Protein AF-0000000084526708 (afdb_homodimer)

Sequence (562 aa):
MDKRDRATIFRDRVRQAMQTAGLTRSALARAGGVNRSTISQLLDEGAARLPNANLAAECATALGVSADWLLGLTDRPERPGDIVAASMEMARAARAVSDDQLLAWHREASGYKIRHVPATLPDMLKTREVLRWEYAPFLGKTPDQAIGAMEDRIAWMRSGGSDYEIALPLHELEALARGEGYYAGLDADVRRRQLDWLARQADELYPSLRLFLFDAHRIFSAPVTVFGPLIGVIYIGSFYLAFRESSRIRALSEHFDLLIRSAAIDARDIAAHVKELAERVMDKRDRATIFRDRVRQAMQTAGLTRSALARAGGVNRSTISQLLDEGAARLPNANLAAECATALGVSADWLLGLTDRPERPGDIVAASMEMARAARAVSDDQLLAWHREASGYKIRHVPATLPDMLKTREVLRWEYAPFLGKTPDQAIGAMEDRIAWMRSGGSDYEIALPLHELEALARGEGYYAGLDADVRRRQLDWLARQADELYPSLRLFLFDAHRIFSAPVTVFGPLIGVIYIGSFYLAFRESSRIRALSEHFDLLIRSAAIDARDIAAHVKELAERV

Secondary structure (DSSP, 8-state):
--HHHHHHHHHHHHHHHHHHHT--HHHHHHHHTS-HHHHHHHHSTT---PPBHHHHHHHHHHHTS-HHHHTTS-S--S-HHHHHHHH-EEEESSSHHHHHHHHHHHHHTTTS-EEEE-SSS-GGGS-HHHHHHHHSS-SS--HHHHHHHHHHHHHHHHTTS--EEEEEEHHHHHHHHHT-GGGTT--HHHHHHHHHHHHHHHHHTTTTEEEEEE-TTT-----EEEETTTEEEEE-SSEEEEE--HHHHHHHHHHHHHHHHTEEE-GGGHHHHHHHHHHT-/--HHHHHHHHHHHHHHHHHHHT--HHHHHHHHTS-HHHHHHHHSTT---PPBHHHHHHHHHHHTS-HHHHTTS-S--S-HHHHHHHH-EEEESSSHHHHHHHHHHHHHTTTSPEEEE-SSS-GGGS-HHHHHHHHSS-SS--HHHHHHHHHHHHHHHHTTS--EEEEEEHHHHHHHHHT-GGGTT--HHHHHHHHHHHHHHHHHTTTTEEEEEE-TTT-----EEEETTTEEEEE-SSEEEEE--HHHHHHHHHHHHHHHHTEEE-GGGHHHHHHHHHHT-

InterPro domains:
  IPR001387 Cro/C1-type, helix-turn-helix domain [PF01381] (14-70)
  IPR001387 Cro/C1-type, helix-turn-helix domain [PS50943] (14-70)
  IPR001387 Cro/C1-type, helix-turn-helix domain [SM00530] (13-70)
  IPR001387 Cro/C1-type, helix-turn-helix domain [cd00093] (12-70)
  IPR010982 Lambda repressor-like, DNA-binding domain superfamily [G3DSA:1.10.260.40] (10-77)
  IPR010982 Lambda repressor-like, DNA-binding domain superfamily [SSF47413] (8-76)

Foldseek 3Di:
DDLQVLLVLLLVVLVVLCVVQVHDLCRLCVQLVHDSVVSCLSNDPPNRDDDDPSSLCSSLVSSQFDSCNSRVVDVGRHDPVVCVCQFKPKFFQLELVVLVVVVVLLQVLFPEAKEWEDPAPDLLLFDLVVLQVLCVPPRRDHSVSSVVSSVSVVVCLVVVRHAYEYEYAPVRLLCLLVCHDPSPPPDNVSSLVSLLSNLVCLVVSPPSYFYFHAHVVVPNDATWMQSHQAKIWGDDRRIIIIGGDRVVSVVVVVSSVVRQVRTPDTSVCSSVVSNVSSVSD/DDLQVLLVLLLVVLVVLCVVQVHDLCRLCVQLVHDSVVSCLSNDPPNRDDDPPSSLCSSLVVSQFDSCNSRVVDVGRHDPVVCVCQFKPKFFQLELVVLVVVVVLLQVLFPEAKEWEDPAPDLLLFDLLVLQVLCVPPRRDHSVSSVVSSVSVVVCLVVVRHAYEYEYAPVRLLCLLVCHDPSPPPDNVSSLVSLLSNLVCLVVSPPSYFYFHAHVVVPNDATWMQSHQAKIWGDDRRIIIIGGDRVVSVVVVVSSVVRQVRTPDTSVCSSVVSNVSSVSD

Solvent-accessible surface area (backbone atoms only — not comparable to full-atom values): 27711 Å² total; per-residue (Å²): 132,55,61,53,57,36,18,46,46,27,32,53,43,49,52,52,36,25,62,73,62,66,52,50,59,60,56,48,11,61,62,42,73,48,54,45,66,57,45,50,52,49,60,34,88,82,41,57,57,61,54,45,33,58,44,46,46,30,46,16,60,72,47,66,31,21,38,30,27,35,57,61,75,41,91,51,48,54,30,62,72,47,39,49,46,57,43,44,37,76,41,55,40,51,33,78,60,29,56,50,50,52,50,49,50,51,60,72,24,52,76,28,50,34,39,37,26,52,86,63,80,50,61,61,59,51,44,70,69,55,41,40,63,52,22,62,65,24,73,41,45,50,31,66,55,52,49,52,50,20,52,53,48,43,51,43,44,73,70,64,38,37,38,36,40,36,47,41,47,48,44,57,58,51,16,42,36,68,32,36,51,91,32,50,85,54,53,63,68,60,39,29,51,37,31,46,49,39,19,50,49,46,55,71,39,49,78,46,38,32,45,30,26,21,45,54,56,40,51,54,70,36,24,34,37,34,32,42,85,57,35,26,34,36,50,41,43,56,29,30,44,29,29,47,49,59,71,60,36,49,51,53,50,52,46,50,49,51,46,61,73,54,31,79,38,48,49,88,49,39,30,63,53,34,44,53,41,30,72,68,72,131,56,62,53,57,37,18,47,44,26,33,53,42,47,51,52,36,26,62,74,64,67,51,50,59,59,55,49,11,59,62,41,72,49,54,47,65,57,44,51,52,49,59,36,87,83,38,56,57,59,54,44,33,58,44,46,46,29,46,16,61,72,46,65,31,22,37,30,26,36,58,61,75,41,92,51,48,54,30,62,70,48,39,48,47,57,43,46,36,76,41,58,40,48,36,78,59,31,56,50,50,51,49,50,50,51,60,72,24,52,76,29,50,33,40,36,27,52,88,62,79,49,61,60,60,50,42,68,69,56,41,40,63,51,22,62,65,22,72,38,44,50,30,66,56,50,48,52,50,22,52,52,50,41,51,42,45,73,70,65,40,38,38,36,40,36,48,40,48,47,42,56,58,52,18,42,37,67,32,35,52,90,34,48,86,53,53,62,69,59,39,29,52,37,32,47,48,40,18,50,49,46,56,71,39,48,79,45,39,32,47,31,25,21,45,56,55,41,51,53,70,37,26,34,39,34,33,42,85,56,35,27,34,36,49,40,43,58,30,31,44,30,29,46,48,57,72,60,36,48,51,52,49,52,46,51,49,50,46,61,73,55,31,78,37,48,50,88,48,38,30,62,52,34,45,54,41,34,72,68,74

Organism: NCBI:txid1123501

Nearest PDB structures (foldseek):
  3zkc-assembly1_B  TM=8.925E-01  e=4.111E-02  Bacillus subtilis subsp. subtilis str. 168
  2b5a-assembly1_A  TM=8.325E-01  e=3.326E-02  [Bacillus] caldolyticus
  7vjn-assembly1_A  TM=8.258E-01  e=4.962E-01  Pseudomonas phage JBD30
  5jx5-assembly4_D  TM=4.897E-01  e=1.719E-01  Orpinomyces sp. Y102
  4lpc-assembly2_B  TM=4.585E-01  e=3.007E+00  Escherichia coli

pLDDT: mean 89.39, std 10.75, range [45.88, 98.62]

Radius of gyration: 27.85 Å; Cα contacts (8 Å, |Δi|>4): 1043; chains: 2; bounding box: 58×80×53 Å

Structure (mmCIF, N/CA/C/O backbone):
data_AF-0000000084526708-model_v1
#
loop_
_entity.id
_entity.type
_entity.pdbx_description
1 polymer 'Putative transcriptional regulator'
#
loop_
_atom_site.group_PDB
_atom_site.id
_atom_site.type_symbol
_atom_site.label_atom_id
_atom_site.label_alt_id
_atom_site.label_comp_id
_atom_site.label_asym_id
_atom_site.label_entity_id
_atom_site.label_seq_id
_atom_site.pdbx_PDB_ins_code
_atom_site.Cartn_x
_atom_site.Cartn_y
_atom_site.Cartn_z
_atom_site.occupancy
_atom_site.B_iso_or_equiv
_atom_site.auth_seq_id
_atom_site.auth_comp_id
_atom_site.auth_asym_id
_atom_site.auth_atom_id
_atom_site.pdbx_PDB_model_num
ATOM 1 N N . MET A 1 1 ? -0.032 24.703 27.375 1 76.25 1 MET A N 1
ATOM 2 C CA . MET A 1 1 ? 1.283 25.312 27.219 1 76.25 1 MET A CA 1
ATOM 3 C C . MET A 1 1 ? 1.252 26.781 27.641 1 76.25 1 MET A C 1
ATOM 5 O O . MET A 1 1 ? 0.292 27.5 27.344 1 76.25 1 MET A O 1
ATOM 9 N N . ASP A 1 2 ? 2.211 27.156 28.391 1 85.12 2 ASP A N 1
ATOM 10 C CA . ASP A 1 2 ? 2.332 28.547 28.828 1 85.12 2 ASP A CA 1
ATOM 11 C C . ASP A 1 2 ? 2.629 29.453 27.641 1 85.12 2 ASP A C 1
ATOM 13 O O . ASP A 1 2 ? 3.391 29.094 26.734 1 85.12 2 ASP A O 1
ATOM 17 N N . LYS A 1 3 ? 1.928 30.578 27.672 1 87.62 3 LYS A N 1
ATOM 18 C CA . LYS A 1 3 ? 2.053 31.547 26.562 1 87.62 3 LYS A CA 1
ATOM 19 C C . LYS A 1 3 ? 3.512 31.938 26.344 1 87.62 3 LYS A C 1
ATOM 21 O O . LYS A 1 3 ? 3.939 32.125 25.219 1 87.62 3 LYS A O 1
ATOM 26 N N . ARG A 1 4 ? 4.297 32.031 27.453 1 89.94 4 ARG A N 1
ATOM 27 C CA . ARG A 1 4 ? 5.703 32.406 27.344 1 89.94 4 ARG A CA 1
ATOM 28 C C . ARG A 1 4 ? 6.512 31.328 26.656 1 89.94 4 ARG A C 1
ATOM 30 O O . ARG A 1 4 ? 7.43 31.609 25.891 1 89.94 4 ARG A O 1
ATOM 37 N N . ASP A 1 5 ? 6.152 30.156 27.016 1 92.38 5 ASP A N 1
ATOM 38 C CA . ASP A 1 5 ? 6.82 29.016 26.375 1 92.38 5 ASP A CA 1
ATOM 39 C C . ASP A 1 5 ? 6.508 28.969 24.891 1 92.38 5 ASP A C 1
ATOM 41 O O . ASP A 1 5 ? 7.395 28.719 24.078 1 92.38 5 ASP A O 1
ATOM 45 N N . ARG A 1 6 ? 5.309 29.203 24.547 1 94.06 6 ARG A N 1
ATOM 46 C CA . ARG A 1 6 ? 4.914 29.188 23.141 1 94.06 6 ARG A CA 1
ATOM 47 C C . ARG A 1 6 ? 5.602 30.312 22.359 1 94.06 6 ARG A C 1
ATOM 49 O O . ARG A 1 6 ? 5.98 30.125 21.203 1 94.06 6 ARG A O 1
ATOM 56 N N . ALA A 1 7 ? 5.723 31.469 23.016 1 94.31 7 ALA A N 1
ATOM 57 C CA . ALA A 1 7 ? 6.414 32.594 22.375 1 94.31 7 ALA A CA 1
ATOM 58 C C . ALA A 1 7 ? 7.859 32.219 22.047 1 94.31 7 ALA A C 1
ATOM 60 O O . ALA A 1 7 ? 8.367 32.562 20.969 1 94.31 7 ALA A O 1
ATOM 61 N N . THR A 1 8 ? 8.445 31.531 22.969 1 94.19 8 THR A N 1
ATOM 62 C CA . THR A 1 8 ? 9.812 31.078 22.75 1 94.19 8 THR A CA 1
ATOM 63 C C . THR A 1 8 ? 9.883 30.094 21.594 1 94.19 8 THR A C 1
ATOM 65 O O . THR A 1 8 ? 10.758 30.203 20.719 1 94.19 8 THR A O 1
ATOM 68 N N . ILE A 1 9 ? 8.977 29.125 21.594 1 94.81 9 ILE A N 1
ATOM 69 C CA . ILE A 1 9 ? 8.93 28.141 20.516 1 94.81 9 ILE A CA 1
ATOM 70 C C . ILE A 1 9 ? 8.711 28.844 19.172 1 94.81 9 ILE A C 1
ATOM 72 O O . ILE A 1 9 ? 9.406 28.547 18.203 1 94.81 9 ILE A O 1
ATOM 76 N N . PHE A 1 10 ? 7.801 29.75 19.094 1 96.25 10 PHE A N 1
ATOM 77 C CA . PHE A 1 10 ? 7.48 30.484 17.875 1 96.25 10 PHE A CA 1
ATOM 78 C C . PHE A 1 10 ? 8.711 31.203 17.344 1 96.25 10 PHE A C 1
ATOM 80 O O . PHE A 1 10 ? 9.055 31.078 16.172 1 96.25 10 PHE A O 1
ATOM 87 N N . ARG A 1 11 ? 9.375 31.875 18.219 1 95.31 11 ARG A N 1
ATOM 88 C CA . ARG A 1 11 ? 10.562 32.625 17.859 1 95.31 11 ARG A CA 1
ATOM 89 C C . ARG A 1 11 ? 11.633 31.719 17.266 1 95.31 11 ARG A C 1
ATOM 91 O O . ARG A 1 11 ? 12.18 32 16.203 1 95.31 11 ARG A O 1
ATOM 98 N N . ASP A 1 12 ? 11.906 30.703 18 1 95.44 12 ASP A N 1
ATOM 99 C CA . ASP A 1 12 ? 12.953 29.766 17.594 1 95.44 12 ASP A CA 1
ATOM 100 C C . ASP A 1 12 ? 12.609 29.109 16.266 1 95.44 12 ASP A C 1
ATOM 102 O O . ASP A 1 12 ? 13.469 28.969 15.383 1 95.44 12 ASP A O 1
ATOM 106 N N . ARG A 1 13 ? 11.391 28.75 16.094 1 95.62 13 ARG A N 1
ATOM 107 C CA . ARG A 1 13 ? 10.984 28.016 14.898 1 95.62 13 ARG A CA 1
ATOM 108 C C . ARG A 1 13 ? 10.867 28.953 13.695 1 95.62 13 ARG A C 1
ATOM 110 O O . ARG A 1 13 ? 11.148 28.547 12.562 1 95.62 13 ARG A O 1
ATOM 117 N N . VAL A 1 14 ? 10.484 30.203 13.945 1 96.5 14 VAL A N 1
ATOM 118 C CA . VAL A 1 14 ? 10.5 31.188 12.859 1 96.5 14 VAL A CA 1
ATOM 119 C C . VAL A 1 14 ? 11.93 31.406 12.383 1 96.5 14 VAL A C 1
ATOM 121 O O . VAL A 1 14 ? 12.203 31.406 11.18 1 96.5 14 VAL A O 1
ATOM 124 N N . ARG A 1 15 ? 12.797 31.531 13.328 1 95.12 15 ARG A N 1
ATOM 125 C CA . ARG A 1 15 ? 14.203 31.703 12.977 1 95.12 15 ARG A CA 1
ATOM 126 C C . ARG A 1 15 ? 14.711 30.516 12.164 1 95.12 15 ARG A C 1
ATOM 128 O O . ARG A 1 15 ? 15.367 30.688 11.141 1 95.12 15 ARG A O 1
ATOM 135 N N . GLN A 1 16 ? 14.469 29.344 12.688 1 94.88 16 GLN A N 1
ATOM 136 C CA . GLN A 1 16 ? 14.859 28.125 12.008 1 94.88 16 GLN A CA 1
ATOM 137 C C . GLN A 1 16 ? 14.297 28.062 10.586 1 94.88 16 GLN A C 1
ATOM 139 O O . GLN A 1 16 ? 15.008 27.734 9.641 1 94.88 16 GLN A O 1
ATOM 144 N N . ALA A 1 17 ? 13.016 28.344 10.43 1 93.88 17 ALA A N 1
ATOM 145 C CA . ALA A 1 17 ? 12.344 28.281 9.133 1 93.88 17 ALA A CA 1
ATOM 146 C C . ALA A 1 17 ? 12.898 29.344 8.188 1 93.88 17 ALA A C 1
ATOM 148 O O . ALA A 1 17 ? 12.992 29.125 6.977 1 93.88 17 ALA A O 1
ATOM 149 N N . MET A 1 18 ? 13.203 30.547 8.727 1 95.12 18 MET A N 1
ATOM 150 C CA . MET A 1 18 ? 13.797 31.594 7.918 1 95.12 18 MET A CA 1
ATOM 151 C C . MET A 1 18 ? 15.141 31.156 7.352 1 95.12 18 MET A C 1
ATOM 153 O O . MET A 1 18 ? 15.438 31.406 6.18 1 95.12 18 MET A O 1
ATOM 157 N N . GLN A 1 19 ? 15.883 30.5 8.172 1 93.62 19 GLN A N 1
ATOM 158 C CA . GLN A 1 19 ? 17.172 29.984 7.727 1 93.62 19 GLN A CA 1
ATOM 159 C C . GLN A 1 19 ? 16.984 28.938 6.621 1 93.62 19 GLN A C 1
ATOM 161 O O . GLN A 1 19 ? 17.688 28.969 5.613 1 93.62 19 GLN A O 1
ATOM 166 N N . THR A 1 20 ? 16.078 28.125 6.836 1 88.88 20 THR A N 1
ATOM 167 C CA . THR A 1 20 ? 15.812 27.062 5.875 1 88.88 20 THR A CA 1
ATOM 168 C C . THR A 1 20 ? 15.297 27.625 4.559 1 88.88 20 THR A C 1
ATOM 170 O O . THR A 1 20 ? 15.711 27.203 3.48 1 88.88 20 THR A O 1
ATOM 173 N N . ALA A 1 21 ? 14.383 28.609 4.609 1 87.12 21 ALA A N 1
ATOM 174 C CA . ALA A 1 21 ? 13.742 29.203 3.436 1 87.12 21 ALA A CA 1
ATOM 175 C C . ALA A 1 21 ? 14.617 30.281 2.812 1 87.12 21 ALA A C 1
ATOM 177 O O . ALA A 1 21 ? 14.352 30.734 1.698 1 87.12 21 ALA A O 1
ATOM 178 N N . GLY A 1 22 ? 15.648 30.703 3.57 1 92.31 22 GLY A N 1
ATOM 179 C CA . GLY A 1 22 ? 16.516 31.781 3.102 1 92.31 22 GLY A CA 1
ATOM 180 C C . GLY A 1 22 ? 15.844 33.125 3.094 1 92.31 22 GLY A C 1
ATOM 181 O O . GLY A 1 22 ? 16.078 33.938 2.199 1 92.31 22 GLY A O 1
ATOM 182 N N . LEU A 1 23 ? 14.961 33.375 3.936 1 94 23 LEU A N 1
ATOM 183 C CA . LEU A 1 23 ? 14.242 34.656 3.982 1 94 23 LEU A CA 1
ATOM 184 C C . LEU A 1 23 ? 14.852 35.594 5.023 1 94 23 LEU A C 1
ATOM 186 O O . LEU A 1 23 ? 15.227 35.125 6.109 1 94 23 LEU A O 1
ATOM 190 N N . THR A 1 24 ? 14.961 36.844 4.699 1 95.88 24 THR A N 1
ATOM 191 C CA . THR A 1 24 ? 15.414 37.875 5.625 1 95.88 24 THR A CA 1
ATOM 192 C C . THR A 1 24 ? 14.242 38.406 6.449 1 95.88 24 THR A C 1
ATOM 194 O O . THR A 1 24 ? 13.086 38.125 6.141 1 95.88 24 THR A O 1
ATOM 197 N N . ARG A 1 25 ? 14.562 39.188 7.484 1 95.94 25 ARG A N 1
ATOM 198 C CA . ARG A 1 25 ? 13.531 39.812 8.297 1 95.94 25 ARG A CA 1
ATOM 199 C C . ARG A 1 25 ? 12.688 40.75 7.457 1 95.94 25 ARG A C 1
ATOM 201 O O . ARG A 1 25 ? 11.469 40.844 7.633 1 95.94 25 ARG A O 1
ATOM 208 N N . SER A 1 26 ? 13.414 41.438 6.527 1 96.69 26 SER A N 1
ATOM 209 C CA . SER A 1 26 ? 12.711 42.375 5.648 1 96.69 26 SER A CA 1
ATOM 210 C C . SER A 1 26 ? 11.758 41.656 4.715 1 96.69 26 SER A C 1
ATOM 212 O O . SER A 1 26 ? 10.633 42.125 4.484 1 96.69 26 SER A O 1
ATOM 214 N N . ALA A 1 27 ? 12.203 40.562 4.199 1 96.38 27 ALA A N 1
ATOM 215 C CA . ALA A 1 27 ? 11.367 39.781 3.305 1 96.38 27 ALA A CA 1
ATOM 216 C C . ALA A 1 27 ? 10.148 39.219 4.043 1 96.38 27 ALA A C 1
ATOM 218 O O . ALA A 1 27 ? 9.039 39.219 3.51 1 96.38 27 ALA A O 1
ATOM 219 N N . LEU A 1 28 ? 10.336 38.719 5.215 1 96.25 28 LEU A N 1
ATOM 220 C CA . LEU A 1 28 ? 9.242 38.188 6.016 1 96.25 28 LEU A CA 1
ATOM 221 C C . LEU A 1 28 ? 8.25 39.281 6.383 1 96.25 28 LEU A C 1
ATOM 223 O O . LEU A 1 28 ? 7.039 39.031 6.383 1 96.25 28 LEU A O 1
ATOM 227 N N . ALA A 1 29 ? 8.773 40.438 6.715 1 96.56 29 ALA A N 1
ATOM 228 C CA . ALA A 1 29 ? 7.926 41.562 7.035 1 96.56 29 ALA A CA 1
ATOM 229 C C . ALA A 1 29 ? 7.02 41.938 5.863 1 96.56 29 ALA A C 1
ATOM 231 O O . ALA A 1 29 ? 5.828 42.188 6.047 1 96.56 29 ALA A O 1
ATOM 232 N N . ARG A 1 30 ? 7.586 41.969 4.699 1 95.69 30 ARG A N 1
ATOM 233 C CA . ARG A 1 30 ? 6.816 42.219 3.492 1 95.69 30 ARG A CA 1
ATOM 234 C C . ARG A 1 30 ? 5.727 41.188 3.281 1 95.69 30 ARG A C 1
ATOM 236 O O . ARG A 1 30 ? 4.586 41.531 2.963 1 95.69 30 ARG A O 1
ATOM 243 N N . ALA A 1 31 ? 6.082 39.969 3.521 1 93.06 31 ALA A N 1
ATOM 244 C CA . ALA A 1 31 ? 5.125 38.875 3.352 1 93.06 31 ALA A CA 1
ATOM 245 C C . ALA A 1 31 ? 3.998 38.969 4.375 1 93.06 31 ALA A C 1
ATOM 247 O O . ALA A 1 31 ? 2.852 38.625 4.078 1 93.06 31 ALA A O 1
ATOM 248 N N . GLY A 1 32 ? 4.328 39.344 5.551 1 93.88 32 GLY A N 1
ATOM 249 C CA . GLY A 1 32 ? 3.361 39.438 6.637 1 93.88 32 GLY A CA 1
ATOM 250 C C . GLY A 1 32 ? 2.564 40.719 6.613 1 93.88 32 GLY A C 1
ATOM 251 O O . GLY A 1 32 ? 1.591 40.875 7.355 1 93.88 32 GLY A O 1
ATOM 252 N N . GLY A 1 33 ? 2.998 41.688 5.77 1 93.75 33 GLY A N 1
ATOM 253 C CA . GLY A 1 33 ? 2.334 43 5.703 1 93.75 33 GLY A CA 1
ATOM 254 C C . GLY A 1 33 ? 2.6 43.844 6.918 1 93.75 33 GLY A C 1
ATOM 255 O O . GLY A 1 33 ? 1.7 44.562 7.398 1 93.75 33 GLY A O 1
ATOM 256 N N . VAL A 1 34 ? 3.73 43.75 7.512 1 95 34 VAL A N 1
ATOM 257 C CA . VAL A 1 34 ? 4.105 44.531 8.68 1 95 34 VAL A CA 1
ATOM 258 C C . VAL A 1 34 ? 5.457 45.219 8.445 1 95 34 VAL A C 1
ATOM 260 O O . VAL A 1 34 ? 6.113 44.938 7.43 1 95 34 VAL A O 1
ATOM 263 N N . ASN A 1 35 ? 5.797 46.031 9.383 1 95.44 35 ASN A N 1
ATOM 264 C CA . ASN A 1 35 ? 7.094 46.688 9.305 1 95.44 35 ASN A CA 1
ATOM 265 C C . ASN A 1 35 ? 8.219 45.781 9.789 1 95.44 35 ASN A C 1
ATOM 267 O O . ASN A 1 35 ? 7.992 44.906 10.633 1 95.44 35 ASN A O 1
ATOM 271 N N . ARG A 1 36 ? 9.375 46 9.227 1 94.88 36 ARG A N 1
ATOM 272 C CA . ARG A 1 36 ? 10.547 45.188 9.602 1 94.88 36 ARG A CA 1
ATOM 273 C C . ARG A 1 36 ? 10.781 45.25 11.109 1 94.88 36 ARG A C 1
ATOM 275 O O . ARG A 1 36 ? 11.211 44.25 11.711 1 94.88 36 ARG A O 1
ATOM 282 N N . SER A 1 37 ? 10.477 46.312 11.711 1 94.38 37 SER A N 1
ATOM 283 C CA . SER A 1 37 ? 10.672 46.469 13.148 1 94.38 37 SER A CA 1
ATOM 284 C C . SER A 1 37 ? 9.781 45.531 13.93 1 94.38 37 SER A C 1
ATOM 286 O O . SER A 1 37 ? 10.18 45.031 14.984 1 94.38 37 SER A O 1
ATOM 288 N N . THR A 1 38 ? 8.625 45.25 13.422 1 93.75 38 THR A N 1
ATOM 289 C CA . THR A 1 38 ? 7.699 44.312 14.055 1 93.75 38 THR A CA 1
ATOM 290 C C . THR A 1 38 ? 8.297 42.906 14.086 1 93.75 38 THR A C 1
ATOM 292 O O . THR A 1 38 ? 8.242 42.25 15.109 1 93.75 38 THR A O 1
ATOM 295 N N . ILE A 1 39 ? 8.875 42.5 12.953 1 95.12 39 ILE A N 1
ATOM 296 C CA . ILE A 1 39 ? 9.5 41.188 12.867 1 95.12 39 ILE A CA 1
ATOM 297 C C . ILE A 1 39 ? 10.719 41.156 13.789 1 95.12 39 ILE A C 1
ATOM 299 O O . ILE A 1 39 ? 10.945 40.156 14.484 1 95.12 39 ILE A O 1
ATOM 303 N N . SER A 1 40 ? 11.492 42.188 13.805 1 94.19 40 SER A N 1
ATOM 304 C CA . SER A 1 40 ? 12.672 42.25 14.672 1 94.19 40 SER A CA 1
ATOM 305 C C . SER A 1 40 ? 12.289 42.125 16.141 1 94.19 40 SER A C 1
ATOM 307 O O . SER A 1 40 ? 12.945 41.375 16.891 1 94.19 40 SER A O 1
ATOM 309 N N . GLN A 1 41 ? 11.219 42.812 16.578 1 93.19 41 GLN A N 1
ATOM 310 C CA . GLN A 1 41 ? 10.742 42.719 17.953 1 93.19 41 GLN A CA 1
ATOM 311 C C . GLN A 1 41 ? 10.25 41.312 18.266 1 93.19 41 GLN A C 1
ATOM 313 O O . GLN A 1 41 ? 10.508 40.812 19.359 1 93.19 41 GLN A O 1
ATOM 318 N N . LEU A 1 42 ? 9.578 40.75 17.359 1 92.25 42 LEU A N 1
ATOM 319 C CA . LEU A 1 42 ? 9.031 39.406 17.516 1 92.25 42 LEU A CA 1
ATOM 320 C C . LEU A 1 42 ? 10.148 38.406 17.719 1 92.25 42 LEU A C 1
ATOM 322 O O . LEU A 1 42 ? 9.977 37.438 18.453 1 92.25 42 LEU A O 1
ATOM 326 N N . LEU A 1 43 ? 11.25 38.625 17.016 1 93.31 43 LEU A N 1
ATOM 327 C CA . LEU A 1 43 ? 12.328 37.656 17 1 93.31 43 LEU A CA 1
ATOM 328 C C . LEU A 1 43 ? 13.391 38 18.047 1 93.31 43 LEU A C 1
ATOM 330 O O . LEU A 1 43 ? 14.391 37.281 18.188 1 93.31 43 LEU A O 1
ATOM 334 N N . ASP A 1 44 ? 13.148 39.125 18.703 1 89.69 44 ASP A N 1
ATOM 335 C CA . ASP A 1 44 ? 14.094 39.531 19.734 1 89.69 44 ASP A CA 1
ATOM 336 C C . ASP A 1 44 ? 14.125 38.531 20.891 1 89.69 44 ASP A C 1
ATOM 338 O O . ASP A 1 44 ? 13.094 37.969 21.25 1 89.69 44 ASP A O 1
ATOM 342 N N . GLU A 1 45 ? 15.328 38.406 21.438 1 79.25 45 GLU A N 1
ATOM 343 C CA . GLU A 1 45 ? 15.523 37.5 22.562 1 79.25 45 GLU A CA 1
ATOM 344 C C . GLU A 1 45 ? 14.75 37.969 23.781 1 79.25 45 GLU A C 1
ATOM 346 O O . GLU A 1 45 ? 14.75 39.125 24.125 1 79.25 45 GLU A O 1
ATOM 351 N N . GLY A 1 46 ? 13.938 37.25 24.359 1 77.56 46 GLY A N 1
ATOM 352 C CA . GLY A 1 46 ? 13.203 37.594 25.562 1 77.56 46 GLY A CA 1
ATOM 353 C C . GLY A 1 46 ? 11.781 38.031 25.297 1 77.56 46 GLY A C 1
ATOM 354 O O . GLY A 1 46 ? 11.031 38.344 26.234 1 77.56 46 GLY A O 1
ATOM 355 N N . ALA A 1 47 ? 11.562 38.281 23.984 1 73.12 47 ALA A N 1
ATOM 356 C CA . ALA A 1 47 ? 10.195 38.688 23.656 1 73.12 47 ALA A CA 1
ATOM 357 C C . ALA A 1 47 ? 9.188 37.656 24.172 1 73.12 47 ALA A C 1
ATOM 359 O O . ALA A 1 47 ? 9.336 36.469 23.938 1 73.12 47 ALA A O 1
ATOM 360 N N . ALA A 1 48 ? 8.305 38.156 24.938 1 76.56 48 ALA A N 1
ATOM 361 C CA . ALA A 1 48 ? 7.336 37.25 25.578 1 76.56 48 ALA A CA 1
ATOM 362 C C . ALA A 1 48 ? 5.992 37.312 24.859 1 76.56 48 ALA A C 1
ATOM 364 O O . ALA A 1 48 ? 5.047 36.625 25.234 1 76.56 48 ALA A O 1
ATOM 365 N N . ARG A 1 49 ? 5.984 38.031 23.75 1 86.56 49 ARG A N 1
ATOM 366 C CA . ARG A 1 49 ? 4.668 38.188 23.141 1 86.56 49 ARG A CA 1
ATOM 367 C C . ARG A 1 49 ? 4.59 37.438 21.812 1 86.56 49 ARG A C 1
ATOM 369 O O . ARG A 1 49 ? 5.555 37.438 21.047 1 86.56 49 ARG A O 1
ATOM 376 N N . LEU A 1 50 ? 3.555 36.812 21.609 1 93.25 50 LEU A N 1
ATOM 377 C CA . LEU A 1 50 ? 3.225 36.188 20.328 1 93.25 50 LEU A CA 1
ATOM 378 C C . LEU A 1 50 ? 2.568 37.219 19.406 1 93.25 50 LEU A C 1
ATOM 380 O O . LEU A 1 50 ? 1.918 38.156 19.859 1 93.25 50 LEU A O 1
ATOM 384 N N . PRO A 1 51 ? 2.854 37.094 18.125 1 94.69 51 PRO A N 1
ATOM 385 C CA . PRO A 1 51 ? 2.131 38 17.203 1 94.69 51 PRO A CA 1
ATOM 386 C C . PRO A 1 51 ? 0.633 37.688 17.156 1 94.69 51 PRO A C 1
ATOM 388 O O . PRO A 1 51 ? 0.164 36.75 17.812 1 94.69 51 PRO A O 1
ATOM 391 N N . ASN A 1 52 ? -0.085 38.594 16.453 1 94.69 52 ASN A N 1
ATOM 392 C CA . ASN A 1 52 ? -1.471 38.281 16.125 1 94.69 52 ASN A CA 1
ATOM 393 C C . ASN A 1 52 ? -1.567 37.062 15.219 1 94.69 52 ASN A C 1
ATOM 395 O O . ASN A 1 52 ? -0.62 36.719 14.5 1 94.69 52 ASN A O 1
ATOM 399 N N . ALA A 1 53 ? -2.711 36.406 15.25 1 96.56 53 ALA A N 1
ATOM 400 C CA . ALA A 1 53 ? -2.889 35.156 14.516 1 96.56 53 ALA A CA 1
ATOM 401 C C . ALA A 1 53 ? -2.715 35.375 13.016 1 96.56 53 ALA A C 1
ATOM 403 O O . ALA A 1 53 ? -2.252 34.469 12.312 1 96.56 53 ALA A O 1
ATOM 404 N N . ASN A 1 54 ? -3.037 36.5 12.547 1 96 54 ASN A N 1
ATOM 405 C CA . ASN A 1 54 ? -2.85 36.812 11.133 1 96 54 ASN A CA 1
ATOM 406 C C . ASN A 1 54 ? -1.373 36.781 10.742 1 96 54 ASN A C 1
ATOM 408 O O . ASN A 1 54 ? -1 36.125 9.75 1 96 54 ASN A O 1
ATOM 412 N N . LEU A 1 55 ? -0.607 37.469 11.5 1 95.81 55 LEU A N 1
ATOM 413 C CA . LEU A 1 55 ? 0.821 37.5 11.203 1 95.81 55 LEU A CA 1
ATOM 414 C C . LEU A 1 55 ? 1.43 36.094 11.32 1 95.81 55 LEU A C 1
ATOM 416 O O . LEU A 1 55 ? 2.287 35.719 10.523 1 95.81 55 LEU A O 1
ATOM 420 N N . ALA A 1 56 ? 1.021 35.344 12.32 1 97.06 56 ALA A N 1
ATOM 421 C CA . ALA A 1 56 ? 1.495 33.969 12.445 1 97.06 56 ALA A CA 1
ATOM 422 C C . ALA A 1 56 ? 1.174 33.156 11.188 1 97.06 56 ALA A C 1
ATOM 424 O O . ALA A 1 56 ? 2.016 32.406 10.695 1 97.06 56 ALA A O 1
ATOM 425 N N . ALA A 1 57 ? -0.017 33.312 10.711 1 96.81 57 ALA A N 1
ATOM 426 C CA . ALA A 1 57 ? -0.445 32.594 9.5 1 96.81 57 ALA A CA 1
ATOM 427 C C . ALA A 1 57 ? 0.379 33.031 8.289 1 96.81 57 ALA A C 1
ATOM 429 O O . ALA A 1 57 ? 0.795 32.219 7.48 1 96.81 57 ALA A O 1
ATOM 430 N N . GLU A 1 58 ? 0.602 34.281 8.18 1 96.56 58 GLU A N 1
ATOM 431 C CA . GLU A 1 58 ? 1.384 34.812 7.059 1 96.56 58 GLU A CA 1
ATOM 432 C C . GLU A 1 58 ? 2.828 34.344 7.121 1 96.56 58 GLU A C 1
ATOM 434 O O . GLU A 1 58 ? 3.436 34.031 6.09 1 96.56 58 GLU A O 1
ATOM 439 N N . CYS A 1 59 ? 3.352 34.281 8.312 1 96.5 59 CYS A N 1
ATOM 440 C CA . CYS A 1 59 ? 4.688 33.719 8.484 1 96.5 59 CYS A CA 1
ATOM 441 C C . CYS A 1 59 ? 4.73 32.281 8.023 1 96.5 59 CYS A C 1
ATOM 443 O O . CYS A 1 59 ? 5.637 31.875 7.289 1 96.5 59 CYS A O 1
ATOM 445 N N . ALA A 1 60 ? 3.766 31.516 8.5 1 96 60 ALA A N 1
ATOM 446 C CA . ALA A 1 60 ? 3.699 30.109 8.109 1 96 60 ALA A CA 1
ATOM 447 C C . ALA A 1 60 ? 3.666 29.953 6.594 1 96 60 ALA A C 1
ATOM 449 O O . ALA A 1 60 ? 4.395 29.141 6.027 1 96 60 ALA A O 1
ATOM 450 N N . THR A 1 61 ? 2.883 30.75 5.965 1 94.25 61 THR A N 1
ATOM 451 C CA . THR A 1 61 ? 2.73 30.719 4.516 1 94.25 61 THR A CA 1
ATOM 452 C C . THR A 1 61 ? 4.039 31.109 3.824 1 94.25 61 THR A C 1
ATOM 454 O O . THR A 1 61 ? 4.516 30.375 2.943 1 94.25 61 THR A O 1
ATOM 457 N N . ALA A 1 62 ? 4.59 32.156 4.27 1 93.94 62 ALA A N 1
ATOM 458 C CA . ALA A 1 62 ? 5.805 32.688 3.65 1 93.94 62 ALA A CA 1
ATOM 459 C C . ALA A 1 62 ? 6.969 31.719 3.828 1 93.94 62 ALA A C 1
ATOM 461 O O . ALA A 1 62 ? 7.824 31.594 2.947 1 93.94 62 ALA A O 1
ATOM 462 N N . LEU A 1 63 ? 6.992 31.031 4.938 1 94.38 63 LEU A N 1
ATOM 463 C CA . LEU A 1 63 ? 8.109 30.156 5.285 1 94.38 63 LEU A CA 1
ATOM 464 C C . LEU A 1 63 ? 7.867 28.734 4.801 1 94.38 63 LEU A C 1
ATOM 466 O O . LEU A 1 63 ? 8.758 27.891 4.895 1 94.38 63 LEU A O 1
ATOM 470 N N . GLY A 1 64 ? 6.637 28.422 4.371 1 90.94 64 GLY A N 1
ATOM 471 C CA . GLY A 1 64 ? 6.316 27.109 3.836 1 90.94 64 GLY A CA 1
ATOM 472 C C . GLY A 1 64 ? 6.176 26.047 4.91 1 90.94 64 GLY A C 1
ATOM 473 O O . GLY A 1 64 ? 6.535 24.891 4.691 1 90.94 64 GLY A O 1
ATOM 474 N N . VAL A 1 65 ? 5.824 26.438 6.062 1 91.56 65 VAL A N 1
ATOM 475 C CA . VAL A 1 65 ? 5.629 25.516 7.18 1 91.56 65 VAL A CA 1
ATOM 476 C C . VAL A 1 65 ? 4.207 25.656 7.723 1 91.56 65 VAL A C 1
ATOM 478 O O . VAL A 1 65 ? 3.457 26.531 7.285 1 91.56 65 VAL A O 1
ATOM 481 N N . SER A 1 66 ? 3.824 24.75 8.539 1 92.94 66 SER A N 1
ATOM 482 C CA . SER A 1 66 ? 2.48 24.828 9.102 1 92.94 66 SER A CA 1
ATOM 483 C C . SER A 1 66 ? 2.424 25.812 10.273 1 92.94 66 SER A C 1
ATOM 485 O O . SER A 1 66 ? 3.41 25.969 10.992 1 92.94 66 SER A O 1
ATOM 487 N N . ALA A 1 67 ? 1.334 26.516 10.453 1 96.19 67 ALA A N 1
ATOM 488 C CA . ALA A 1 67 ? 1.107 27.344 11.641 1 96.19 67 ALA A CA 1
ATOM 489 C C . ALA A 1 67 ? 1.139 26.5 12.914 1 96.19 67 ALA A C 1
ATOM 491 O O . ALA A 1 67 ? 1.588 26.969 13.961 1 96.19 67 ALA A O 1
ATOM 492 N N . ASP A 1 68 ? 0.692 25.219 12.789 1 94.69 68 ASP A N 1
ATOM 493 C CA . ASP A 1 68 ? 0.728 24.312 13.93 1 94.69 68 ASP A CA 1
ATOM 494 C C . ASP A 1 68 ? 2.156 24.125 14.438 1 94.69 68 ASP A C 1
ATOM 496 O O . ASP A 1 68 ? 2.395 24.141 15.648 1 94.69 68 ASP A O 1
ATOM 500 N N . TRP A 1 69 ? 3.1 23.969 13.516 1 94.44 69 TRP A N 1
ATOM 501 C CA . TRP A 1 69 ? 4.496 23.797 13.906 1 94.44 69 TRP A CA 1
ATOM 502 C C . TRP A 1 69 ? 5.051 25.078 14.539 1 94.44 69 TRP A C 1
ATOM 504 O O . TRP A 1 69 ? 5.676 25.016 15.602 1 94.44 69 TRP A O 1
ATOM 514 N N . LEU A 1 70 ? 4.73 26.219 13.953 1 96.81 70 LEU A N 1
ATOM 515 C CA . LEU A 1 70 ? 5.227 27.484 14.469 1 96.81 70 LEU A CA 1
ATOM 516 C C . LEU A 1 70 ? 4.719 27.734 15.891 1 96.81 70 LEU A C 1
ATOM 518 O O . LEU A 1 70 ? 5.43 28.312 16.719 1 96.81 70 LEU A O 1
ATOM 522 N N . LEU A 1 71 ? 3.516 27.234 16.125 1 96.44 71 LEU A N 1
ATOM 523 C CA . LEU A 1 71 ? 2.865 27.531 17.391 1 96.44 71 LEU A CA 1
ATOM 524 C C . LEU A 1 71 ? 3.082 26.391 18.391 1 96.44 71 LEU A C 1
ATOM 526 O O . LEU A 1 71 ? 2.482 26.391 19.469 1 96.44 71 LEU A O 1
ATOM 530 N N . GLY A 1 72 ? 3.83 25.406 17.984 1 93.25 72 GLY A N 1
ATOM 531 C CA . GLY A 1 72 ? 4.219 24.344 18.906 1 93.25 72 GLY A CA 1
ATOM 532 C C . GLY A 1 72 ? 3.141 23.297 19.109 1 93.25 72 GLY A C 1
ATOM 533 O O . GLY A 1 72 ? 3.117 22.609 20.125 1 93.25 72 GLY A O 1
ATOM 534 N N . LEU A 1 73 ? 2.242 23.172 18.203 1 92.31 73 LEU A N 1
ATOM 535 C CA . LEU A 1 73 ? 1.144 22.219 18.328 1 92.31 73 LEU A CA 1
ATOM 536 C C . LEU A 1 73 ? 1.523 20.875 17.734 1 92.31 73 LEU A C 1
ATOM 538 O O . LEU A 1 73 ? 0.833 19.875 17.953 1 92.31 73 LEU A O 1
ATOM 542 N N . THR A 1 74 ? 2.572 20.891 16.938 1 86.56 74 THR A N 1
ATOM 543 C CA . THR A 1 74 ? 3.111 19.672 16.328 1 86.56 74 THR A CA 1
ATOM 544 C C . THR A 1 74 ? 4.625 19.797 16.156 1 86.56 74 THR A C 1
ATOM 546 O O . THR A 1 74 ? 5.172 20.891 16.141 1 86.56 74 THR A O 1
ATOM 549 N N . ASP A 1 75 ? 5.219 18.719 16.031 1 82.12 75 ASP A N 1
ATOM 550 C CA . ASP A 1 75 ? 6.66 18.719 15.789 1 82.12 75 ASP A CA 1
ATOM 551 C C . ASP A 1 75 ? 6.969 18.578 14.305 1 82.12 75 ASP A C 1
ATOM 553 O O . ASP A 1 75 ? 8.133 18.547 13.906 1 82.12 75 ASP A O 1
ATOM 557 N N . ARG A 1 76 ? 5.98 18.562 13.477 1 75.94 76 ARG A N 1
ATOM 558 C CA . ARG A 1 76 ? 6.145 18.469 12.031 1 75.94 76 ARG A CA 1
ATOM 559 C C . ARG A 1 76 ? 6 19.844 11.375 1 75.94 76 ARG A C 1
ATOM 561 O O . ARG A 1 76 ? 4.938 20.469 11.469 1 75.94 76 ARG A O 1
ATOM 568 N N . PRO A 1 77 ? 7.023 20.281 10.711 1 86.19 77 PRO A N 1
ATOM 569 C CA . PRO A 1 77 ? 6.945 21.609 10.102 1 86.19 77 PRO A CA 1
ATOM 570 C C . PRO A 1 77 ? 6.102 21.625 8.828 1 86.19 77 PRO A C 1
ATOM 572 O O . PRO A 1 77 ? 5.68 22.688 8.383 1 86.19 77 PRO A O 1
ATOM 575 N N . GLU A 1 78 ? 5.875 20.328 8.273 1 80.56 78 GLU A N 1
ATOM 576 C CA . GLU A 1 78 ? 5.219 20.25 6.969 1 80.56 78 GLU A CA 1
ATOM 577 C C . GLU A 1 78 ? 3.773 20.734 7.047 1 80.56 78 GLU A C 1
ATOM 579 O O . GLU A 1 78 ? 3.1 20.531 8.062 1 80.56 78 GLU A O 1
ATOM 584 N N . ARG A 1 79 ? 3.244 21.328 6.086 1 82.12 79 ARG A N 1
ATOM 585 C CA . ARG A 1 79 ? 1.829 21.656 5.938 1 82.12 79 ARG A CA 1
ATOM 586 C C . ARG A 1 79 ? 0.996 20.406 5.738 1 82.12 79 ARG A C 1
ATOM 588 O O . ARG A 1 79 ? 1.512 19.375 5.297 1 82.12 79 ARG A O 1
ATOM 595 N N . PRO A 1 80 ? -0.207 20.453 6.184 1 67.56 80 PRO A N 1
ATOM 596 C CA . PRO A 1 80 ? -1.042 19.25 6.102 1 67.56 80 PRO A CA 1
ATOM 597 C C . PRO A 1 80 ? -0.97 18.578 4.734 1 67.56 80 PRO A C 1
ATOM 599 O O . PRO A 1 80 ? -0.857 17.359 4.652 1 67.56 80 PRO A O 1
ATOM 602 N N . GLY A 1 81 ? -1.104 19.391 3.676 1 62.91 81 GLY A N 1
ATOM 603 C CA . GLY A 1 81 ? -0.998 18.828 2.336 1 62.91 81 GLY A CA 1
ATOM 604 C C . GLY A 1 81 ? 0.328 18.141 2.08 1 62.91 81 GLY A C 1
ATOM 605 O O . GLY A 1 81 ? 0.374 17.094 1.429 1 62.91 81 GLY A O 1
ATOM 606 N N . ASP A 1 82 ? 1.363 18.734 2.621 1 64.44 82 ASP A N 1
ATOM 607 C CA . ASP A 1 82 ? 2.705 18.203 2.447 1 64.44 82 ASP A CA 1
ATOM 608 C C . ASP A 1 82 ? 2.889 16.922 3.256 1 64.44 82 ASP A C 1
ATOM 610 O O . ASP A 1 82 ? 3.633 16.016 2.852 1 64.44 82 ASP A O 1
ATOM 614 N N . ILE A 1 83 ? 2.176 16.953 4.387 1 61.62 83 ILE A N 1
ATOM 615 C CA . ILE A 1 83 ? 2.242 15.773 5.234 1 61.62 83 ILE A CA 1
ATOM 616 C C . ILE A 1 83 ? 1.669 14.57 4.488 1 61.62 83 ILE A C 1
ATOM 618 O O . ILE A 1 83 ? 2.252 13.484 4.508 1 61.62 83 ILE A O 1
ATOM 622 N N . VAL A 1 84 ? 0.612 14.875 3.975 1 57.88 84 VAL A N 1
ATOM 623 C CA . VAL A 1 84 ? -0.049 13.805 3.229 1 57.88 84 VAL A CA 1
ATOM 624 C C . VAL A 1 84 ? 0.86 13.328 2.1 1 57.88 84 VAL A C 1
ATOM 626 O O . VAL A 1 84 ? 1.039 12.117 1.909 1 57.88 84 VAL A O 1
ATOM 629 N N . ALA A 1 85 ? 1.385 14.32 1.356 1 55.25 85 ALA A N 1
ATOM 630 C CA . ALA A 1 85 ? 2.277 14.008 0.245 1 55.25 85 ALA A CA 1
ATOM 631 C C . ALA A 1 85 ? 3.521 13.266 0.733 1 55.25 85 ALA A C 1
ATOM 633 O O . ALA A 1 85 ? 3.998 12.336 0.077 1 55.25 85 ALA A O 1
ATOM 634 N N . ALA A 1 86 ? 3.988 13.875 1.833 1 52.38 86 ALA A N 1
ATOM 635 C CA . ALA A 1 86 ? 5.219 13.312 2.377 1 52.38 86 ALA A CA 1
ATOM 636 C C . ALA A 1 86 ? 4.98 11.914 2.941 1 52.38 86 ALA A C 1
ATOM 638 O O . ALA A 1 86 ? 5.895 11.086 2.98 1 52.38 86 ALA A O 1
ATOM 639 N N . SER A 1 87 ? 3.746 11.805 3.469 1 56.19 87 SER A N 1
ATOM 640 C CA . SER A 1 87 ? 3.482 10.547 4.152 1 56.19 87 SER A CA 1
ATOM 641 C C . SER A 1 87 ? 3.346 9.398 3.156 1 56.19 87 SER A C 1
ATOM 643 O O . SER A 1 87 ? 3.617 8.242 3.492 1 56.19 87 SER A O 1
ATOM 645 N N . MET A 1 88 ? 2.865 9.758 1.926 1 59 88 MET A N 1
ATOM 646 C CA . MET A 1 88 ? 2.719 8.688 0.948 1 59 88 MET A CA 1
ATOM 647 C C . MET A 1 88 ? 3.021 9.188 -0.46 1 59 88 MET A C 1
ATOM 649 O O . MET A 1 88 ? 2.307 10.039 -0.987 1 59 88 MET A O 1
ATOM 653 N N . GLU A 1 89 ? 4.266 8.906 -0.898 1 58.66 89 GLU A N 1
ATOM 654 C CA . GLU A 1 89 ? 4.625 9.266 -2.266 1 58.66 89 GLU A CA 1
ATOM 655 C C . GLU A 1 89 ? 4.254 8.156 -3.246 1 58.66 89 GLU A C 1
ATOM 657 O O . GLU A 1 89 ? 4.41 6.973 -2.943 1 58.66 89 GLU A O 1
ATOM 662 N N . MET A 1 90 ? 3.445 8.539 -4.215 1 56.66 90 MET A N 1
ATOM 663 C CA . MET A 1 90 ? 3.186 7.621 -5.32 1 56.66 90 MET A CA 1
ATOM 664 C C . MET A 1 90 ? 4.188 7.836 -6.449 1 56.66 90 MET A C 1
ATOM 666 O O . MET A 1 90 ? 4.457 8.969 -6.836 1 56.66 90 MET A O 1
ATOM 670 N N . ALA A 1 91 ? 5.07 6.844 -6.754 1 51.62 91 ALA A N 1
ATOM 671 C CA . ALA A 1 91 ? 5.969 6.891 -7.906 1 51.62 91 ALA A CA 1
ATOM 672 C C . ALA A 1 91 ? 5.504 5.934 -9 1 51.62 91 ALA A C 1
ATOM 674 O O . ALA A 1 91 ? 5.215 4.766 -8.734 1 51.62 91 ALA A O 1
ATOM 675 N N . ARG A 1 92 ? 5.27 6.527 -10.18 1 56.38 92 ARG A N 1
ATOM 676 C CA . ARG A 1 92 ? 4.875 5.676 -11.297 1 56.38 92 ARG A CA 1
ATOM 677 C C . ARG A 1 92 ? 5.891 4.562 -11.523 1 56.38 92 ARG A C 1
ATOM 679 O O . ARG A 1 92 ? 7.098 4.801 -11.5 1 56.38 92 ARG A O 1
ATOM 686 N N . ALA A 1 93 ? 5.461 3.363 -11.594 1 52.09 93 ALA A N 1
ATOM 687 C CA . ALA A 1 93 ? 6.352 2.219 -11.781 1 52.09 93 ALA A CA 1
ATOM 688 C C . ALA A 1 93 ? 6.805 2.105 -13.234 1 52.09 93 ALA A C 1
ATOM 690 O O . ALA A 1 93 ? 7.906 1.626 -13.508 1 52.09 93 ALA A O 1
ATOM 691 N N . ALA A 1 94 ? 5.812 2.398 -14.227 1 51.06 94 ALA A N 1
ATOM 692 C CA . ALA A 1 94 ? 5.992 2.234 -15.664 1 51.06 94 ALA A CA 1
ATOM 693 C C . ALA A 1 94 ? 7.074 3.172 -16.188 1 51.06 94 ALA A C 1
ATOM 695 O O . ALA A 1 94 ? 6.879 4.387 -16.25 1 51.06 94 ALA A O 1
ATOM 696 N N . ARG A 1 95 ? 8.336 3.473 -15.562 1 52.72 95 ARG A N 1
ATOM 697 C CA . ARG A 1 95 ? 9.266 4.301 -16.312 1 52.72 95 ARG A CA 1
ATOM 698 C C . ARG A 1 95 ? 10.633 4.344 -15.641 1 52.72 95 ARG A C 1
ATOM 700 O O . ARG A 1 95 ? 10.758 4.008 -14.461 1 52.72 95 ARG A O 1
ATOM 707 N N . ALA A 1 96 ? 11.688 4.551 -16.453 1 50.12 96 ALA A N 1
ATOM 708 C CA . ALA A 1 96 ? 13.055 4.871 -16.047 1 50.12 96 ALA A CA 1
ATOM 709 C C . ALA A 1 96 ? 13.078 5.578 -14.695 1 50.12 96 ALA A C 1
ATOM 711 O O . ALA A 1 96 ? 13.984 5.359 -13.883 1 50.12 96 ALA A O 1
ATOM 712 N N . VAL A 1 97 ? 11.969 6.172 -14.531 1 45.88 97 VAL A N 1
ATOM 713 C CA . VAL A 1 97 ? 11.906 7.059 -13.375 1 45.88 97 VAL A CA 1
ATOM 714 C C . VAL A 1 97 ? 11.773 6.23 -12.102 1 45.88 97 VAL A C 1
ATOM 716 O O . VAL A 1 97 ? 12.406 6.539 -11.086 1 45.88 97 VAL A O 1
ATOM 719 N N . SER A 1 98 ? 11.133 5.086 -12.164 1 60.84 98 SER A N 1
ATOM 720 C CA . SER A 1 98 ? 10.914 4.289 -10.961 1 60.84 98 SER A CA 1
ATOM 721 C C . SER A 1 98 ? 12.195 3.586 -10.531 1 60.84 98 SER A C 1
ATOM 723 O O . SER A 1 98 ? 12.5 3.52 -9.336 1 60.84 98 SER A O 1
ATOM 725 N N . ASP A 1 99 ? 12.992 3.367 -11.594 1 73.12 99 ASP A N 1
ATOM 726 C CA . ASP A 1 99 ? 14.258 2.723 -11.242 1 73.12 99 ASP A CA 1
ATOM 727 C C . ASP A 1 99 ? 15.219 3.715 -10.594 1 73.12 99 ASP A C 1
ATOM 729 O O . ASP A 1 99 ? 15.93 3.369 -9.648 1 73.12 99 ASP A O 1
ATOM 733 N N . ASP A 1 100 ? 15.047 4.906 -11.055 1 75.38 100 ASP A N 1
ATOM 734 C CA . ASP A 1 100 ? 15.883 5.949 -10.461 1 75.38 100 ASP A CA 1
ATOM 735 C C . ASP A 1 100 ? 15.469 6.23 -9.016 1 75.38 100 ASP A C 1
ATOM 737 O O . ASP A 1 100 ? 16.328 6.418 -8.148 1 75.38 100 ASP A O 1
ATOM 741 N N . GLN A 1 101 ? 14.188 6.254 -8.844 1 79.5 101 GLN A N 1
ATOM 742 C CA . GLN A 1 101 ? 13.695 6.504 -7.496 1 79.5 101 GLN A CA 1
ATOM 743 C C . GLN A 1 101 ? 14.07 5.363 -6.551 1 79.5 101 GLN A C 1
ATOM 745 O O . GLN A 1 101 ? 14.453 5.602 -5.402 1 79.5 101 GLN A O 1
ATOM 750 N N . LEU A 1 102 ? 13.945 4.195 -7.055 1 82.81 102 LEU A N 1
ATOM 751 C CA . LEU A 1 102 ? 14.328 3.041 -6.246 1 82.81 102 LEU A CA 1
ATOM 752 C C . LEU A 1 102 ? 15.812 3.094 -5.887 1 82.81 102 LEU A C 1
ATOM 754 O O . LEU A 1 102 ? 16.188 2.807 -4.75 1 82.81 102 LEU A O 1
ATOM 758 N N . LEU A 1 103 ? 16.609 3.455 -6.82 1 82.75 103 LEU A N 1
ATOM 759 C CA . LEU A 1 103 ? 18.047 3.588 -6.574 1 82.75 103 LEU A CA 1
ATOM 760 C C . LEU A 1 103 ? 18.312 4.695 -5.562 1 82.75 103 LEU A C 1
ATOM 762 O O . LEU A 1 103 ? 19.188 4.547 -4.699 1 82.75 103 LEU A O 1
ATOM 766 N N . ALA A 1 104 ? 17.625 5.762 -5.691 1 82.56 104 ALA A N 1
ATOM 767 C CA . ALA A 1 104 ? 17.781 6.867 -4.75 1 82.56 104 ALA A CA 1
ATOM 768 C C . ALA A 1 104 ? 17.438 6.43 -3.33 1 82.56 104 ALA A C 1
ATOM 770 O O . ALA A 1 104 ? 18.109 6.809 -2.377 1 82.56 104 ALA A O 1
ATOM 771 N N . TRP A 1 105 ? 16.359 5.664 -3.199 1 84.62 105 TRP A N 1
ATOM 772 C CA . TRP A 1 105 ? 15.969 5.152 -1.886 1 84.62 105 TRP A CA 1
ATOM 773 C C . TRP A 1 105 ? 17.047 4.23 -1.327 1 84.62 105 TRP A C 1
ATOM 775 O O . TRP A 1 105 ? 17.312 4.238 -0.124 1 84.62 105 TRP A O 1
ATOM 785 N N . HIS A 1 106 ? 17.703 3.41 -2.162 1 87.19 106 HIS A N 1
ATOM 786 C CA . HIS A 1 106 ? 18.812 2.557 -1.74 1 87.19 106 HIS A CA 1
ATOM 787 C C . HIS A 1 106 ? 19.969 3.385 -1.203 1 87.19 106 HIS A C 1
ATOM 789 O O . HIS A 1 106 ? 20.547 3.061 -0.155 1 87.19 106 HIS A O 1
ATOM 795 N N . ARG A 1 107 ? 20.25 4.43 -1.907 1 85.12 107 ARG A N 1
ATOM 796 C CA . ARG A 1 107 ? 21.359 5.293 -1.489 1 85.12 107 ARG A CA 1
ATOM 797 C C . ARG A 1 107 ? 21.047 5.961 -0.151 1 85.12 107 ARG A C 1
ATOM 799 O O . ARG A 1 107 ? 21.922 6.047 0.718 1 85.12 107 ARG A O 1
ATOM 806 N N . GLU A 1 108 ? 19.844 6.367 -0.056 1 81.5 108 GLU A N 1
ATOM 807 C CA . GLU A 1 108 ? 19.422 7 1.188 1 81.5 108 GLU A CA 1
ATOM 808 C C . GLU A 1 108 ? 19.547 6.035 2.365 1 81.5 108 GLU A C 1
ATOM 810 O O . GLU A 1 108 ? 19.844 6.453 3.488 1 81.5 108 GLU A O 1
ATOM 815 N N . ALA A 1 109 ? 19.344 4.805 2.049 1 86 109 ALA A N 1
ATOM 816 C CA . ALA A 1 109 ? 19.312 3.809 3.115 1 86 109 ALA A CA 1
ATOM 817 C C . ALA A 1 109 ? 20.656 3.098 3.25 1 86 109 ALA A C 1
ATOM 819 O O . ALA A 1 109 ? 20.734 2.01 3.824 1 86 109 ALA A O 1
ATOM 820 N N . SER A 1 110 ? 21.688 3.699 2.666 1 88.38 110 SER A N 1
ATOM 821 C CA . SER A 1 110 ? 23.016 3.104 2.77 1 88.38 110 SER A CA 1
ATOM 822 C C . SER A 1 110 ? 23.391 2.824 4.223 1 88.38 110 SER A C 1
ATOM 824 O O . SER A 1 110 ? 23.172 3.668 5.094 1 88.38 110 SER A O 1
ATOM 826 N N . GLY A 1 111 ? 23.875 1.629 4.473 1 88.62 111 GLY A N 1
ATOM 827 C CA . GLY A 1 111 ? 24.281 1.24 5.816 1 88.62 111 GLY A CA 1
ATOM 828 C C . GLY A 1 111 ? 23.188 0.529 6.582 1 88.62 111 GLY A C 1
ATOM 829 O O . GLY A 1 111 ? 23.438 -0.107 7.605 1 88.62 111 GLY A O 1
ATOM 830 N N . TYR A 1 112 ? 21.953 0.641 6.105 1 91 112 TYR A N 1
ATOM 831 C CA . TYR A 1 112 ? 20.828 -0.056 6.734 1 91 112 TYR A CA 1
ATOM 832 C C . TYR A 1 112 ? 20.516 -1.347 5.988 1 91 112 TYR A C 1
ATOM 834 O O . TYR A 1 112 ? 20.875 -1.504 4.82 1 91 112 TYR A O 1
ATOM 842 N N . LYS A 1 113 ? 19.922 -2.229 6.648 1 94.12 113 LYS A N 1
ATOM 843 C CA . LYS A 1 113 ? 19.422 -3.453 6.031 1 94.12 113 LYS A CA 1
ATOM 844 C C . LYS A 1 113 ? 18.188 -3.172 5.168 1 94.12 113 LYS A C 1
ATOM 846 O O . LYS A 1 113 ? 17.312 -2.398 5.559 1 94.12 113 LYS A O 1
ATOM 851 N N . ILE A 1 114 ? 18.188 -3.74 4.055 1 95.06 114 ILE A N 1
ATOM 852 C CA . ILE A 1 114 ? 17.031 -3.643 3.178 1 95.06 114 ILE A CA 1
ATOM 853 C C . ILE A 1 114 ? 16.25 -4.953 3.209 1 95.06 114 ILE A C 1
ATOM 855 O O . ILE A 1 114 ? 16.812 -6.027 3.016 1 95.06 114 ILE A O 1
ATOM 859 N N . ARG A 1 115 ? 14.992 -4.922 3.541 1 97.5 115 ARG A N 1
ATOM 860 C CA . ARG A 1 115 ? 14.094 -6.07 3.572 1 97.5 115 ARG A CA 1
ATOM 861 C C . ARG A 1 115 ? 13.117 -6.031 2.404 1 97.5 115 ARG A C 1
ATOM 863 O O . ARG A 1 115 ? 12.461 -5.012 2.166 1 9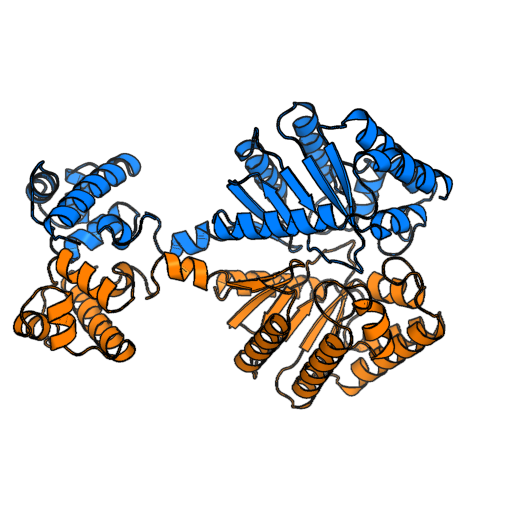7.5 115 ARG A O 1
ATOM 870 N N . HIS A 1 116 ? 13.008 -7.125 1.662 1 96.75 116 HIS A N 1
ATOM 871 C CA . HIS A 1 116 ? 12.32 -7.062 0.379 1 96.75 116 HIS A CA 1
ATOM 872 C C . HIS A 1 116 ? 11.484 -8.312 0.14 1 96.75 116 HIS A C 1
ATOM 874 O O . HIS A 1 116 ? 11.961 -9.43 0.329 1 96.75 116 HIS A O 1
ATOM 880 N N . VAL A 1 117 ? 10.219 -8.148 -0.141 1 97.88 117 VAL A N 1
ATOM 881 C CA . VAL A 1 117 ? 9.352 -9.18 -0.698 1 97.88 117 VAL A CA 1
ATOM 882 C C . VAL A 1 117 ? 9.023 -8.852 -2.15 1 97.88 117 VAL A C 1
ATOM 884 O O . VAL A 1 117 ? 8.289 -7.898 -2.424 1 97.88 117 VAL A O 1
ATOM 887 N N . PRO A 1 118 ? 9.547 -9.562 -3.102 1 96.12 118 PRO A N 1
ATOM 888 C CA . PRO A 1 118 ? 9.305 -9.258 -4.516 1 96.12 118 PRO A CA 1
ATOM 889 C C . PRO A 1 118 ? 7.953 -9.766 -5.004 1 96.12 118 PRO A C 1
ATOM 891 O O . PRO A 1 118 ? 7.312 -10.578 -4.328 1 96.12 118 PRO A O 1
ATOM 894 N N . ALA A 1 119 ? 7.449 -9.273 -6.133 1 93.88 119 ALA A N 1
ATOM 895 C CA . ALA A 1 119 ? 6.211 -9.734 -6.762 1 93.88 119 ALA A CA 1
ATOM 896 C C . ALA A 1 119 ? 6.383 -11.125 -7.363 1 93.88 119 ALA A C 1
ATOM 898 O O . ALA A 1 119 ? 5.422 -11.891 -7.449 1 93.88 119 ALA A O 1
ATOM 899 N N . THR A 1 120 ? 7.496 -11.422 -7.906 1 94.56 120 THR A N 1
ATOM 900 C CA . THR A 1 120 ? 7.93 -12.711 -8.438 1 94.56 120 THR A CA 1
ATOM 901 C C . THR A 1 120 ? 9.344 -13.047 -7.953 1 94.56 120 THR A C 1
ATOM 903 O O . THR A 1 120 ? 9.664 -12.844 -6.781 1 94.56 120 THR A O 1
ATOM 906 N N . LEU A 1 121 ? 10.172 -13.578 -8.758 1 95.75 121 LEU A N 1
ATOM 907 C CA . LEU A 1 121 ? 11.586 -13.672 -8.422 1 95.75 121 LEU A CA 1
ATOM 908 C C . LEU A 1 121 ? 12.234 -12.289 -8.398 1 95.75 121 LEU A C 1
ATOM 910 O O . LEU A 1 121 ? 11.953 -11.461 -9.266 1 95.75 121 LEU A O 1
ATOM 914 N N . PRO A 1 122 ? 13.016 -12 -7.34 1 94.94 122 PRO A N 1
ATOM 915 C CA . PRO A 1 122 ? 13.633 -10.68 -7.297 1 94.94 122 PRO A CA 1
ATOM 916 C C . PRO A 1 122 ? 14.477 -10.375 -8.531 1 94.94 122 PRO A C 1
ATOM 918 O O . PRO A 1 122 ? 15.359 -11.164 -8.883 1 94.94 122 PRO A O 1
ATOM 921 N N . ASP A 1 123 ? 14.281 -9.234 -9.047 1 91.88 123 ASP A N 1
ATOM 922 C CA . ASP A 1 123 ? 14.922 -8.859 -10.305 1 91.88 123 ASP A CA 1
ATOM 923 C C . ASP A 1 123 ? 16.438 -8.914 -10.172 1 91.88 123 ASP A C 1
ATOM 925 O O . ASP A 1 123 ? 17.141 -9.328 -11.109 1 91.88 123 ASP A O 1
ATOM 929 N N . MET A 1 124 ? 16.969 -8.5 -9.086 1 90.94 124 MET A N 1
ATOM 930 C CA . MET A 1 124 ? 18.422 -8.414 -8.898 1 90.94 124 MET A CA 1
ATOM 931 C C . MET A 1 124 ? 19.047 -9.797 -8.953 1 90.94 124 MET A C 1
ATOM 933 O O . MET A 1 124 ? 20.266 -9.922 -9.086 1 90.94 124 MET A O 1
ATOM 937 N N . LEU A 1 125 ? 18.188 -10.852 -8.867 1 94.75 125 LEU A N 1
ATOM 938 C CA . LEU A 1 125 ? 18.734 -12.211 -8.852 1 94.75 125 LEU A CA 1
ATOM 939 C C . LEU A 1 125 ? 18.312 -12.984 -10.094 1 94.75 125 LEU A C 1
ATOM 941 O O . LEU A 1 125 ? 18.516 -14.195 -10.172 1 94.75 125 LEU A O 1
ATOM 945 N N . LYS A 1 126 ? 17.688 -12.359 -11.023 1 96.75 126 LYS A N 1
ATOM 946 C CA . LYS A 1 126 ? 17.312 -12.992 -12.281 1 96.75 126 LYS A CA 1
ATOM 947 C C . LYS A 1 126 ? 18.453 -12.938 -13.289 1 96.75 126 LYS A C 1
ATOM 949 O O . LYS A 1 126 ? 19.219 -11.969 -13.32 1 96.75 126 LYS A O 1
ATOM 954 N N . THR A 1 127 ? 18.562 -13.992 -14.047 1 97.19 127 THR A N 1
ATOM 955 C CA . THR A 1 127 ? 19.484 -13.961 -15.18 1 97.19 127 THR A CA 1
ATOM 956 C C . THR A 1 127 ? 18.953 -13.031 -16.281 1 97.19 127 THR A C 1
ATOM 958 O O . THR A 1 127 ? 17.766 -12.688 -16.297 1 97.19 127 THR A O 1
ATOM 961 N N . ARG A 1 128 ? 19.844 -12.664 -17.203 1 96.75 128 ARG A N 1
ATOM 962 C CA . ARG A 1 128 ? 19.453 -11.82 -18.328 1 96.75 128 ARG A CA 1
ATOM 963 C C . ARG A 1 128 ? 18.375 -12.492 -19.172 1 96.75 128 ARG A C 1
ATOM 965 O O . ARG A 1 128 ? 17.453 -11.828 -19.656 1 96.75 128 ARG A O 1
ATOM 972 N N . GLU A 1 129 ? 18.484 -13.781 -19.359 1 97.31 129 GLU A N 1
ATOM 973 C CA . GLU A 1 129 ? 17.516 -14.531 -20.156 1 97.31 129 GLU A CA 1
ATOM 974 C C . GLU A 1 129 ? 16.125 -14.477 -19.547 1 97.31 129 GLU A C 1
ATOM 976 O O . GLU A 1 129 ? 15.141 -14.273 -20.266 1 97.31 129 GLU A O 1
ATOM 981 N N . VAL A 1 130 ? 16.047 -14.648 -18.234 1 97.19 130 VAL A N 1
ATOM 982 C CA . VAL A 1 130 ? 14.758 -14.625 -17.562 1 97.19 130 VAL A CA 1
ATOM 983 C C . VAL A 1 130 ? 14.172 -13.211 -17.594 1 97.19 130 VAL A C 1
ATOM 985 O O . VAL A 1 130 ? 12.969 -13.031 -17.797 1 97.19 130 VAL A O 1
ATOM 988 N N . LEU A 1 131 ? 15.039 -12.188 -17.422 1 95.94 131 LEU A N 1
ATOM 989 C CA . LEU A 1 131 ? 14.586 -10.797 -17.5 1 95.94 131 LEU A CA 1
ATOM 990 C C . LEU A 1 131 ? 14.039 -10.477 -18.891 1 95.94 131 LEU A C 1
ATOM 992 O O . LEU A 1 131 ? 13.016 -9.805 -19.016 1 95.94 131 LEU A O 1
ATOM 996 N N . ARG A 1 132 ? 14.727 -10.945 -19.938 1 96.25 132 ARG A N 1
ATOM 997 C CA . ARG A 1 132 ? 14.266 -10.711 -21.312 1 96.25 132 ARG A CA 1
ATOM 998 C C . ARG A 1 132 ? 12.914 -11.367 -21.547 1 96.25 132 ARG A C 1
ATOM 1000 O O . ARG A 1 132 ? 12.023 -10.766 -22.141 1 96.25 132 ARG A O 1
ATOM 1007 N N . TRP A 1 133 ? 12.805 -12.555 -21.078 1 96.56 133 TRP A N 1
ATOM 1008 C CA . TRP A 1 133 ? 11.547 -13.289 -21.219 1 96.56 133 TRP A CA 1
ATOM 1009 C C . TRP A 1 133 ? 10.422 -12.586 -20.453 1 96.56 133 TRP A C 1
ATOM 1011 O O . TRP A 1 133 ? 9.328 -12.398 -21 1 96.56 133 TRP A O 1
ATOM 1021 N N . GLU A 1 134 ? 10.648 -12.195 -19.156 1 94.31 134 GLU A N 1
ATOM 1022 C CA . GLU A 1 134 ? 9.633 -11.633 -18.266 1 94.31 134 GLU A CA 1
ATOM 1023 C C . GLU A 1 134 ? 9.188 -10.25 -18.75 1 94.31 134 GLU A C 1
ATOM 1025 O O . GLU A 1 134 ? 8 -9.93 -18.703 1 94.31 134 GLU A O 1
ATOM 1030 N N . TYR A 1 135 ? 10.133 -9.445 -19.219 1 92 135 TYR A N 1
ATOM 1031 C CA . TYR A 1 135 ? 9.812 -8.047 -19.469 1 92 135 TYR A CA 1
ATOM 1032 C C . TYR A 1 135 ? 9.516 -7.809 -20.953 1 92 135 TYR A C 1
ATOM 1034 O O . TYR A 1 135 ? 9.156 -6.695 -21.344 1 92 135 TYR A O 1
ATOM 1042 N N . ALA A 1 136 ? 9.633 -8.844 -21.781 1 92.88 136 ALA A N 1
ATOM 1043 C CA . ALA A 1 136 ? 9.305 -8.703 -23.203 1 92.88 136 ALA A CA 1
ATOM 1044 C C . ALA A 1 136 ? 7.887 -8.188 -23.391 1 92.88 136 ALA A C 1
ATOM 1046 O O . ALA A 1 136 ? 7.668 -7.195 -24.094 1 92.88 136 ALA A O 1
ATOM 1047 N N . PRO A 1 137 ? 6.863 -8.727 -22.734 1 89.44 137 PRO A N 1
ATOM 1048 C CA . PRO A 1 137 ? 5.496 -8.234 -22.922 1 89.44 137 PRO A CA 1
ATOM 1049 C C . PRO A 1 137 ? 5.121 -7.129 -21.938 1 89.44 137 PRO A C 1
ATOM 1051 O O . PRO A 1 137 ? 4.027 -6.562 -22.031 1 89.44 137 PRO A O 1
ATOM 1054 N N . PHE A 1 138 ? 6.027 -6.797 -21.016 1 87.69 138 PHE A N 1
ATOM 1055 C CA . PHE A 1 138 ? 5.684 -5.914 -19.906 1 87.69 138 PHE A CA 1
ATOM 1056 C C . PHE A 1 138 ? 5.48 -4.484 -20.391 1 87.69 138 PHE A C 1
ATOM 1058 O O . PHE A 1 138 ? 6.293 -3.967 -21.156 1 87.69 138 PHE A O 1
ATOM 1065 N N . LEU A 1 139 ? 4.504 -3.791 -20 1 80.31 139 LEU A N 1
ATOM 1066 C CA . LEU A 1 139 ? 4.113 -2.486 -20.516 1 80.31 139 LEU A CA 1
ATOM 1067 C C . LEU A 1 139 ? 4.914 -1.372 -19.859 1 80.31 139 LEU A C 1
ATOM 1069 O O . LEU A 1 139 ? 5.141 -0.32 -20.453 1 80.31 139 LEU A O 1
ATOM 1073 N N . GLY A 1 140 ? 5.488 -1.53 -18.766 1 76.19 140 GLY A N 1
ATOM 1074 C CA . GLY A 1 140 ? 6.023 -0.421 -18 1 76.19 140 GLY A CA 1
ATOM 1075 C C . GLY A 1 140 ? 7.531 -0.289 -18.109 1 76.19 140 GLY A C 1
ATOM 1076 O O . GLY A 1 140 ? 8.094 0.756 -17.781 1 76.19 140 GLY A O 1
ATOM 1077 N N . LYS A 1 141 ? 8.227 -1.318 -18.688 1 84.75 141 LYS A N 1
ATOM 1078 C CA . LYS A 1 141 ? 9.68 -1.4 -18.703 1 84.75 141 LYS A CA 1
ATOM 1079 C C . LYS A 1 141 ? 10.172 -2.338 -19.797 1 84.75 141 LYS A C 1
ATOM 1081 O O . LYS A 1 141 ? 9.625 -3.428 -19.984 1 84.75 141 LYS A O 1
ATOM 1086 N N . THR A 1 142 ? 11.195 -1.864 -20.484 1 88.31 142 THR A N 1
ATOM 1087 C CA . THR A 1 142 ? 11.781 -2.742 -21.5 1 88.31 142 THR A CA 1
ATOM 1088 C C . THR A 1 142 ? 12.734 -3.748 -20.859 1 88.31 142 THR A C 1
ATOM 1090 O O . THR A 1 142 ? 13.227 -3.525 -19.75 1 88.31 142 THR A O 1
ATOM 1093 N N . PRO A 1 143 ? 12.969 -4.809 -21.562 1 92.06 143 PRO A N 1
ATOM 1094 C CA . PRO A 1 143 ? 13.938 -5.777 -21.047 1 92.06 143 PRO A CA 1
ATOM 1095 C C . PRO A 1 143 ? 15.305 -5.156 -20.781 1 92.06 143 PRO A C 1
ATOM 1097 O O . PRO A 1 143 ? 15.922 -5.441 -19.75 1 92.06 143 PRO A O 1
ATOM 1100 N N . ASP A 1 144 ? 15.742 -4.289 -21.625 1 91.25 144 ASP A N 1
ATOM 1101 C CA . ASP A 1 144 ? 17.047 -3.662 -21.453 1 91.25 144 ASP A CA 1
ATOM 1102 C C . ASP A 1 144 ? 17.062 -2.764 -20.203 1 91.25 144 ASP A C 1
ATOM 1104 O O . ASP A 1 144 ? 18.062 -2.711 -19.484 1 91.25 144 ASP A O 1
ATOM 1108 N N . GLN A 1 145 ? 16 -2.094 -19.984 1 87.56 145 GLN A N 1
ATOM 1109 C CA . GLN A 1 145 ? 15.875 -1.269 -18.781 1 87.56 145 GLN A CA 1
ATOM 1110 C C . GLN A 1 145 ? 15.891 -2.127 -17.516 1 87.56 145 GLN A C 1
ATOM 1112 O O . GLN A 1 145 ? 16.547 -1.78 -16.531 1 87.56 145 GLN A O 1
ATOM 1117 N N . ALA A 1 146 ? 15.18 -3.225 -17.625 1 90.38 146 ALA A N 1
ATOM 1118 C CA . ALA A 1 146 ? 15.141 -4.145 -16.5 1 90.38 146 ALA A CA 1
ATOM 1119 C C . ALA A 1 146 ? 16.531 -4.715 -16.203 1 90.38 146 ALA A C 1
ATOM 1121 O O . ALA A 1 146 ? 16.938 -4.805 -15.039 1 90.38 146 ALA A O 1
ATOM 1122 N N . ILE A 1 147 ? 17.234 -5.055 -17.234 1 92.19 147 ILE A N 1
ATOM 1123 C CA . ILE A 1 147 ? 18.578 -5.609 -17.109 1 92.19 147 ILE A CA 1
ATOM 1124 C C . ILE A 1 147 ? 19.516 -4.559 -16.516 1 92.19 147 ILE A C 1
ATOM 1126 O O . ILE A 1 147 ? 20.297 -4.855 -15.609 1 92.19 147 ILE A O 1
ATOM 1130 N N . GLY A 1 148 ? 19.438 -3.363 -17.031 1 88.94 148 GLY A N 1
ATOM 1131 C CA . GLY A 1 148 ? 20.234 -2.281 -16.484 1 88.94 148 GLY A CA 1
ATOM 1132 C C . GLY A 1 148 ? 19.984 -2.051 -15 1 88.94 148 GLY A C 1
ATOM 1133 O O . GLY A 1 148 ? 20.938 -1.909 -14.219 1 88.94 148 GLY A O 1
ATOM 1134 N N . ALA A 1 149 ? 18.719 -2.012 -14.617 1 87.06 149 ALA A N 1
ATOM 1135 C CA . ALA A 1 149 ? 18.344 -1.819 -13.219 1 87.06 149 ALA A CA 1
ATOM 1136 C C . ALA A 1 149 ? 18.875 -2.951 -12.344 1 87.06 149 ALA A C 1
ATOM 1138 O O . ALA A 1 149 ? 19.344 -2.717 -11.227 1 87.06 149 ALA A O 1
ATOM 1139 N N . MET A 1 150 ? 18.719 -4.125 -12.844 1 88.06 150 MET A N 1
ATOM 1140 C CA . MET A 1 150 ? 19.25 -5.293 -12.148 1 88.06 150 MET A CA 1
ATOM 1141 C C . MET A 1 150 ? 20.75 -5.152 -11.93 1 88.06 150 MET A C 1
ATOM 1143 O O . MET A 1 150 ? 21.25 -5.395 -10.82 1 88.06 150 MET A O 1
ATOM 1147 N N . GLU A 1 151 ? 21.484 -4.82 -12.898 1 89.12 151 GLU A N 1
ATOM 1148 C CA . GLU A 1 151 ? 22.938 -4.668 -12.797 1 89.12 151 GLU A CA 1
ATOM 1149 C C . GLU A 1 151 ? 23.312 -3.598 -11.773 1 89.12 151 GLU A C 1
ATOM 1151 O O . GLU A 1 151 ? 24.25 -3.777 -11 1 89.12 151 GLU A O 1
ATOM 1156 N N . ASP A 1 152 ? 22.562 -2.555 -11.773 1 84.06 152 ASP A N 1
ATOM 1157 C CA . ASP A 1 152 ? 22.781 -1.49 -10.805 1 84.06 152 ASP A CA 1
ATOM 1158 C C . ASP A 1 152 ? 22.578 -1.997 -9.375 1 84.06 152 ASP A C 1
ATOM 1160 O O . ASP A 1 152 ? 23.375 -1.699 -8.484 1 84.06 152 ASP A O 1
ATOM 1164 N N . ARG A 1 153 ? 21.578 -2.766 -9.188 1 84.38 153 ARG A N 1
ATOM 1165 C CA . ARG A 1 153 ? 21.219 -3.234 -7.855 1 84.38 153 ARG A CA 1
ATOM 1166 C C . ARG A 1 153 ? 22.219 -4.258 -7.344 1 84.38 153 ARG A C 1
ATOM 1168 O O . ARG A 1 153 ? 22.625 -4.215 -6.176 1 84.38 153 ARG A O 1
ATOM 1175 N N . ILE A 1 154 ? 22.562 -5.148 -8.211 1 83.75 154 ILE A N 1
ATOM 1176 C CA . ILE A 1 154 ? 23.516 -6.168 -7.773 1 83.75 154 ILE A CA 1
ATOM 1177 C C . ILE A 1 154 ? 24.875 -5.527 -7.512 1 83.75 154 ILE A C 1
ATOM 1179 O O . ILE A 1 154 ? 25.594 -5.93 -6.59 1 83.75 154 ILE A O 1
ATOM 1183 N N . ALA A 1 155 ? 25.25 -4.555 -8.336 1 84.31 155 ALA A N 1
ATOM 1184 C CA . ALA A 1 155 ? 26.484 -3.814 -8.102 1 84.31 155 ALA A CA 1
ATOM 1185 C C . ALA A 1 155 ? 26.453 -3.109 -6.746 1 84.31 155 ALA A C 1
ATOM 1187 O O . ALA A 1 155 ? 27.438 -3.1 -6.016 1 84.31 155 ALA A O 1
ATOM 1188 N N . TRP A 1 156 ? 25.344 -2.535 -6.453 1 81.56 156 TRP A N 1
ATOM 1189 C CA . TRP A 1 156 ? 25.156 -1.888 -5.156 1 81.56 156 TRP A CA 1
ATOM 1190 C C . TRP A 1 156 ? 25.344 -2.883 -4.02 1 81.56 156 TRP A C 1
ATOM 1192 O O . TRP A 1 156 ? 26.062 -2.604 -3.057 1 81.56 156 TRP A O 1
ATOM 1202 N N . MET A 1 157 ? 24.719 -3.982 -4.098 1 82 157 MET A N 1
ATOM 1203 C CA . MET A 1 157 ? 24.812 -5.02 -3.076 1 82 157 MET A CA 1
ATOM 1204 C C . MET A 1 157 ? 26.266 -5.469 -2.889 1 82 157 MET A C 1
ATOM 1206 O O . MET A 1 157 ? 26.734 -5.602 -1.759 1 82 157 MET A O 1
ATOM 1210 N N . ARG A 1 158 ? 26.922 -5.637 -3.922 1 83.38 158 ARG A N 1
ATOM 1211 C CA . ARG A 1 158 ? 28.281 -6.152 -3.889 1 83.38 158 ARG A CA 1
ATOM 1212 C C . ARG A 1 158 ? 29.25 -5.105 -3.352 1 83.38 158 ARG A C 1
ATOM 1214 O O . ARG A 1 158 ? 30.328 -5.445 -2.854 1 83.38 158 ARG A O 1
ATOM 1221 N N . SER A 1 159 ? 28.875 -3.865 -3.445 1 83.31 159 SER A N 1
ATOM 1222 C CA . SER A 1 159 ? 29.719 -2.791 -2.943 1 83.31 159 SER A CA 1
ATOM 1223 C C . SER A 1 159 ? 29.672 -2.709 -1.421 1 83.31 159 SER A C 1
ATOM 1225 O O . SER A 1 159 ? 30.438 -1.977 -0.805 1 83.31 159 SER A O 1
ATOM 1227 N N . GLY A 1 160 ? 28.844 -3.535 -0.829 1 78.75 160 GLY A N 1
ATOM 1228 C CA . GLY A 1 160 ? 28.719 -3.531 0.62 1 78.75 160 GLY A CA 1
ATOM 1229 C C . GLY A 1 160 ? 27.844 -2.402 1.138 1 78.75 160 GLY A C 1
ATOM 1230 O O . GLY A 1 160 ? 27.922 -2.035 2.312 1 78.75 160 GLY A O 1
ATOM 1231 N N . GLY A 1 161 ? 27.094 -1.899 0.29 1 74.75 161 GLY A N 1
ATOM 1232 C CA . GLY A 1 161 ? 26.266 -0.779 0.688 1 74.75 161 GLY A CA 1
ATOM 1233 C C . GLY A 1 161 ? 25.203 -1.159 1.701 1 74.75 161 GLY A C 1
ATOM 1234 O O . GLY A 1 161 ? 24.891 -0.379 2.604 1 74.75 161 GLY A O 1
ATOM 1235 N N . SER A 1 162 ? 24.531 -2.248 1.538 1 84.06 162 SER A N 1
ATOM 1236 C CA . SER A 1 162 ? 23.484 -2.689 2.453 1 84.06 162 SER A CA 1
ATOM 1237 C C . SER A 1 162 ? 23.312 -4.203 2.402 1 84.06 162 SER A C 1
ATOM 1239 O O . SER A 1 162 ? 23.547 -4.824 1.362 1 84.06 162 SER A O 1
ATOM 1241 N N . ASP A 1 163 ? 23.016 -4.781 3.514 1 92.25 163 ASP A N 1
ATOM 1242 C CA . ASP A 1 163 ? 22.594 -6.18 3.549 1 92.25 163 ASP A CA 1
ATOM 1243 C C . ASP A 1 163 ? 21.141 -6.324 3.105 1 92.25 163 ASP A C 1
ATOM 1245 O O . ASP A 1 163 ? 20.312 -5.426 3.326 1 92.25 163 ASP A O 1
ATOM 1249 N N . TYR A 1 164 ? 20.891 -7.422 2.463 1 94.75 164 TYR A N 1
ATOM 1250 C CA . TYR A 1 164 ? 19.547 -7.699 1.986 1 94.75 164 TYR A CA 1
ATOM 1251 C C . TYR A 1 164 ? 18.969 -8.922 2.684 1 94.75 164 TYR A C 1
ATOM 1253 O O . TYR A 1 164 ? 19.641 -9.945 2.826 1 94.75 164 TYR A O 1
ATOM 1261 N N . GLU A 1 165 ? 17.781 -8.812 3.125 1 97.06 165 GLU A N 1
ATOM 1262 C CA . GLU A 1 165 ? 16.906 -9.938 3.463 1 97.06 165 GLU A CA 1
ATOM 1263 C C . GLU A 1 165 ? 15.711 -10 2.529 1 97.06 165 GLU A C 1
ATOM 1265 O O . GLU A 1 165 ? 14.938 -9.047 2.436 1 97.06 165 GLU A O 1
ATOM 1270 N N . ILE A 1 166 ? 15.562 -11.078 1.826 1 97.69 166 ILE A N 1
ATOM 1271 C CA . ILE A 1 166 ? 14.484 -11.234 0.855 1 97.69 166 ILE A CA 1
ATOM 1272 C C . ILE A 1 166 ? 13.625 -12.438 1.226 1 97.69 166 ILE A C 1
ATOM 1274 O O . ILE A 1 166 ? 14.148 -13.516 1.523 1 97.69 166 ILE A O 1
ATOM 1278 N N . ALA A 1 167 ? 12.367 -12.289 1.308 1 98.12 167 ALA A N 1
ATOM 1279 C CA . ALA A 1 167 ? 11.43 -13.375 1.571 1 98.12 167 ALA A CA 1
ATOM 1280 C C . ALA A 1 167 ? 10.578 -13.672 0.343 1 98.12 167 ALA A C 1
ATOM 1282 O O . 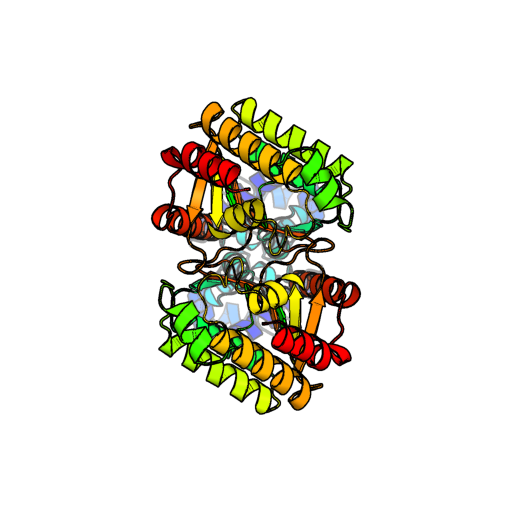ALA A 1 167 ? 10 -12.758 -0.255 1 98.12 167 ALA A O 1
ATOM 1283 N N . LEU A 1 168 ? 10.523 -14.922 -0.04 1 96.44 168 LEU A N 1
ATOM 1284 C CA . LEU A 1 168 ? 9.727 -15.391 -1.167 1 96.44 168 LEU A CA 1
ATOM 1285 C C . LEU A 1 168 ? 8.789 -16.516 -0.738 1 96.44 168 LEU A C 1
ATOM 1287 O O . LEU A 1 168 ? 9.109 -17.297 0.164 1 96.44 168 LEU A O 1
ATOM 1291 N N . PRO A 1 169 ? 7.633 -16.609 -1.475 1 95.94 169 PRO A N 1
ATOM 1292 C CA . PRO A 1 169 ? 6.824 -17.812 -1.232 1 95.94 169 PRO A CA 1
ATOM 1293 C C . PRO A 1 169 ? 7.5 -19.094 -1.723 1 95.94 169 PRO A C 1
ATOM 1295 O O . PRO A 1 169 ? 8.125 -19.094 -2.787 1 95.94 169 PRO A O 1
ATOM 1298 N N . LEU A 1 170 ? 7.336 -20.094 -0.967 1 95.44 170 LEU A N 1
ATOM 1299 C CA . LEU A 1 170 ? 7.891 -21.406 -1.307 1 95.44 170 LEU A CA 1
ATOM 1300 C C . LEU A 1 170 ? 7.473 -21.828 -2.709 1 95.44 170 LEU A C 1
ATOM 1302 O O . LEU A 1 170 ? 8.297 -22.312 -3.49 1 95.44 170 LEU A O 1
ATOM 1306 N N . HIS A 1 171 ? 6.246 -21.625 -3.045 1 95 171 HIS A N 1
ATOM 1307 C CA . HIS A 1 171 ? 5.711 -22.141 -4.301 1 95 171 HIS A CA 1
ATOM 1308 C C . HIS A 1 171 ? 6.25 -21.359 -5.492 1 95 171 HIS A C 1
ATOM 1310 O O . HIS A 1 171 ? 6.125 -21.797 -6.637 1 95 171 HIS A O 1
ATOM 1316 N N . GLU A 1 172 ? 6.781 -20.141 -5.238 1 96 172 GLU A N 1
ATOM 1317 C CA . GLU A 1 172 ? 7.355 -19.359 -6.32 1 96 172 GLU A CA 1
ATOM 1318 C C . GLU A 1 172 ? 8.516 -20.094 -6.992 1 96 172 GLU A C 1
ATOM 1320 O O . GLU A 1 172 ? 8.555 -20.203 -8.219 1 96 172 GLU A O 1
ATOM 1325 N N . LEU A 1 173 ? 9.422 -20.625 -6.18 1 96.94 173 LEU A N 1
ATOM 1326 C CA . LEU A 1 173 ? 10.57 -21.344 -6.727 1 96.94 173 LEU A CA 1
ATOM 1327 C C . LEU A 1 173 ? 10.156 -22.688 -7.305 1 96.94 173 LEU A C 1
ATOM 1329 O O . LEU A 1 173 ? 10.719 -23.141 -8.305 1 96.94 173 LEU A O 1
ATOM 1333 N N . GLU A 1 174 ? 9.18 -23.297 -6.699 1 96.5 174 GLU A N 1
ATOM 1334 C CA . GLU A 1 174 ? 8.656 -24.562 -7.23 1 96.5 174 GLU A CA 1
ATOM 1335 C C . GLU A 1 174 ? 8.023 -24.359 -8.602 1 96.5 174 GLU A C 1
ATOM 1337 O O . GLU A 1 174 ? 8.227 -25.172 -9.508 1 96.5 174 GLU A O 1
ATOM 1342 N N . ALA A 1 175 ? 7.254 -23.312 -8.664 1 96.56 175 ALA A N 1
ATOM 1343 C CA . ALA A 1 175 ? 6.629 -22.969 -9.945 1 96.56 175 ALA A CA 1
ATOM 1344 C C . ALA A 1 175 ? 7.684 -22.703 -11.016 1 96.56 175 ALA A C 1
ATOM 1346 O O . ALA A 1 175 ? 7.52 -23.109 -12.172 1 96.56 175 ALA A O 1
ATOM 1347 N N . LEU A 1 176 ? 8.734 -22 -10.633 1 97.69 176 LEU A N 1
ATOM 1348 C CA . LEU A 1 176 ? 9.828 -21.766 -11.57 1 97.69 176 LEU A CA 1
ATOM 1349 C C . LEU A 1 176 ? 10.453 -23.094 -12.008 1 97.69 176 LEU A C 1
ATOM 1351 O O . LEU A 1 176 ? 10.656 -23.312 -13.203 1 97.69 176 LEU A O 1
ATOM 1355 N N . ALA A 1 177 ? 10.727 -23.984 -11.086 1 98.06 177 ALA A N 1
ATOM 1356 C CA . ALA A 1 177 ? 11.359 -25.266 -11.398 1 98.06 177 ALA A CA 1
ATOM 1357 C C . ALA A 1 177 ? 10.477 -26.094 -12.328 1 98.06 177 ALA A C 1
ATOM 1359 O O . ALA A 1 177 ? 10.977 -26.734 -13.266 1 98.06 177 ALA A O 1
ATOM 1360 N N . ARG A 1 178 ? 9.172 -26.047 -12.141 1 96.94 178 ARG A N 1
ATOM 1361 C CA . ARG A 1 178 ? 8.242 -26.906 -12.867 1 96.94 178 ARG A CA 1
ATOM 1362 C C . ARG A 1 178 ? 7.73 -26.234 -14.125 1 96.94 178 ARG A C 1
ATOM 1364 O O . ARG A 1 178 ? 7.062 -26.859 -14.953 1 96.94 178 ARG A O 1
ATOM 1371 N N . GLY A 1 179 ? 8.086 -24.922 -14.273 1 96.75 179 GLY A N 1
ATOM 1372 C CA . GLY A 1 179 ? 7.562 -24.188 -15.406 1 96.75 179 GLY A CA 1
ATOM 1373 C C . GLY A 1 179 ? 6.051 -24.047 -15.383 1 96.75 179 GLY A C 1
ATOM 1374 O O . GLY A 1 179 ? 5.383 -24.297 -16.391 1 96.75 179 GLY A O 1
ATOM 1375 N N . GLU A 1 180 ? 5.48 -23.75 -14.195 1 95.62 180 GLU A N 1
ATOM 1376 C CA . GLU A 1 180 ? 4.039 -23.656 -13.977 1 95.62 180 GLU A CA 1
ATOM 1377 C C . GLU A 1 180 ? 3.619 -22.234 -13.609 1 95.62 180 GLU A C 1
ATOM 1379 O O . GLU A 1 180 ? 4.449 -21.422 -13.195 1 95.62 180 GLU A O 1
ATOM 1384 N N . GLY A 1 181 ? 2.309 -21.922 -13.781 1 93.38 181 GLY A N 1
ATOM 1385 C CA . GLY A 1 181 ? 1.786 -20.625 -13.383 1 93.38 181 GLY A CA 1
ATOM 1386 C C . GLY A 1 181 ? 2.408 -19.469 -14.148 1 93.38 181 GLY A C 1
ATOM 1387 O O . GLY A 1 181 ? 2.436 -19.484 -15.383 1 93.38 181 GLY A O 1
ATOM 1388 N N . TYR A 1 182 ? 2.994 -18.562 -13.406 1 93.62 182 TYR A N 1
ATOM 1389 C CA . TYR A 1 182 ? 3.615 -17.391 -13.992 1 93.62 182 TYR A CA 1
ATOM 1390 C C . TYR A 1 182 ? 4.742 -17.781 -14.945 1 93.62 182 TYR A C 1
ATOM 1392 O O . TYR A 1 182 ? 5.004 -17.078 -15.93 1 93.62 182 TYR A O 1
ATOM 1400 N N . TYR A 1 183 ? 5.332 -18.922 -14.742 1 96.62 183 TYR A N 1
ATOM 1401 C CA . TYR A 1 183 ? 6.527 -19.328 -15.477 1 96.62 183 TYR A CA 1
ATOM 1402 C C . TYR A 1 183 ? 6.176 -20.297 -16.594 1 96.62 183 TYR A C 1
ATOM 1404 O O . TYR A 1 183 ? 7.062 -20.891 -17.203 1 96.62 183 TYR A O 1
ATOM 1412 N N . ALA A 1 184 ? 4.902 -20.484 -16.828 1 95.25 184 ALA A N 1
ATOM 1413 C CA . ALA A 1 184 ? 4.484 -21.328 -17.953 1 95.25 184 ALA A CA 1
ATOM 1414 C C . ALA A 1 184 ? 5.051 -20.812 -19.266 1 95.25 184 ALA A C 1
ATOM 1416 O O . ALA A 1 184 ? 4.977 -19.609 -19.562 1 95.25 184 ALA A O 1
ATOM 1417 N N . GLY A 1 185 ? 5.664 -21.688 -20.016 1 94.31 185 GLY A N 1
ATOM 1418 C CA . GLY A 1 185 ? 6.199 -21.328 -21.328 1 94.31 185 GLY A CA 1
ATOM 1419 C C . GLY A 1 185 ? 7.688 -21.016 -21.297 1 94.31 185 GLY A C 1
ATOM 1420 O O . GLY A 1 185 ? 8.328 -20.938 -22.344 1 94.31 185 GLY A O 1
ATOM 1421 N N . LEU A 1 186 ? 8.258 -20.812 -20.109 1 96.75 186 LEU A N 1
ATOM 1422 C CA . LEU A 1 186 ? 9.695 -20.594 -19.984 1 96.75 186 LEU A CA 1
ATOM 1423 C C . LEU A 1 186 ? 10.461 -21.891 -20.219 1 96.75 186 LEU A C 1
ATOM 1425 O O . LEU A 1 186 ? 10.156 -22.906 -19.594 1 96.75 186 LEU A O 1
ATOM 1429 N N . ASP A 1 187 ? 11.438 -21.859 -20.984 1 98 187 ASP A N 1
ATOM 1430 C CA . ASP A 1 187 ? 12.211 -23.016 -21.391 1 98 187 ASP A CA 1
ATOM 1431 C C . ASP A 1 187 ? 12.875 -23.688 -20.188 1 98 187 ASP A C 1
ATOM 1433 O O . ASP A 1 187 ? 13.406 -23.016 -19.312 1 98 187 ASP A O 1
ATOM 1437 N N . ALA A 1 188 ? 12.914 -25.047 -20.188 1 98.12 188 ALA A N 1
ATOM 1438 C CA . ALA A 1 188 ? 13.438 -25.828 -19.078 1 98.12 188 ALA A CA 1
ATOM 1439 C C . ALA A 1 188 ? 14.906 -25.484 -18.812 1 98.12 188 ALA A C 1
ATOM 1441 O O . ALA A 1 188 ? 15.32 -25.391 -17.656 1 98.12 188 ALA A O 1
ATOM 1442 N N . ASP A 1 189 ? 15.703 -25.344 -19.844 1 98.25 189 ASP A N 1
ATOM 1443 C CA . ASP A 1 189 ? 17.109 -25.047 -19.672 1 98.25 189 ASP A CA 1
ATOM 1444 C C . ASP A 1 189 ? 17.312 -23.672 -19.047 1 98.25 189 ASP A C 1
ATOM 1446 O O . ASP A 1 189 ? 18.203 -23.484 -18.203 1 98.25 189 ASP A O 1
ATOM 1450 N N . VAL A 1 190 ? 16.516 -22.734 -19.453 1 98.38 190 VAL A N 1
ATOM 1451 C CA . VAL A 1 190 ? 16.578 -21.375 -18.906 1 98.38 190 VAL A CA 1
ATOM 1452 C C . VAL A 1 190 ? 16.203 -21.391 -17.438 1 98.38 190 VAL A C 1
ATOM 1454 O O . VAL A 1 190 ? 16.859 -20.75 -16.609 1 98.38 190 VAL A O 1
ATOM 1457 N N . ARG A 1 191 ? 15.148 -22.172 -17.094 1 98.62 191 ARG A N 1
ATOM 1458 C CA . ARG A 1 191 ? 14.711 -22.281 -15.711 1 98.62 191 ARG A CA 1
ATOM 1459 C C . ARG A 1 191 ? 15.797 -22.922 -14.852 1 98.62 191 ARG A C 1
ATOM 1461 O O . ARG A 1 191 ? 16.062 -22.469 -13.742 1 98.62 191 ARG A O 1
ATOM 1468 N N . ARG A 1 192 ? 16.422 -23.984 -15.375 1 98.44 192 ARG A N 1
ATOM 1469 C CA . ARG A 1 192 ? 17.5 -24.656 -14.648 1 98.44 192 ARG A CA 1
ATOM 1470 C C . ARG A 1 192 ? 18.672 -23.703 -14.406 1 98.44 192 ARG A C 1
ATOM 1472 O O . ARG A 1 192 ? 19.188 -23.625 -13.289 1 98.44 192 ARG A O 1
ATOM 1479 N N . ARG A 1 193 ? 19.125 -22.969 -15.391 1 98.31 193 ARG A N 1
ATOM 1480 C CA . ARG A 1 193 ? 20.219 -22.016 -15.258 1 98.31 193 ARG A CA 1
ATOM 1481 C C . ARG A 1 193 ? 19.875 -20.922 -14.258 1 98.31 193 ARG A C 1
ATOM 1483 O O . ARG A 1 193 ? 20.75 -20.469 -13.5 1 98.31 193 ARG A O 1
ATOM 1490 N N . GLN A 1 194 ? 18.641 -20.469 -14.305 1 98.56 194 GLN A N 1
ATOM 1491 C CA . GLN A 1 194 ? 18.188 -19.453 -13.359 1 98.56 194 GLN A CA 1
ATOM 1492 C C . GLN A 1 194 ? 18.297 -19.953 -11.922 1 98.56 194 GLN A C 1
ATOM 1494 O O . GLN A 1 194 ? 18.75 -19.219 -11.039 1 98.56 194 GLN A O 1
ATOM 1499 N N . LEU A 1 195 ? 17.797 -21.172 -11.711 1 98.62 195 LEU A N 1
ATOM 1500 C CA . LEU A 1 195 ? 17.844 -21.75 -10.367 1 98.62 195 LEU A CA 1
ATOM 1501 C C . LEU A 1 195 ? 19.281 -21.953 -9.914 1 98.62 195 LEU A C 1
ATOM 1503 O O . LEU A 1 195 ? 19.625 -21.656 -8.766 1 98.62 195 LEU A O 1
ATOM 1507 N N . ASP A 1 196 ? 20.156 -22.438 -10.836 1 98.31 196 ASP A N 1
ATOM 1508 C CA . ASP A 1 196 ? 21.562 -22.594 -10.516 1 98.31 196 ASP A CA 1
ATOM 1509 C C . ASP A 1 196 ? 22.203 -21.25 -10.156 1 98.31 196 ASP A C 1
ATOM 1511 O O . ASP A 1 196 ? 22.969 -21.156 -9.203 1 98.31 196 ASP A O 1
ATOM 1515 N N . TRP A 1 197 ? 21.875 -20.266 -10.938 1 97.62 197 TRP A N 1
ATOM 1516 C CA . TRP A 1 197 ? 22.359 -18.906 -10.68 1 97.62 197 TRP A CA 1
ATOM 1517 C C . TRP A 1 197 ? 21.922 -18.422 -9.305 1 97.62 197 TRP A C 1
ATOM 1519 O O . TRP A 1 197 ? 22.734 -17.875 -8.547 1 97.62 197 TRP A O 1
ATOM 1529 N N . LEU A 1 198 ? 20.656 -18.625 -8.984 1 97.38 198 LEU A N 1
ATOM 1530 C CA . LEU A 1 198 ? 20.109 -18.203 -7.699 1 97.38 198 LEU A CA 1
ATOM 1531 C C . LEU A 1 198 ? 20.812 -18.906 -6.547 1 97.38 198 LEU A C 1
ATOM 1533 O O . LEU A 1 198 ? 21.156 -18.281 -5.547 1 97.38 198 LEU A O 1
ATOM 1537 N N . ALA A 1 199 ? 21.016 -20.188 -6.688 1 97.69 199 ALA A N 1
ATOM 1538 C CA . ALA A 1 199 ? 21.703 -20.969 -5.664 1 97.69 199 ALA A CA 1
ATOM 1539 C C . ALA A 1 199 ? 23.125 -20.438 -5.445 1 97.69 199 ALA A C 1
ATOM 1541 O O . ALA A 1 199 ? 23.562 -20.281 -4.305 1 97.69 199 ALA A O 1
ATOM 1542 N N . ARG A 1 200 ? 23.844 -20.172 -6.512 1 96.44 200 ARG A N 1
ATOM 1543 C CA . ARG A 1 200 ? 25.219 -19.672 -6.43 1 96.44 200 ARG A CA 1
ATOM 1544 C C . ARG A 1 200 ? 25.25 -18.312 -5.742 1 96.44 200 ARG A C 1
ATOM 1546 O O . ARG A 1 200 ? 26.109 -18.062 -4.898 1 96.44 200 ARG A O 1
ATOM 1553 N N . GLN A 1 201 ? 24.312 -17.406 -6.141 1 94.25 201 GLN A N 1
ATOM 1554 C CA . GLN A 1 201 ? 24.266 -16.094 -5.531 1 94.25 201 GLN A CA 1
ATOM 1555 C C . GLN A 1 201 ? 23.969 -16.172 -4.039 1 94.25 201 GLN A C 1
ATOM 1557 O O . GLN A 1 201 ? 24.594 -15.469 -3.236 1 94.25 201 GLN A O 1
ATOM 1562 N N . ALA A 1 202 ? 22.969 -17.047 -3.676 1 94.88 202 ALA A N 1
ATOM 1563 C CA . ALA A 1 202 ? 22.609 -17.219 -2.271 1 94.88 202 ALA A CA 1
ATOM 1564 C C . ALA A 1 202 ? 23.812 -17.703 -1.455 1 94.88 202 ALA A C 1
ATOM 1566 O O . ALA A 1 202 ? 23.984 -17.297 -0.302 1 94.88 202 ALA A O 1
ATOM 1567 N N . ASP A 1 203 ? 24.625 -18.5 -2.033 1 94.75 203 ASP A N 1
ATOM 1568 C CA . ASP A 1 203 ? 25.797 -19.047 -1.358 1 94.75 203 ASP A CA 1
ATOM 1569 C C . ASP A 1 203 ? 26.922 -18.016 -1.294 1 94.75 203 ASP A C 1
ATOM 1571 O O . ASP A 1 203 ? 27.469 -17.766 -0.221 1 94.75 203 ASP A O 1
ATOM 1575 N N . GLU A 1 204 ? 27.234 -17.359 -2.385 1 92.69 204 GLU A N 1
ATOM 1576 C CA . GLU A 1 204 ? 28.391 -16.469 -2.516 1 92.69 204 GLU A CA 1
ATOM 1577 C C . GLU A 1 204 ? 28.172 -15.18 -1.736 1 92.69 204 GLU A C 1
ATOM 1579 O O . GLU A 1 204 ? 29.141 -14.594 -1.218 1 92.69 204 GLU A O 1
ATOM 1584 N N . LEU A 1 205 ? 26.984 -14.773 -1.642 1 91.12 205 LEU A N 1
ATOM 1585 C CA . LEU A 1 205 ? 26.734 -13.453 -1.062 1 91.12 205 LEU A CA 1
ATOM 1586 C C . LEU A 1 205 ? 26.281 -13.578 0.389 1 91.12 205 LEU A C 1
ATOM 1588 O O . LEU A 1 205 ? 26.031 -12.57 1.055 1 91.12 205 LEU A O 1
ATOM 1592 N N . TYR A 1 206 ? 26.219 -14.805 0.815 1 91.06 206 TYR A N 1
ATOM 1593 C CA . TYR A 1 206 ? 25.906 -14.992 2.227 1 91.06 206 TYR A CA 1
ATOM 1594 C C . TYR A 1 206 ? 27.047 -14.5 3.109 1 91.06 206 TYR A C 1
ATOM 1596 O O . TYR A 1 206 ? 28.219 -14.781 2.842 1 91.06 206 TYR A O 1
ATOM 1604 N N . PRO A 1 207 ? 26.719 -13.688 4.18 1 90.94 207 PRO A N 1
ATOM 1605 C CA . PRO A 1 207 ? 25.406 -13.422 4.758 1 90.94 207 PRO A CA 1
ATOM 1606 C C . PRO A 1 207 ? 24.844 -12.062 4.355 1 90.94 207 PRO A C 1
ATOM 1608 O O . PRO A 1 207 ? 23.812 -11.625 4.887 1 90.94 207 PRO A O 1
ATOM 1611 N N . SER A 1 208 ? 25.547 -11.383 3.455 1 92.12 208 SER A N 1
ATOM 1612 C CA . SER A 1 208 ? 25.062 -10.078 3.033 1 92.12 208 SER A CA 1
ATOM 1613 C C . SER A 1 208 ? 23.703 -10.18 2.352 1 92.12 208 SER A C 1
ATOM 1615 O O . SER A 1 208 ? 22.906 -9.242 2.412 1 92.12 208 SER A O 1
ATOM 1617 N N . LEU A 1 209 ? 23.453 -11.258 1.72 1 94.56 209 LEU A N 1
ATOM 1618 C CA . LEU A 1 209 ? 22.172 -11.594 1.139 1 94.56 209 LEU A CA 1
ATOM 1619 C C . LEU A 1 209 ? 21.562 -12.812 1.835 1 94.56 209 LEU A C 1
ATOM 1621 O O . LEU A 1 209 ? 22.172 -13.883 1.87 1 94.56 209 LEU A O 1
ATOM 1625 N N . ARG A 1 210 ? 20.453 -12.664 2.432 1 96.69 210 ARG A N 1
ATOM 1626 C CA . ARG A 1 210 ? 19.719 -13.758 3.053 1 96.69 210 ARG A CA 1
ATOM 1627 C C . ARG A 1 210 ? 18.344 -13.93 2.406 1 96.69 210 ARG A C 1
ATOM 1629 O O . ARG A 1 210 ? 17.562 -12.984 2.342 1 96.69 210 ARG A O 1
ATOM 1636 N N . LEU A 1 211 ? 18.109 -15.086 1.886 1 97.44 211 LEU A N 1
ATOM 1637 C CA . LEU A 1 211 ? 16.828 -15.438 1.283 1 97.44 211 LEU A CA 1
ATOM 1638 C C . LEU A 1 211 ? 16.031 -16.375 2.193 1 97.44 211 LEU A C 1
ATOM 1640 O O . LEU A 1 211 ? 16.594 -17.281 2.789 1 97.44 211 LEU A O 1
ATOM 1644 N N . PHE A 1 212 ? 14.797 -16.094 2.363 1 98 212 PHE A N 1
ATOM 1645 C CA . PHE A 1 212 ? 13.867 -16.906 3.139 1 98 212 PHE A CA 1
ATOM 1646 C C . PHE A 1 212 ? 12.688 -17.344 2.283 1 98 212 PHE A C 1
ATOM 1648 O O . PHE A 1 212 ? 12.219 -16.594 1.426 1 98 212 PHE A O 1
ATOM 1655 N N . LEU A 1 213 ? 12.266 -18.547 2.459 1 98.06 213 LEU A N 1
ATOM 1656 C CA . LEU A 1 213 ? 11.055 -19.016 1.789 1 98.06 213 LEU A CA 1
ATOM 1657 C C . LEU A 1 213 ? 9.938 -19.25 2.795 1 98.06 213 LEU A C 1
ATOM 1659 O O . LEU A 1 213 ? 10.07 -20.078 3.703 1 98.06 213 LEU A O 1
ATOM 1663 N N . PHE A 1 214 ? 8.906 -18.547 2.654 1 96.62 214 PHE A N 1
ATOM 1664 C CA . PHE A 1 214 ? 7.77 -18.703 3.555 1 96.62 214 PHE A CA 1
ATOM 1665 C C . PHE A 1 214 ? 6.633 -19.438 2.859 1 96.62 214 PHE A C 1
ATOM 1667 O O . PHE A 1 214 ? 6.586 -19.5 1.629 1 96.62 214 PHE A O 1
ATOM 1674 N N . ASP A 1 215 ? 5.789 -20.062 3.596 1 94.12 215 ASP A N 1
ATOM 1675 C CA . ASP A 1 215 ? 4.594 -20.734 3.088 1 94.12 215 ASP A CA 1
ATOM 1676 C C . ASP A 1 215 ? 3.438 -19.75 2.939 1 94.12 215 ASP A C 1
ATOM 1678 O O . ASP A 1 215 ? 2.877 -19.281 3.936 1 94.12 215 ASP A O 1
ATOM 1682 N N . ALA A 1 216 ? 3.086 -19.516 1.714 1 93.12 216 ALA A N 1
ATOM 1683 C CA . ALA A 1 216 ? 2.055 -18.516 1.417 1 93.12 216 ALA A CA 1
ATOM 1684 C C . ALA A 1 216 ? 0.7 -18.953 1.969 1 93.12 216 ALA A C 1
ATOM 1686 O O . ALA A 1 216 ? -0.224 -18.156 2.078 1 93.12 216 ALA A O 1
ATOM 1687 N N . HIS A 1 217 ? 0.481 -20.234 2.281 1 91.31 217 HIS A N 1
ATOM 1688 C CA . HIS A 1 217 ? -0.752 -20.703 2.904 1 91.31 217 HIS A CA 1
ATOM 1689 C C . HIS A 1 217 ? -0.828 -20.266 4.363 1 91.31 217 HIS A C 1
ATOM 1691 O O . HIS A 1 217 ? -1.917 -20.188 4.938 1 91.31 217 HIS A O 1
ATOM 1697 N N . ARG A 1 218 ? 0.312 -20.016 4.926 1 92.25 218 ARG A N 1
ATOM 1698 C CA . ARG A 1 218 ? 0.362 -19.594 6.328 1 92.25 218 ARG A CA 1
ATOM 1699 C C . ARG 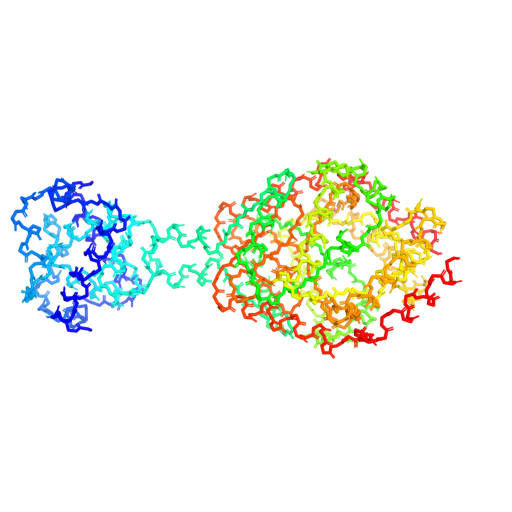A 1 218 ? 0.312 -18.078 6.457 1 92.25 218 ARG A C 1
ATOM 1701 O O . ARG A 1 218 ? -0.296 -17.547 7.391 1 92.25 218 ARG A O 1
ATOM 1708 N N . ILE A 1 219 ? 0.991 -17.469 5.59 1 91.81 219 ILE A N 1
ATOM 1709 C CA . ILE A 1 219 ? 1.026 -16.016 5.621 1 91.81 219 ILE A CA 1
ATOM 1710 C C . ILE A 1 219 ? 1.231 -15.461 4.211 1 91.81 219 ILE A C 1
ATOM 1712 O O . ILE A 1 219 ? 2.064 -15.969 3.457 1 91.81 219 ILE A O 1
ATOM 1716 N N . PHE A 1 220 ? 0.49 -14.5 3.879 1 91.75 220 PHE A N 1
ATOM 1717 C CA . PHE A 1 220 ? 0.626 -13.797 2.611 1 91.75 220 PHE A CA 1
ATOM 1718 C C . PHE A 1 220 ? 1.447 -12.523 2.787 1 91.75 220 PHE A C 1
ATOM 1720 O O . PHE A 1 220 ? 1.457 -11.93 3.867 1 91.75 220 PHE A O 1
ATOM 1727 N N . SER A 1 221 ? 2.051 -12.117 1.691 1 95.56 221 SER A N 1
ATOM 1728 C CA . SER A 1 221 ? 2.633 -10.781 1.658 1 95.56 221 SER A CA 1
ATOM 1729 C C . SER A 1 221 ? 2.49 -10.148 0.277 1 95.56 221 SER A C 1
ATOM 1731 O O . SER A 1 221 ? 2.701 -10.812 -0.74 1 95.56 221 SER A O 1
ATOM 1733 N N . ALA A 1 222 ? 2.068 -8.891 0.241 1 95.62 222 ALA A N 1
ATOM 1734 C CA . ALA A 1 222 ? 2.242 -8.07 -0.953 1 95.62 222 ALA A CA 1
ATOM 1735 C C . ALA A 1 222 ? 3.715 -7.734 -1.181 1 95.62 222 ALA A C 1
ATOM 1737 O O . ALA A 1 222 ? 4.551 -7.961 -0.303 1 95.62 222 ALA A O 1
ATOM 1738 N N . PRO A 1 223 ? 4.062 -7.312 -2.396 1 96.06 223 PRO A N 1
ATOM 1739 C CA . PRO A 1 223 ? 5.441 -6.855 -2.596 1 96.06 223 PRO A CA 1
ATOM 1740 C C . PRO A 1 223 ? 5.75 -5.57 -1.827 1 96.06 223 PRO A C 1
ATOM 1742 O O . PRO A 1 223 ? 5.105 -4.543 -2.047 1 96.06 223 PRO A O 1
ATOM 1745 N N . VAL A 1 224 ? 6.727 -5.672 -0.946 1 95.75 224 VAL A N 1
ATOM 1746 C CA . VAL A 1 224 ? 7.09 -4.531 -0.111 1 95.75 224 VAL A CA 1
ATOM 1747 C C . VAL A 1 224 ? 8.609 -4.434 -0.007 1 95.75 224 VAL A C 1
ATOM 1749 O O . VAL A 1 224 ? 9.32 -5.43 -0.188 1 95.75 224 VAL A O 1
ATOM 1752 N N . THR A 1 225 ? 9.133 -3.244 0.181 1 94.69 225 THR A N 1
ATOM 1753 C CA . THR A 1 225 ? 10.539 -2.996 0.492 1 94.69 225 THR A CA 1
ATOM 1754 C C . THR A 1 225 ? 10.672 -2.035 1.669 1 94.69 225 THR A C 1
ATOM 1756 O O . THR A 1 225 ? 10.008 -0.994 1.703 1 94.69 225 THR A O 1
ATOM 1759 N N . VAL A 1 226 ? 11.422 -2.441 2.654 1 94.69 226 VAL A N 1
ATOM 1760 C CA . VAL A 1 226 ? 11.727 -1.6 3.805 1 94.69 226 VAL A CA 1
ATOM 1761 C C . VAL A 1 226 ? 13.188 -1.161 3.746 1 94.69 226 VAL A C 1
ATOM 1763 O O . VAL A 1 226 ? 14.102 -1.993 3.82 1 94.69 226 VAL A O 1
ATOM 1766 N N . PHE A 1 227 ? 13.422 0.094 3.539 1 91.31 227 PHE A N 1
ATOM 1767 C CA . PHE A 1 227 ? 14.758 0.681 3.523 1 91.31 227 PHE A CA 1
ATOM 1768 C C . PHE A 1 227 ? 15.141 1.187 4.906 1 91.31 227 PHE A C 1
ATOM 1770 O O . PHE A 1 227 ? 15.055 2.385 5.184 1 91.31 227 PHE A O 1
ATOM 1777 N N . GLY A 1 228 ? 15.625 0.164 5.75 1 92 228 GLY A N 1
ATOM 1778 C CA . GLY A 1 228 ? 15.922 0.532 7.125 1 92 228 GLY A CA 1
ATOM 1779 C C . GLY A 1 228 ? 14.75 1.188 7.828 1 92 228 GLY A C 1
ATOM 1780 O O . GLY A 1 228 ? 13.602 0.75 7.684 1 92 228 GLY A O 1
ATOM 1781 N N . PRO A 1 229 ? 15.039 2.064 8.711 1 86.19 229 PRO A N 1
ATOM 1782 C CA . PRO A 1 229 ? 13.961 2.789 9.398 1 86.19 229 PRO A CA 1
ATOM 1783 C C . PRO A 1 229 ? 13.523 4.043 8.648 1 86.19 229 PRO A C 1
ATOM 1785 O O . PRO A 1 229 ? 12.883 4.922 9.227 1 86.19 229 PRO A O 1
ATOM 1788 N N . LEU A 1 230 ? 13.914 4.203 7.371 1 81.69 230 LEU A N 1
ATOM 1789 C CA . LEU A 1 230 ? 13.805 5.492 6.699 1 81.69 230 LEU A CA 1
ATOM 1790 C C . LEU A 1 230 ? 12.586 5.523 5.785 1 81.69 230 LEU A C 1
ATOM 1792 O O . LEU A 1 230 ? 11.867 6.527 5.73 1 81.69 230 LEU A O 1
ATOM 1796 N N . ILE A 1 231 ? 12.383 4.402 5.027 1 83.88 231 ILE A N 1
ATOM 1797 C CA . ILE A 1 231 ? 11.352 4.426 3.992 1 83.88 231 ILE A CA 1
ATOM 1798 C C . ILE A 1 231 ? 10.703 3.049 3.879 1 83.88 231 ILE A C 1
ATOM 1800 O O . ILE A 1 231 ? 11.391 2.029 3.852 1 83.88 231 ILE A O 1
ATOM 1804 N N . GLY A 1 232 ? 9.43 2.939 3.889 1 89.81 232 GLY A N 1
ATOM 1805 C CA . GLY A 1 232 ? 8.656 1.779 3.475 1 89.81 232 GLY A CA 1
ATOM 1806 C C . GLY A 1 232 ? 8.008 1.947 2.111 1 89.81 232 GLY A C 1
ATOM 1807 O O . GLY A 1 232 ? 7.469 3.012 1.801 1 89.81 232 GLY A O 1
ATOM 1808 N N . VAL A 1 233 ? 8.148 0.966 1.259 1 89.94 233 VAL A N 1
ATOM 1809 C CA . VAL A 1 233 ? 7.637 1.053 -0.103 1 89.94 233 VAL A CA 1
ATOM 1810 C C . VAL A 1 233 ? 6.766 -0.167 -0.405 1 89.94 233 VAL A C 1
ATOM 1812 O O . VAL A 1 233 ? 7.141 -1.298 -0.083 1 89.94 233 VAL A O 1
ATOM 1815 N N . ILE A 1 234 ? 5.609 0.027 -0.984 1 91.06 234 ILE A N 1
ATOM 1816 C CA . ILE A 1 234 ? 4.734 -1.026 -1.494 1 91.06 234 ILE A CA 1
ATOM 1817 C C . ILE A 1 234 ? 4.637 -0.924 -3.014 1 91.06 234 ILE A C 1
ATOM 1819 O O . ILE A 1 234 ? 4.375 0.152 -3.555 1 91.06 234 ILE A O 1
ATOM 1823 N N . TYR A 1 235 ? 4.922 -1.995 -3.658 1 91.25 235 TYR A N 1
ATOM 1824 C CA . TYR A 1 235 ? 4.75 -2.037 -5.105 1 91.25 235 TYR A CA 1
ATOM 1825 C C . TYR A 1 235 ? 3.326 -2.434 -5.477 1 91.25 235 TYR A C 1
ATOM 1827 O O . TYR A 1 235 ? 2.887 -3.547 -5.176 1 91.25 235 TYR A O 1
ATOM 1835 N N . ILE A 1 236 ? 2.607 -1.629 -6.156 1 90.38 236 ILE A N 1
ATOM 1836 C CA . ILE A 1 236 ? 1.203 -1.855 -6.484 1 90.38 236 ILE A CA 1
ATOM 1837 C C . ILE A 1 236 ? 1.092 -2.465 -7.883 1 90.38 236 ILE A C 1
ATOM 1839 O O . ILE A 1 236 ? 0.209 -3.287 -8.141 1 90.38 236 ILE A O 1
ATOM 1843 N N . GLY A 1 237 ? 1.886 -2.182 -8.773 1 89.88 237 GLY A N 1
ATOM 1844 C CA . GLY A 1 237 ? 1.872 -2.578 -10.172 1 89.88 237 GLY A CA 1
ATOM 1845 C C . GLY A 1 237 ? 2.215 -1.441 -11.117 1 89.88 237 GLY A C 1
ATOM 1846 O O . GLY A 1 237 ? 3.336 -1.365 -11.625 1 89.88 237 GLY A O 1
ATOM 1847 N N . SER A 1 238 ? 1.421 -0.389 -11.164 1 87 238 SER A N 1
ATOM 1848 C CA . SER A 1 238 ? 1.657 0.756 -12.039 1 87 238 SER A CA 1
ATOM 1849 C C . SER A 1 238 ? 2.377 1.878 -11.297 1 87 238 SER A C 1
ATOM 1851 O O . SER A 1 238 ? 2.873 2.82 -11.914 1 87 238 SER A O 1
ATOM 1853 N N . PHE A 1 239 ? 2.438 1.718 -9.922 1 84.38 239 PHE A N 1
ATOM 1854 C CA . PHE A 1 239 ? 3.16 2.715 -9.141 1 84.38 239 PHE A CA 1
ATOM 1855 C C . PHE A 1 239 ? 3.629 2.129 -7.816 1 84.38 239 PHE A C 1
ATOM 1857 O O . PHE A 1 239 ? 3.24 1.019 -7.453 1 84.38 239 PHE A O 1
ATOM 1864 N N . TYR A 1 240 ? 4.527 2.816 -7.195 1 86.44 240 TYR A N 1
ATOM 1865 C CA . TYR A 1 240 ? 4.977 2.533 -5.836 1 86.44 240 TYR A CA 1
ATOM 1866 C C . TYR A 1 240 ? 4.309 3.469 -4.836 1 86.44 240 TYR A C 1
ATOM 1868 O O . TYR A 1 240 ? 4.133 4.66 -5.109 1 86.44 240 TYR A O 1
ATOM 1876 N N . LEU A 1 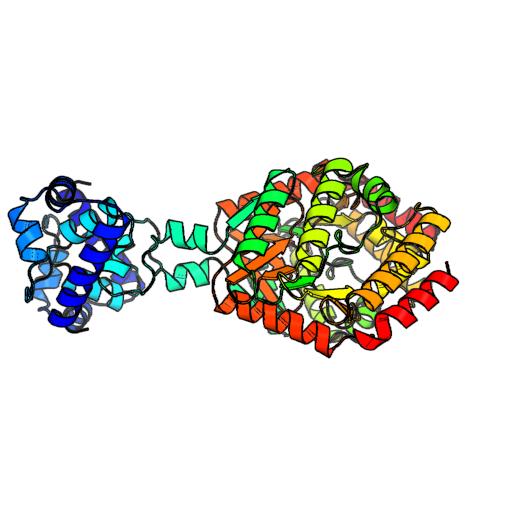241 ? 3.92 2.967 -3.736 1 84.69 241 LEU A N 1
ATOM 1877 C CA . LEU A 1 241 ? 3.514 3.762 -2.582 1 84.69 241 LEU A CA 1
ATOM 1878 C C . LEU A 1 241 ? 4.613 3.783 -1.523 1 84.69 241 LEU A C 1
ATOM 1880 O O . LEU A 1 241 ? 4.98 2.736 -0.982 1 84.69 241 LEU A O 1
ATOM 1884 N N . ALA A 1 242 ? 5.145 4.965 -1.313 1 83.81 242 ALA A N 1
ATOM 1885 C CA . ALA A 1 242 ? 6.242 5.113 -0.361 1 83.81 242 ALA A CA 1
ATOM 1886 C C . ALA A 1 242 ? 5.812 5.941 0.847 1 83.81 242 ALA A C 1
ATOM 1888 O O . ALA A 1 242 ? 5.035 6.891 0.712 1 83.81 242 ALA A O 1
ATOM 1889 N N . PHE A 1 243 ? 6.238 5.547 2.029 1 77.81 243 PHE A N 1
ATOM 1890 C CA . PHE A 1 243 ? 5.957 6.312 3.236 1 77.81 243 PHE A CA 1
ATOM 1891 C C . PHE A 1 243 ? 7.18 6.367 4.141 1 77.81 243 PHE A C 1
ATOM 1893 O O . PHE A 1 243 ? 8.023 5.465 4.113 1 77.81 243 PHE A O 1
ATOM 1900 N N . ARG A 1 244 ? 7.277 7.379 4.949 1 73.94 244 ARG A N 1
ATOM 1901 C CA . ARG A 1 244 ? 8.438 7.625 5.793 1 73.94 244 ARG A CA 1
ATOM 1902 C C . ARG A 1 244 ? 8.047 7.668 7.266 1 73.94 244 ARG A C 1
ATOM 1904 O O . ARG A 1 244 ? 8.906 7.82 8.141 1 73.94 244 ARG A O 1
ATOM 1911 N N . GLU A 1 245 ? 6.758 7.496 7.512 1 71.5 245 GLU A N 1
ATOM 1912 C CA . GLU A 1 245 ? 6.301 7.535 8.898 1 71.5 245 GLU A CA 1
ATOM 1913 C C . GLU A 1 245 ? 6.797 6.32 9.68 1 71.5 245 GLU A C 1
ATOM 1915 O O . GLU A 1 245 ? 6.602 5.18 9.25 1 71.5 245 GLU A O 1
ATOM 1920 N N . SER A 1 246 ? 7.312 6.57 10.852 1 73.81 246 SER A N 1
ATOM 1921 C CA . SER A 1 246 ? 8.008 5.547 11.625 1 73.81 246 SER A CA 1
ATOM 1922 C C . SER A 1 246 ? 7.059 4.422 12.031 1 73.81 246 SER A C 1
ATOM 1924 O O . SER A 1 246 ? 7.441 3.25 12.039 1 73.81 246 SER A O 1
ATOM 1926 N N . SER A 1 247 ? 5.832 4.723 12.438 1 75.06 247 SER A N 1
ATOM 1927 C CA . SER A 1 247 ? 4.895 3.693 12.883 1 75.06 247 SER A CA 1
ATOM 1928 C C . SER A 1 247 ? 4.555 2.729 11.75 1 75.06 247 SER A C 1
ATOM 1930 O O . SER A 1 247 ? 4.438 1.522 11.969 1 75.06 247 SER A O 1
ATOM 1932 N N . ARG A 1 248 ? 4.461 3.223 10.523 1 80.75 248 ARG A N 1
ATOM 1933 C CA . ARG A 1 248 ? 4.133 2.393 9.367 1 80.75 248 ARG A CA 1
ATOM 1934 C C . ARG A 1 248 ? 5.336 1.562 8.938 1 80.75 248 ARG A C 1
ATOM 1936 O O . ARG A 1 248 ? 5.191 0.394 8.562 1 80.75 248 ARG A O 1
ATOM 1943 N N . ILE A 1 249 ? 6.473 2.215 8.992 1 84.38 249 ILE A N 1
ATOM 1944 C CA . ILE A 1 249 ? 7.695 1.479 8.68 1 84.38 249 ILE A CA 1
ATOM 1945 C C . ILE A 1 249 ? 7.879 0.337 9.672 1 84.38 249 ILE A C 1
ATOM 1947 O O . ILE A 1 249 ? 8.242 -0.777 9.289 1 84.38 249 ILE A O 1
ATOM 1951 N N . ARG A 1 250 ? 7.582 0.603 10.914 1 85.06 250 ARG A N 1
ATOM 1952 C CA . ARG A 1 250 ? 7.68 -0.425 11.945 1 85.06 250 ARG A CA 1
ATOM 1953 C C . ARG A 1 250 ? 6.695 -1.559 11.68 1 85.06 250 ARG A C 1
ATOM 1955 O O . ARG A 1 250 ? 7.035 -2.732 11.836 1 85.06 250 ARG A O 1
ATOM 1962 N N . ALA A 1 251 ? 5.457 -1.21 11.297 1 86.06 251 ALA A N 1
ATOM 1963 C CA . ALA A 1 251 ? 4.457 -2.227 10.984 1 86.06 251 ALA A CA 1
ATOM 1964 C C . ALA A 1 251 ? 4.926 -3.127 9.844 1 86.06 251 ALA A C 1
ATOM 1966 O O . ALA A 1 251 ? 4.766 -4.348 9.906 1 86.06 251 ALA A O 1
ATOM 1967 N N . LEU A 1 252 ? 5.492 -2.529 8.789 1 91.06 252 LEU A N 1
ATOM 1968 C CA . LEU A 1 252 ? 6.023 -3.299 7.672 1 91.06 252 LEU A CA 1
ATOM 1969 C C . LEU A 1 252 ? 7.18 -4.188 8.125 1 91.06 252 LEU A C 1
ATOM 1971 O O . LEU A 1 252 ? 7.285 -5.34 7.691 1 91.06 252 LEU A O 1
ATOM 1975 N N . SER A 1 253 ? 8.008 -3.643 8.977 1 93.06 253 SER A N 1
ATOM 1976 C CA . SER A 1 253 ? 9.133 -4.406 9.508 1 93.06 253 SER A CA 1
ATOM 1977 C C . SER A 1 253 ? 8.648 -5.594 10.328 1 93.06 253 SER A C 1
ATOM 1979 O O . SER A 1 253 ? 9.195 -6.699 10.219 1 93.06 253 SER A O 1
ATOM 1981 N N . GLU A 1 254 ? 7.648 -5.355 11.141 1 92.19 254 GLU A N 1
ATOM 1982 C CA . GLU A 1 254 ? 7.07 -6.434 11.938 1 92.19 254 GLU A CA 1
ATOM 1983 C C . GLU A 1 254 ? 6.43 -7.496 11.047 1 92.19 254 GLU A C 1
ATOM 1985 O O . GLU A 1 254 ? 6.523 -8.688 11.336 1 92.19 254 GLU A O 1
ATOM 1990 N N . HIS A 1 255 ? 5.746 -7.023 10.008 1 93.69 255 HIS A N 1
ATOM 1991 C CA . HIS A 1 255 ? 5.211 -7.945 9.016 1 93.69 255 HIS A CA 1
ATOM 1992 C C . HIS A 1 255 ? 6.312 -8.82 8.422 1 93.69 255 HIS A C 1
ATOM 1994 O O . HIS A 1 255 ? 6.164 -10.039 8.328 1 93.69 255 HIS A O 1
ATOM 2000 N N . PHE A 1 256 ? 7.422 -8.203 8.062 1 96.81 256 PHE A N 1
ATOM 2001 C CA . PHE A 1 256 ? 8.539 -8.938 7.488 1 96.81 256 PHE A CA 1
ATOM 2002 C C . PHE A 1 256 ? 9.117 -9.922 8.508 1 96.81 256 PHE A C 1
ATOM 2004 O O . PHE A 1 256 ? 9.469 -11.047 8.156 1 96.81 256 PHE A O 1
ATOM 2011 N N . ASP A 1 257 ? 9.172 -9.516 9.773 1 95.25 257 ASP A N 1
ATOM 2012 C CA . ASP A 1 257 ? 9.633 -10.406 10.828 1 95.25 257 ASP A CA 1
ATOM 2013 C C . ASP A 1 257 ? 8.773 -11.664 10.906 1 95.25 257 ASP A C 1
ATOM 2015 O O . ASP A 1 257 ? 9.289 -12.758 11.141 1 95.25 257 ASP A O 1
ATOM 2019 N N . LEU A 1 258 ? 7.52 -11.484 10.734 1 93.06 258 LEU A N 1
ATOM 2020 C CA . LEU A 1 258 ? 6.602 -12.625 10.766 1 93.06 258 LEU A CA 1
ATOM 2021 C C . LEU A 1 258 ? 6.895 -13.586 9.617 1 93.06 258 LEU A C 1
ATOM 2023 O O . LEU A 1 258 ? 6.812 -14.805 9.789 1 93.06 258 LEU A O 1
ATOM 2027 N N . LEU A 1 259 ? 7.207 -13.086 8.422 1 95.81 259 LEU A N 1
ATOM 2028 C CA . LEU A 1 259 ? 7.559 -13.922 7.281 1 95.81 259 LEU A CA 1
ATOM 2029 C C . LEU A 1 259 ? 8.797 -14.758 7.578 1 95.81 259 LEU A C 1
ATOM 2031 O O . LEU A 1 259 ? 8.836 -15.953 7.266 1 95.81 259 LEU A O 1
ATOM 2035 N N . ILE A 1 260 ? 9.766 -14.117 8.203 1 95.5 260 ILE A N 1
ATOM 2036 C CA . ILE A 1 260 ? 11.016 -14.805 8.508 1 95.5 260 ILE A CA 1
ATOM 2037 C C . ILE A 1 260 ? 10.781 -15.867 9.57 1 95.5 260 ILE A C 1
ATOM 2039 O O . ILE A 1 260 ? 11.258 -17 9.445 1 95.5 260 ILE A O 1
ATOM 2043 N N . ARG A 1 261 ? 9.969 -15.523 10.562 1 92.81 261 ARG A N 1
ATOM 2044 C CA . ARG A 1 261 ? 9.703 -16.453 11.656 1 92.81 261 ARG A CA 1
ATOM 2045 C C . ARG A 1 261 ? 8.914 -17.672 11.164 1 92.81 261 ARG A C 1
ATOM 2047 O O . ARG A 1 261 ? 9.055 -18.766 11.703 1 92.81 261 ARG A O 1
ATOM 2054 N N . SER A 1 262 ? 8.148 -17.453 10.133 1 90.38 262 SER A N 1
ATOM 2055 C CA . SER A 1 262 ? 7.293 -18.516 9.625 1 90.38 262 SER A CA 1
ATOM 2056 C C . SER A 1 262 ? 7.918 -19.188 8.398 1 90.38 262 SER A C 1
ATOM 2058 O O . SER A 1 262 ? 7.25 -19.953 7.699 1 90.38 262 SER A O 1
ATOM 2060 N N . ALA A 1 263 ? 9.164 -18.844 8.102 1 94.94 263 ALA A N 1
ATOM 2061 C CA . ALA A 1 263 ? 9.812 -19.359 6.891 1 94.94 263 ALA A CA 1
ATOM 2062 C C . ALA A 1 263 ? 9.992 -20.875 6.961 1 94.94 263 ALA A C 1
ATOM 2064 O O . ALA A 1 263 ? 10.367 -21.406 8.008 1 94.94 263 ALA A O 1
ATOM 2065 N N . ALA A 1 264 ? 9.648 -21.562 5.98 1 95.19 264 ALA A N 1
ATOM 2066 C CA . ALA A 1 264 ? 9.828 -23.016 5.863 1 95.19 264 ALA A CA 1
ATOM 2067 C C . ALA A 1 264 ? 11.297 -23.359 5.594 1 95.19 264 ALA A C 1
ATOM 2069 O O . ALA A 1 264 ? 11.773 -24.422 6.004 1 95.19 264 ALA A O 1
ATOM 2070 N N . ILE A 1 265 ? 12 -22.516 4.812 1 96.06 265 ILE A N 1
ATOM 2071 C CA . ILE A 1 265 ? 13.422 -22.672 4.5 1 96.06 265 ILE A CA 1
ATOM 2072 C C . ILE A 1 265 ? 14.172 -21.406 4.914 1 96.06 265 ILE A C 1
ATOM 2074 O O . ILE A 1 265 ? 13.805 -20.297 4.512 1 96.06 265 ILE A O 1
ATOM 2078 N N . ASP A 1 266 ? 15.203 -21.594 5.688 1 94.75 266 ASP A N 1
ATOM 2079 C CA . ASP A 1 266 ? 15.992 -20.469 6.184 1 94.75 266 ASP A CA 1
ATOM 2080 C C . ASP A 1 266 ? 17.141 -20.141 5.23 1 94.75 266 ASP A C 1
ATOM 2082 O O . ASP A 1 266 ? 17.438 -20.922 4.324 1 94.75 266 ASP A O 1
ATOM 2086 N N . ALA A 1 267 ? 17.75 -19 5.5 1 94.75 267 ALA A N 1
ATOM 2087 C CA . ALA A 1 267 ? 18.766 -18.453 4.613 1 94.75 267 ALA A CA 1
ATOM 2088 C C . ALA A 1 267 ? 19.938 -19.438 4.465 1 94.75 267 ALA A C 1
ATOM 2090 O O . ALA A 1 267 ? 20.516 -19.562 3.381 1 94.75 267 ALA A O 1
ATOM 2091 N N . ARG A 1 268 ? 20.25 -20.188 5.461 1 93.56 268 ARG A N 1
ATOM 2092 C CA . ARG A 1 268 ? 21.406 -21.094 5.449 1 93.56 268 ARG A CA 1
ATOM 2093 C C . ARG A 1 268 ? 21.141 -22.297 4.555 1 93.56 268 ARG A C 1
ATOM 2095 O O . ARG A 1 268 ? 22.078 -22.906 4.035 1 93.56 268 ARG A O 1
ATOM 2102 N N . ASP A 1 269 ? 19.891 -22.609 4.348 1 96.25 269 ASP A N 1
ATOM 2103 C CA . ASP A 1 269 ? 19.531 -23.844 3.656 1 96.25 269 ASP A CA 1
ATOM 2104 C C . ASP A 1 269 ? 19.062 -23.562 2.234 1 96.25 269 ASP A C 1
ATOM 2106 O O . ASP A 1 269 ? 18.766 -24.484 1.472 1 96.25 269 ASP A O 1
ATOM 2110 N N . ILE A 1 270 ? 19 -22.328 1.832 1 96.44 270 ILE A N 1
ATOM 2111 C CA . ILE A 1 270 ? 18.375 -21.922 0.577 1 96.44 270 ILE A CA 1
ATOM 2112 C C . ILE A 1 270 ? 19.172 -22.469 -0.6 1 96.44 270 ILE A C 1
ATOM 2114 O O . ILE A 1 270 ? 18.609 -23 -1.562 1 96.44 270 ILE A O 1
ATOM 2118 N N . ALA A 1 271 ? 20.516 -22.328 -0.549 1 96.69 271 ALA A N 1
ATOM 2119 C CA . ALA A 1 271 ? 21.359 -22.75 -1.668 1 96.69 271 ALA A CA 1
ATOM 2120 C C . ALA A 1 271 ? 21.156 -24.234 -1.97 1 96.69 271 ALA A C 1
ATOM 2122 O O . ALA A 1 271 ? 20.953 -24.625 -3.123 1 96.69 271 ALA A O 1
ATOM 2123 N N . ALA A 1 272 ? 21.141 -25.047 -0.929 1 97.19 272 ALA A N 1
ATOM 2124 C CA . ALA A 1 272 ? 20.953 -26.484 -1.085 1 97.19 272 ALA A CA 1
ATOM 2125 C C . ALA A 1 272 ? 19.562 -26.797 -1.614 1 97.19 272 ALA A C 1
ATOM 2127 O O . ALA A 1 272 ? 19.391 -27.641 -2.506 1 97.19 272 ALA A O 1
ATOM 2128 N N . HIS A 1 273 ? 18.562 -26.141 -1.086 1 97.75 273 HIS A N 1
ATOM 2129 C CA . HIS A 1 273 ? 17.172 -26.359 -1.5 1 97.75 273 HIS A CA 1
ATOM 2130 C C . HIS A 1 273 ? 16.984 -26 -2.971 1 97.75 273 HIS A C 1
ATOM 2132 O O . HIS A 1 273 ? 16.344 -26.75 -3.715 1 97.75 273 HIS A O 1
ATOM 2138 N N . VAL A 1 274 ? 17.562 -24.859 -3.389 1 97.94 274 VAL A N 1
ATOM 2139 C CA . VAL A 1 274 ? 17.391 -24.391 -4.758 1 97.94 274 VAL A CA 1
ATOM 2140 C C . VAL A 1 274 ? 18.125 -25.312 -5.719 1 97.94 274 VAL A C 1
ATOM 2142 O O . VAL A 1 274 ? 17.656 -25.578 -6.828 1 97.94 274 VAL A O 1
ATOM 2145 N N . LYS A 1 275 ? 19.25 -25.844 -5.324 1 97.31 275 LYS A N 1
ATOM 2146 C CA . LYS A 1 275 ? 19.984 -26.812 -6.137 1 97.31 275 LYS A CA 1
ATOM 2147 C C . LYS A 1 275 ? 19.156 -28.078 -6.359 1 97.31 275 LYS A C 1
ATOM 2149 O O . LYS A 1 275 ? 19.141 -28.625 -7.465 1 97.31 275 LYS A O 1
ATOM 2154 N N . GLU A 1 276 ? 18.516 -28.5 -5.324 1 97.56 276 GLU A N 1
ATOM 2155 C CA . GLU A 1 276 ? 17.641 -29.672 -5.445 1 97.56 276 GLU A CA 1
ATOM 2156 C C . GLU A 1 276 ? 16.516 -29.406 -6.43 1 97.56 276 GLU A C 1
ATOM 2158 O O . GLU A 1 276 ? 16.141 -30.281 -7.211 1 97.56 276 GLU A O 1
ATOM 2163 N N . LEU A 1 277 ? 15.969 -28.219 -6.352 1 97.5 277 LEU A N 1
ATOM 2164 C CA . LEU A 1 277 ? 14.914 -27.844 -7.289 1 97.5 277 LEU A CA 1
ATOM 2165 C C . LEU A 1 277 ? 15.43 -27.844 -8.719 1 97.5 277 LEU A C 1
ATOM 2167 O O . LEU A 1 277 ? 14.734 -28.281 -9.641 1 97.5 277 LEU A O 1
ATOM 2171 N N . ALA A 1 278 ? 16.656 -27.328 -8.906 1 97.69 278 ALA A N 1
ATOM 2172 C CA . ALA A 1 278 ? 17.25 -27.281 -10.242 1 97.69 278 ALA A CA 1
ATOM 2173 C C . ALA A 1 278 ? 17.391 -28.688 -10.828 1 97.69 278 ALA A C 1
ATOM 2175 O O . ALA A 1 278 ? 17.203 -28.891 -12.031 1 97.69 278 ALA A O 1
ATOM 2176 N N . GLU A 1 279 ? 17.625 -29.672 -9.984 1 96.69 279 GLU A N 1
ATOM 2177 C CA . GLU A 1 279 ? 17.797 -31.062 -10.414 1 96.69 279 GLU A CA 1
ATOM 2178 C C . GLU A 1 279 ? 16.469 -31.672 -10.859 1 96.69 279 GLU A C 1
ATOM 2180 O O . GLU A 1 279 ? 16.438 -32.656 -11.594 1 96.69 279 GLU A O 1
ATOM 2185 N N . ARG A 1 280 ? 15.367 -31.016 -10.43 1 95.06 280 ARG A N 1
ATOM 2186 C CA . ARG A 1 280 ? 14.039 -31.547 -10.719 1 95.06 280 ARG A CA 1
ATOM 2187 C C . ARG A 1 280 ? 13.445 -30.891 -11.953 1 95.06 280 ARG A C 1
ATOM 2189 O O . ARG A 1 280 ? 12.328 -31.234 -12.367 1 95.06 280 ARG A O 1
ATOM 2196 N N . VAL A 1 281 ? 14.148 -29.922 -12.477 1 96.62 281 VAL A N 1
ATOM 2197 C CA . VAL A 1 281 ? 13.633 -29.25 -13.656 1 96.62 281 VAL A CA 1
ATOM 2198 C C . VAL A 1 281 ? 13.617 -30.203 -14.844 1 96.62 281 VAL A C 1
ATOM 2200 O O . VAL A 1 281 ? 14.625 -30.859 -15.133 1 96.62 281 VAL A O 1
ATOM 2203 N N . MET B 1 1 ? -3.936 36.5 1.683 1 76.5 1 MET B N 1
ATOM 2204 C CA . MET B 1 1 ? -5.309 36.625 2.168 1 76.5 1 MET B CA 1
ATOM 2205 C C . MET B 1 1 ? -5.477 37.875 3.029 1 76.5 1 MET B C 1
ATOM 2207 O O . MET B 1 1 ? -4.598 38.219 3.828 1 76.5 1 MET B O 1
ATOM 2211 N N . ASP B 1 2 ? -6.516 38.562 2.789 1 85.5 2 ASP B N 1
ATOM 2212 C CA . ASP B 1 2 ? -6.828 39.75 3.574 1 85.5 2 ASP B CA 1
ATOM 2213 C C . ASP B 1 2 ? -7.168 39.375 5.016 1 85.5 2 ASP B C 1
ATOM 2215 O O . ASP B 1 2 ? -7.828 38.375 5.266 1 85.5 2 ASP B O 1
ATOM 2219 N N . LYS B 1 3 ? -6.613 40.188 5.918 1 87.81 3 LYS B N 1
ATOM 2220 C CA . LYS B 1 3 ? -6.789 39.938 7.344 1 87.81 3 LYS B CA 1
ATOM 2221 C C . LYS B 1 3 ? -8.273 39.844 7.707 1 87.81 3 LYS B C 1
ATOM 2223 O O . LYS B 1 3 ? -8.656 39.062 8.57 1 87.81 3 LYS B O 1
ATOM 2228 N N . ARG B 1 4 ? -9.133 40.656 7.035 1 90.12 4 ARG B N 1
ATOM 2229 C CA . ARG B 1 4 ? -10.562 40.656 7.316 1 90.12 4 ARG B CA 1
ATOM 2230 C C . ARG B 1 4 ? -11.195 39.344 6.863 1 90.12 4 ARG B C 1
ATOM 2232 O O . ARG B 1 4 ? -12.094 38.812 7.523 1 90.12 4 ARG B O 1
ATOM 2239 N N . ASP B 1 5 ? -10.711 38.938 5.758 1 92.44 5 ASP B N 1
ATOM 2240 C CA . ASP B 1 5 ? -11.203 37.656 5.258 1 92.44 5 ASP B CA 1
ATOM 2241 C C . ASP B 1 5 ? -10.797 36.5 6.184 1 92.44 5 ASP B C 1
ATOM 2243 O O . ASP B 1 5 ? -11.602 35.594 6.453 1 92.44 5 ASP B O 1
ATOM 2247 N N . ARG B 1 6 ? -9.617 36.531 6.648 1 94.12 6 ARG B N 1
ATOM 2248 C CA . ARG B 1 6 ? -9.141 35.5 7.551 1 94.12 6 ARG B CA 1
ATOM 2249 C C . ARG B 1 6 ? -9.914 35.531 8.867 1 94.12 6 ARG B C 1
ATOM 2251 O O . ARG B 1 6 ? -10.195 34.469 9.445 1 94.12 6 ARG B O 1
ATOM 2258 N N . ALA B 1 7 ? -10.211 36.75 9.328 1 94.31 7 ALA B N 1
ATOM 2259 C CA . ALA B 1 7 ? -10.992 36.875 10.562 1 94.31 7 ALA B CA 1
ATOM 2260 C C . ALA B 1 7 ? -12.359 36.219 10.406 1 94.31 7 ALA B C 1
ATOM 2262 O O . ALA B 1 7 ? -12.844 35.562 11.328 1 94.31 7 ALA B O 1
ATOM 2263 N N . THR B 1 8 ? -12.906 36.406 9.258 1 94.19 8 THR B N 1
ATOM 2264 C CA . THR B 1 8 ? -14.203 35.812 8.977 1 94.19 8 THR B CA 1
ATOM 2265 C C . THR B 1 8 ? -14.094 34.281 8.961 1 94.19 8 THR B C 1
ATOM 2267 O O . THR B 1 8 ? -14.922 33.594 9.555 1 94.19 8 THR B O 1
ATOM 2270 N N . ILE B 1 9 ? -13.078 33.781 8.273 1 94.75 9 ILE B N 1
ATOM 2271 C CA . ILE B 1 9 ? -12.844 32.344 8.203 1 94.75 9 ILE B CA 1
ATOM 2272 C C . ILE B 1 9 ? -12.648 31.766 9.602 1 94.75 9 ILE B C 1
ATOM 2274 O O . ILE B 1 9 ? -13.242 30.75 9.969 1 94.75 9 ILE B O 1
ATOM 2278 N N . PHE B 1 10 ? -11.844 32.406 10.414 1 96.25 10 PHE B N 1
ATOM 2279 C CA . PHE B 1 10 ? -11.547 31.953 11.773 1 96.25 10 PHE B CA 1
ATOM 2280 C C . PHE B 1 10 ? -12.82 31.859 12.602 1 96.25 10 PHE B C 1
ATOM 2282 O O . PHE B 1 10 ? -13.078 30.844 13.234 1 96.25 10 PHE B O 1
ATOM 2289 N N . ARG B 1 11 ? -13.602 32.875 12.508 1 95.31 11 ARG B N 1
ATOM 2290 C CA . ARG B 1 11 ? -14.852 32.938 13.258 1 95.31 11 ARG B CA 1
ATOM 2291 C C . ARG B 1 11 ? -15.773 31.797 12.875 1 95.31 11 ARG B C 1
ATOM 2293 O O . ARG B 1 11 ? -16.281 31.078 13.734 1 95.31 11 ARG B O 1
ATOM 2300 N N . ASP B 1 12 ? -15.969 31.656 11.617 1 95.44 12 ASP B N 1
ATOM 2301 C CA . ASP B 1 12 ? -16.875 30.641 11.102 1 95.44 12 ASP B CA 1
ATOM 2302 C C . ASP B 1 12 ? -16.375 29.234 11.469 1 95.44 12 ASP B C 1
ATOM 2304 O O . ASP B 1 12 ? -17.172 28.391 11.883 1 95.44 12 ASP B O 1
ATOM 2308 N N . ARG B 1 13 ? -15.117 29.047 11.367 1 95.5 13 ARG B N 1
ATOM 2309 C CA . ARG B 1 13 ? -14.562 27.703 11.586 1 95.5 13 ARG B CA 1
ATOM 2310 C C . ARG B 1 13 ? -14.484 27.391 13.078 1 95.5 13 ARG B C 1
ATOM 2312 O O . ARG B 1 13 ? -14.656 26.234 13.477 1 95.5 13 ARG B O 1
ATOM 2319 N N . VAL B 1 14 ? -14.266 28.406 13.898 1 96.5 14 VAL B N 1
ATOM 2320 C CA . VAL B 1 14 ? -14.336 28.188 15.336 1 96.5 14 VAL B CA 1
ATOM 2321 C C . VAL B 1 14 ? -15.75 27.797 15.734 1 96.5 14 VAL B C 1
ATOM 2323 O O . VAL B 1 14 ? -15.953 26.844 16.484 1 96.5 14 VAL B O 1
ATOM 2326 N N . ARG B 1 15 ? -16.672 28.5 15.18 1 95.12 15 ARG B N 1
ATOM 2327 C CA . ARG B 1 15 ? -18.078 28.156 15.453 1 95.12 15 ARG B CA 1
ATOM 2328 C C . ARG B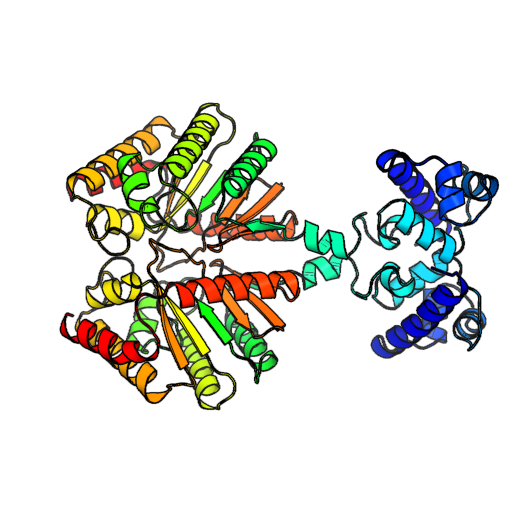 1 15 ? -18.391 26.734 15.039 1 95.12 15 ARG B C 1
ATOM 2330 O O . ARG B 1 15 ? -19 25.969 15.797 1 95.12 15 ARG B O 1
ATOM 2337 N N . GLN B 1 16 ? -18.031 26.422 13.828 1 94.81 16 GLN B N 1
ATOM 2338 C CA . GLN B 1 16 ? -18.25 25.078 13.305 1 94.81 16 GLN B CA 1
ATOM 2339 C C . GLN B 1 16 ? -17.594 24.031 14.203 1 94.81 16 GLN B C 1
ATOM 2341 O O . GLN B 1 16 ? -18.219 23.016 14.523 1 94.81 16 GLN B O 1
ATOM 2346 N N . ALA B 1 17 ? -16.359 24.234 14.578 1 93.75 17 ALA B N 1
ATOM 2347 C CA . ALA B 1 17 ? -15.609 23.297 15.406 1 93.75 17 ALA B CA 1
ATOM 2348 C C . ALA B 1 17 ? -16.219 23.172 16.797 1 93.75 17 ALA B C 1
ATOM 2350 O O . ALA B 1 17 ? -16.234 22.094 17.391 1 93.75 17 ALA B O 1
ATOM 2351 N N . MET B 1 18 ? -16.703 24.297 17.359 1 95 18 MET B N 1
ATOM 2352 C CA . MET B 1 18 ? -17.375 24.281 18.641 1 95 18 MET B CA 1
ATOM 2353 C C . MET B 1 18 ? -18.625 23.391 18.594 1 95 18 MET B C 1
ATOM 2355 O O . MET B 1 18 ? -18.875 22.625 19.516 1 95 18 MET B O 1
ATOM 2359 N N . GLN B 1 19 ? -19.312 23.531 17.531 1 93.56 19 GLN B N 1
ATOM 2360 C CA . GLN B 1 19 ? -20.5 22.703 17.344 1 93.56 19 GLN B CA 1
ATOM 2361 C C . GLN B 1 19 ? -20.141 21.234 17.266 1 93.56 19 GLN B C 1
ATOM 2363 O O . GLN B 1 19 ? -20.781 20.391 17.906 1 93.56 19 GLN B O 1
ATOM 2368 N N . THR B 1 20 ? -19.156 20.969 16.547 1 88.75 20 THR B N 1
ATOM 2369 C CA . THR B 1 20 ? -18.703 19.594 16.375 1 88.75 20 THR B CA 1
ATOM 2370 C C . THR B 1 20 ? -18.188 19.016 17.688 1 88.75 20 THR B C 1
ATOM 2372 O O . THR B 1 20 ? -18.5 17.859 18.016 1 88.75 20 THR B O 1
ATOM 2375 N N . ALA B 1 21 ? -17.391 19.781 18.453 1 87 21 ALA B N 1
ATOM 2376 C CA . ALA B 1 21 ? -16.766 19.328 19.688 1 87 21 ALA B CA 1
ATOM 2377 C C . ALA B 1 21 ? -17.734 19.422 20.859 1 87 21 ALA B C 1
ATOM 2379 O O . ALA B 1 21 ? -17.469 18.891 21.938 1 87 21 ALA B O 1
ATOM 2380 N N . GLY B 1 22 ? -18.844 20.156 20.641 1 92.38 22 GLY B N 1
ATOM 2381 C CA . GLY B 1 22 ? -19.812 20.375 21.719 1 92.38 22 GLY B CA 1
ATOM 2382 C C . GLY B 1 22 ? -19.297 21.297 22.797 1 92.38 22 GLY B C 1
ATOM 2383 O O . GLY B 1 22 ? -19.594 21.094 23.984 1 92.38 22 GLY B O 1
ATOM 2384 N N . LEU B 1 23 ? -18.516 22.203 22.5 1 93.94 23 LEU B N 1
ATOM 2385 C CA . LEU B 1 23 ? -17.953 23.125 23.484 1 93.94 23 LEU B CA 1
ATOM 2386 C C . LEU B 1 23 ? -18.734 24.438 23.5 1 93.94 23 LEU B C 1
ATOM 2388 O O . LEU B 1 23 ? -19.109 24.953 22.438 1 93.94 23 LEU B O 1
ATOM 2392 N N . THR B 1 24 ? -18.969 24.969 24.656 1 95.88 24 THR B N 1
ATOM 2393 C CA . THR B 1 24 ? -19.594 26.281 24.828 1 95.88 24 THR B CA 1
ATOM 2394 C C . THR B 1 24 ? -18.547 27.391 24.781 1 95.88 24 THR B C 1
ATOM 2396 O O . THR B 1 24 ? -17.344 27.109 24.828 1 95.88 24 THR B O 1
ATOM 2399 N N . ARG B 1 25 ? -19.016 28.625 24.688 1 95.94 25 ARG B N 1
ATOM 2400 C CA . ARG B 1 25 ? -18.109 29.766 24.719 1 95.94 25 ARG B CA 1
ATOM 2401 C C . ARG B 1 25 ? -17.344 29.828 26.031 1 95.94 25 ARG B C 1
ATOM 2403 O O . ARG B 1 25 ? -16.156 30.156 26.047 1 95.94 25 ARG B O 1
ATOM 2410 N N . SER B 1 26 ? -18.094 29.453 27.109 1 96.75 26 SER B N 1
ATOM 2411 C CA . SER B 1 26 ? -17.469 29.453 28.422 1 96.75 26 SER B CA 1
ATOM 2412 C C . SER B 1 26 ? -16.375 28.391 28.516 1 96.75 26 SER B C 1
ATOM 2414 O O . SER B 1 26 ? -15.305 28.641 29.078 1 96.75 26 SER B O 1
ATOM 2416 N N . ALA B 1 27 ? -16.656 27.266 28 1 96.38 27 ALA B N 1
ATOM 2417 C CA . ALA B 1 27 ? -15.688 26.188 28.016 1 96.38 27 ALA B CA 1
ATOM 2418 C C . ALA B 1 27 ? -14.461 26.531 27.188 1 96.38 27 ALA B C 1
ATOM 2420 O O . ALA B 1 27 ? -13.328 26.266 27.594 1 96.38 27 ALA B O 1
ATOM 2421 N N . LEU B 1 28 ? -14.648 27.094 26.031 1 96.25 28 LEU B N 1
ATOM 2422 C CA . LEU B 1 28 ? -13.547 27.5 25.172 1 96.25 28 LEU B CA 1
ATOM 2423 C C . LEU B 1 28 ? -12.711 28.594 25.828 1 96.25 28 LEU B C 1
ATOM 2425 O O . LEU B 1 28 ? -11.484 28.594 25.719 1 96.25 28 LEU B O 1
ATOM 2429 N N . ALA B 1 29 ? -13.383 29.516 26.469 1 96.62 29 ALA B N 1
ATOM 2430 C CA . ALA B 1 29 ? -12.695 30.594 27.188 1 96.62 29 ALA B CA 1
ATOM 2431 C C . ALA B 1 29 ? -11.773 30.031 28.266 1 96.62 29 ALA B C 1
ATOM 2433 O O . ALA B 1 29 ? -10.641 30.484 28.422 1 96.62 29 ALA B O 1
ATOM 2434 N N . ARG B 1 30 ? -12.281 29.078 28.984 1 95.69 30 ARG B N 1
ATOM 2435 C CA . ARG B 1 30 ? -11.484 28.422 30.016 1 95.69 30 ARG B CA 1
ATOM 2436 C C . ARG B 1 30 ? -10.266 27.719 29.422 1 95.69 30 ARG B C 1
ATOM 2438 O O . ARG B 1 30 ? -9.156 27.828 29.938 1 95.69 30 ARG B O 1
ATOM 2445 N N . ALA B 1 31 ? -10.492 27.078 28.297 1 93.06 31 ALA B N 1
ATOM 2446 C CA . ALA B 1 31 ? -9.406 26.375 27.625 1 93.06 31 ALA B CA 1
ATOM 2447 C C . ALA B 1 31 ? -8.359 27.359 27.109 1 93.06 31 ALA B C 1
ATOM 2449 O O . ALA B 1 31 ? -7.16 27.062 27.109 1 93.06 31 ALA B O 1
ATOM 2450 N N . GLY B 1 32 ? -8.781 28.469 26.625 1 93.94 32 GLY B N 1
ATOM 2451 C CA . GLY B 1 32 ? -7.895 29.469 26.062 1 93.94 32 GLY B CA 1
ATOM 2452 C C . GLY B 1 32 ? -7.254 30.359 27.109 1 93.94 32 GLY B C 1
ATOM 2453 O O . GLY B 1 32 ? -6.352 31.141 26.812 1 93.94 32 GLY B O 1
ATOM 2454 N N . GLY B 1 33 ? -7.758 30.281 28.359 1 93.81 33 GLY B N 1
ATOM 2455 C CA . GLY B 1 33 ? -7.25 31.125 29.438 1 93.81 33 GLY B CA 1
ATOM 2456 C C . GLY B 1 33 ? -7.688 32.562 29.312 1 93.81 33 GLY B C 1
ATOM 2457 O O . GLY B 1 33 ? -6.906 33.469 29.594 1 93.81 33 GLY B O 1
ATOM 2458 N N . VAL B 1 34 ? -8.828 32.812 28.797 1 95 34 VAL B N 1
ATOM 2459 C CA . VAL B 1 34 ? -9.359 34.188 28.625 1 95 34 VAL B CA 1
ATOM 2460 C C . VAL B 1 34 ? -10.766 34.25 29.219 1 95 34 VAL B C 1
ATOM 2462 O O . VAL B 1 34 ? -11.336 33.25 29.625 1 95 34 VAL B O 1
ATOM 2465 N N . ASN B 1 35 ? -11.258 35.469 29.219 1 95.44 35 ASN B N 1
ATOM 2466 C CA . ASN B 1 35 ? -12.617 35.656 29.703 1 95.44 35 ASN B CA 1
ATOM 2467 C C . ASN B 1 35 ? -13.648 35.312 28.625 1 95.44 35 ASN B C 1
ATOM 2469 O O . ASN B 1 35 ? -13.367 35.438 27.422 1 95.44 35 ASN B O 1
ATOM 2473 N N . ARG B 1 36 ? -14.781 34.875 29.078 1 94.94 36 ARG B N 1
ATOM 2474 C CA . ARG B 1 36 ? -15.867 34.531 28.172 1 94.94 36 ARG B CA 1
ATOM 2475 C C . ARG B 1 36 ? -16.188 35.688 27.234 1 94.94 36 ARG B C 1
ATOM 2477 O O . ARG B 1 36 ? -16.531 35.5 26.078 1 94.94 36 ARG B O 1
ATOM 2484 N N . SER B 1 37 ? -16.047 36.875 27.703 1 94.38 37 SER B N 1
ATOM 2485 C CA . SER B 1 37 ? -16.344 38.062 26.891 1 94.38 37 SER B CA 1
ATOM 2486 C C . SER B 1 37 ? -15.391 38.156 25.703 1 94.38 37 SER B C 1
ATOM 2488 O O . SER B 1 37 ? -15.789 38.594 24.625 1 94.38 37 SER B O 1
ATOM 2490 N N . THR B 1 38 ? -14.188 37.719 25.891 1 93.75 38 THR B N 1
ATOM 2491 C CA . THR B 1 38 ? -13.195 37.719 24.828 1 93.75 38 THR B CA 1
ATOM 2492 C C . THR B 1 38 ? -13.625 36.781 23.688 1 93.75 38 THR B C 1
ATOM 2494 O O . THR B 1 38 ? -13.547 37.156 22.516 1 93.75 38 THR B O 1
ATOM 2497 N N . ILE B 1 39 ? -14.086 35.594 24.062 1 95.12 39 ILE B N 1
ATOM 2498 C CA . ILE B 1 39 ? -14.547 34.625 23.078 1 95.12 39 ILE B CA 1
ATOM 2499 C C . ILE B 1 39 ? -15.797 35.156 22.391 1 95.12 39 ILE B C 1
ATOM 2501 O O . ILE B 1 39 ? -15.938 35.031 21.172 1 95.12 39 ILE B O 1
ATOM 2505 N N . SER B 1 40 ? -16.688 35.75 23.125 1 94.25 40 SER B N 1
ATOM 2506 C CA . SER B 1 40 ? -17.906 36.312 22.562 1 94.25 40 SER B CA 1
ATOM 2507 C C . SER B 1 40 ? -17.594 37.375 21.531 1 94.25 40 SER B C 1
ATOM 2509 O O . SER B 1 40 ? -18.203 37.438 20.453 1 94.25 40 SER B O 1
ATOM 2511 N N . GLN B 1 41 ? -16.641 38.281 21.844 1 93.12 41 GLN B N 1
ATOM 2512 C CA . GLN B 1 41 ? -16.234 39.344 20.922 1 93.12 41 GLN B CA 1
ATOM 2513 C C . GLN B 1 41 ? -15.602 38.781 19.672 1 93.12 41 GLN B C 1
ATOM 2515 O O . GLN B 1 41 ? -15.859 39.25 18.562 1 93.12 41 GLN B O 1
ATOM 2520 N N . LEU B 1 42 ? -14.812 37.781 19.859 1 92.25 42 LEU B N 1
ATOM 2521 C CA . LEU B 1 42 ? -14.117 37.125 18.766 1 92.25 42 LEU B CA 1
ATOM 2522 C C . LEU B 1 42 ? -15.117 36.5 17.797 1 92.25 42 LEU B C 1
ATOM 2524 O O . LEU B 1 42 ? -14.875 36.5 16.578 1 92.25 42 LEU B O 1
ATOM 2528 N N . LEU B 1 43 ? -16.203 36 18.359 1 93.31 43 LEU B N 1
ATOM 2529 C CA . LEU B 1 43 ? -17.156 35.25 17.547 1 93.31 43 LEU B CA 1
ATOM 2530 C C . LEU B 1 43 ? -18.312 36.125 17.094 1 93.31 43 LEU B C 1
ATOM 2532 O O . LEU B 1 43 ? -19.219 35.656 16.391 1 93.31 43 LEU B O 1
ATOM 2536 N N . ASP B 1 44 ? -18.234 37.375 17.531 1 89.56 44 ASP B N 1
ATOM 2537 C CA . ASP B 1 44 ? -19.281 38.312 17.141 1 89.56 44 ASP B CA 1
ATOM 2538 C C . ASP B 1 44 ? -19.25 38.562 15.625 1 89.56 44 ASP B C 1
ATOM 2540 O O . ASP B 1 44 ? -18.172 38.625 15.023 1 89.56 44 ASP B O 1
ATOM 2544 N N . GLU B 1 45 ? -20.453 38.75 15.125 1 79.19 45 GLU B N 1
ATOM 2545 C CA . GLU B 1 45 ? -20.609 39.031 13.695 1 79.19 45 GLU B CA 1
ATOM 2546 C C . GLU B 1 45 ? -19.953 40.344 13.305 1 79.19 45 GLU B C 1
ATOM 2548 O O . GLU B 1 45 ? -20.125 41.344 14 1 79.19 45 GLU B O 1
ATOM 2553 N N . GLY B 1 46 ? -19.094 40.438 12.438 1 77.5 46 GLY B N 1
ATOM 2554 C CA . GLY B 1 46 ? -18.484 41.656 11.977 1 77.5 46 GLY B CA 1
ATOM 2555 C C . GLY B 1 46 ? -17.109 41.906 12.586 1 77.5 46 GLY B C 1
ATOM 2556 O O . GLY B 1 46 ? -16.438 42.906 12.25 1 77.5 46 GLY B O 1
ATOM 2557 N N . ALA B 1 47 ? -16.844 41.094 13.625 1 72.94 47 ALA B N 1
ATOM 2558 C CA . ALA B 1 47 ? -15.523 41.25 14.219 1 72.94 47 ALA B CA 1
ATOM 2559 C C . ALA B 1 47 ? -14.43 41.125 13.164 1 72.94 47 ALA B C 1
ATOM 2561 O O . ALA B 1 47 ? -14.422 40.156 12.391 1 72.94 47 ALA B O 1
ATOM 2562 N N . ALA B 1 48 ? -13.672 42.125 13.102 1 76.12 48 ALA B N 1
ATOM 2563 C CA . ALA B 1 48 ? -12.641 42.188 12.062 1 76.12 48 ALA B CA 1
ATOM 2564 C C . ALA B 1 48 ? -11.273 41.812 12.633 1 76.12 48 ALA B C 1
ATOM 2566 O O . ALA B 1 48 ? -10.281 41.75 11.906 1 76.12 48 ALA B O 1
ATOM 2567 N N . ARG B 1 49 ? -11.289 41.406 13.898 1 86.56 49 ARG B N 1
ATOM 2568 C CA . ARG B 1 49 ? -9.969 41.188 14.484 1 86.56 49 ARG B CA 1
ATOM 2569 C C . ARG B 1 49 ? -9.727 39.719 14.758 1 86.56 49 ARG B C 1
ATOM 2571 O O . ARG B 1 49 ? -10.641 39 15.164 1 86.56 49 ARG B O 1
ATOM 2578 N N . LEU B 1 50 ? -8.617 39.281 14.445 1 93.31 50 LEU B N 1
ATOM 2579 C CA . LEU B 1 50 ? -8.141 37.969 14.82 1 93.31 50 LEU B CA 1
ATOM 2580 C C . LEU B 1 50 ? -7.562 37.969 16.234 1 93.31 50 LEU B C 1
ATOM 2582 O O . LEU B 1 50 ? -7.051 39 16.688 1 93.31 50 LEU B O 1
ATOM 2586 N N . PRO B 1 51 ? -7.754 36.875 16.953 1 94.69 51 PRO B N 1
ATOM 2587 C CA . PRO B 1 51 ? -7.094 36.812 18.25 1 94.69 51 PRO B CA 1
ATOM 2588 C C . PRO B 1 51 ? -5.57 36.781 18.141 1 94.69 51 PRO B C 1
ATOM 2590 O O . PRO B 1 51 ? -5.027 36.75 17.031 1 94.69 51 PRO B O 1
ATOM 2593 N N . ASN B 1 52 ? -4.93 36.906 19.328 1 94.69 52 ASN B N 1
ATOM 2594 C CA . ASN B 1 52 ? -3.5 36.594 19.391 1 94.69 52 ASN B CA 1
ATOM 2595 C C . ASN B 1 52 ? -3.209 35.156 19.031 1 94.69 52 ASN B C 1
ATOM 2597 O O . ASN B 1 52 ? -4.07 34.281 19.188 1 94.69 52 ASN B O 1
ATOM 2601 N N . ALA B 1 53 ? -2.004 34.906 18.578 1 96.56 53 ALA B N 1
ATOM 2602 C CA . ALA B 1 53 ? -1.64 33.594 18.094 1 96.56 53 ALA B CA 1
ATOM 2603 C C . ALA B 1 53 ? -1.751 32.531 19.203 1 96.56 53 ALA B C 1
ATOM 2605 O O . ALA B 1 53 ? -2.061 31.375 18.938 1 96.56 53 ALA B O 1
ATOM 2606 N N . ASN B 1 54 ? -1.534 32.938 20.391 1 96.06 54 ASN B N 1
ATOM 2607 C CA . ASN B 1 54 ? -1.677 32 21.5 1 96.06 54 ASN B CA 1
ATOM 2608 C C . ASN B 1 54 ? -3.115 31.516 21.641 1 96.06 54 ASN B C 1
ATOM 2610 O O . ASN B 1 54 ? -3.354 30.312 21.766 1 96.06 54 ASN B O 1
ATOM 2614 N N . LEU B 1 55 ? -4.004 32.438 21.656 1 95.81 55 LEU B N 1
ATOM 2615 C CA . LEU B 1 55 ? -5.406 32.062 21.781 1 95.81 55 LEU B CA 1
ATOM 2616 C C . LEU B 1 55 ? -5.848 31.203 20.594 1 95.81 55 LEU B C 1
ATOM 2618 O O . LEU B 1 55 ? -6.605 30.25 20.766 1 95.81 55 LEU B O 1
ATOM 2622 N N . ALA B 1 56 ? -5.406 31.531 19.406 1 97 56 ALA B N 1
ATOM 2623 C CA . ALA B 1 56 ? -5.715 30.703 18.234 1 97 56 ALA B CA 1
ATOM 2624 C C . ALA B 1 56 ? -5.23 29.281 18.438 1 97 56 ALA B C 1
ATOM 2626 O O . ALA B 1 56 ? -5.945 28.312 18.125 1 97 56 ALA B O 1
ATOM 2627 N N . ALA B 1 57 ? -4.039 29.141 18.938 1 96.81 57 ALA B N 1
ATOM 2628 C CA . ALA B 1 57 ? -3.465 27.828 19.203 1 96.81 57 ALA B CA 1
ATOM 2629 C C . ALA B 1 57 ? -4.27 27.078 20.266 1 96.81 57 ALA B C 1
ATOM 2631 O O . ALA B 1 57 ? -4.535 25.891 20.125 1 96.81 57 ALA B O 1
ATOM 2632 N N . GLU B 1 58 ? -4.625 27.75 21.281 1 96.56 58 GLU B N 1
ATOM 2633 C CA . GLU B 1 58 ? -5.402 27.141 22.344 1 96.56 58 GLU B CA 1
ATOM 2634 C C . GLU B 1 58 ? -6.777 26.703 21.844 1 96.56 58 GLU B C 1
ATOM 2636 O O . GLU B 1 58 ? -7.289 25.656 22.25 1 96.56 58 GLU B O 1
ATOM 2641 N N . CYS B 1 59 ? -7.363 27.531 21.031 1 96.44 59 CYS B N 1
ATOM 2642 C CA . CYS B 1 59 ? -8.633 27.141 20.422 1 96.44 59 CYS B CA 1
ATOM 2643 C C . CYS B 1 59 ? -8.477 25.875 19.594 1 96.44 59 CYS B C 1
ATOM 2645 O O . CYS B 1 59 ? -9.281 24.953 19.703 1 96.44 59 CYS B O 1
ATOM 2647 N N . ALA B 1 60 ? -7.453 25.859 18.75 1 96 60 ALA B N 1
ATOM 2648 C CA . ALA B 1 60 ? -7.195 24.688 17.922 1 96 60 ALA B CA 1
ATOM 2649 C C . ALA B 1 60 ? -7.059 23.438 18.781 1 96 60 ALA B C 1
ATOM 2651 O O . ALA B 1 60 ? -7.66 22.391 18.484 1 96 60 ALA B O 1
ATOM 2652 N N . THR B 1 61 ? -6.344 23.547 19.844 1 94.31 61 THR B N 1
ATOM 2653 C CA . THR B 1 61 ? -6.109 22.438 20.75 1 94.31 61 THR B CA 1
ATOM 2654 C C . THR B 1 61 ? -7.41 21.984 21.406 1 94.31 61 THR B C 1
ATOM 2656 O O . THR B 1 61 ? -7.746 20.797 21.391 1 94.31 61 THR B O 1
ATOM 2659 N N . ALA B 1 62 ? -8.109 22.938 21.906 1 94 62 ALA B N 1
ATOM 2660 C CA . ALA B 1 62 ? -9.336 22.641 22.641 1 94 62 ALA B CA 1
ATOM 2661 C C . ALA B 1 62 ? -10.391 22.031 21.719 1 94 62 ALA B C 1
ATOM 2663 O O . ALA B 1 62 ? -11.172 21.172 22.141 1 94 62 ALA B O 1
ATOM 2664 N N . LEU B 1 63 ? -10.398 22.438 20.484 1 94.38 63 LEU B N 1
ATOM 2665 C CA . LEU B 1 63 ? -11.422 22.031 19.547 1 94.38 63 LEU B CA 1
ATOM 2666 C C . LEU B 1 63 ? -10.984 20.797 18.766 1 94.38 63 LEU B C 1
ATOM 2668 O O . LEU B 1 63 ? -11.773 20.219 18 1 94.38 63 LEU B O 1
ATOM 2672 N N . GLY B 1 64 ? -9.711 20.406 18.875 1 91 64 GLY B N 1
ATOM 2673 C CA . GLY B 1 64 ? -9.203 19.203 18.219 1 91 64 GLY B CA 1
ATOM 2674 C C . GLY B 1 64 ? -9 19.375 16.734 1 91 64 GLY B C 1
ATOM 2675 O O . GLY B 1 64 ? -9.203 18.438 15.961 1 91 64 GLY B O 1
ATOM 2676 N N . VAL B 1 65 ? -8.758 20.547 16.297 1 91.5 65 VAL B N 1
ATOM 2677 C CA . VAL B 1 65 ? -8.516 20.844 14.891 1 91.5 65 VAL B CA 1
ATOM 2678 C C . VAL B 1 65 ? -7.152 21.516 14.742 1 91.5 65 VAL B C 1
ATOM 2680 O O . VAL B 1 65 ? -6.492 21.828 15.734 1 91.5 65 VAL B O 1
ATOM 2683 N N . SER B 1 66 ? -6.703 21.625 13.547 1 93 66 SER B N 1
ATOM 2684 C CA . SER B 1 66 ? -5.41 22.266 13.32 1 93 66 SER B CA 1
ATOM 2685 C C . SER B 1 66 ? -5.535 23.781 13.328 1 93 66 SER B C 1
ATOM 2687 O O . SER B 1 66 ? -6.574 24.328 12.938 1 93 66 SER B O 1
ATOM 2689 N N . ALA B 1 67 ? -4.551 24.5 13.812 1 96.19 67 ALA B N 1
ATOM 2690 C CA . ALA B 1 67 ? -4.488 25.953 13.703 1 96.19 67 ALA B CA 1
ATOM 2691 C C . ALA B 1 67 ? -4.496 26.391 12.242 1 96.19 67 ALA B C 1
ATOM 2693 O O . ALA B 1 67 ? -5.055 27.438 11.906 1 96.19 67 ALA B O 1
ATOM 2694 N N . ASP B 1 68 ? -3.898 25.547 11.375 1 94.62 68 ASP B N 1
ATOM 2695 C CA . ASP B 1 68 ? -3.891 25.859 9.945 1 94.62 68 ASP B CA 1
ATOM 2696 C C . ASP B 1 68 ? -5.312 25.953 9.398 1 94.62 68 ASP B C 1
ATOM 2698 O O . ASP B 1 68 ? -5.621 26.859 8.617 1 94.62 68 ASP B O 1
ATOM 2702 N N . TRP B 1 69 ? -6.176 25.047 9.805 1 94.31 69 TRP B N 1
ATOM 2703 C CA . TRP B 1 69 ? -7.562 25.062 9.344 1 94.31 69 TRP B CA 1
ATOM 2704 C C . TRP B 1 69 ? -8.297 26.297 9.883 1 94.31 69 TRP B C 1
ATOM 2706 O O . TRP B 1 69 ? -8.969 27 9.133 1 94.31 69 TRP B O 1
ATOM 2716 N N . LEU B 1 70 ? -8.078 26.594 11.164 1 96.81 70 LEU B N 1
ATOM 2717 C CA . LEU B 1 70 ? -8.75 27.734 11.781 1 96.81 70 LEU B CA 1
ATOM 2718 C C . LEU B 1 70 ? -8.359 29.031 11.094 1 96.81 70 LEU B C 1
ATOM 2720 O O . LEU B 1 70 ? -9.18 29.938 10.961 1 96.81 70 LEU B O 1
ATOM 2724 N N . LEU B 1 71 ? -7.113 29.047 10.625 1 96.44 71 LEU B N 1
ATOM 2725 C CA . LEU B 1 71 ? -6.574 30.281 10.078 1 96.44 71 LEU B CA 1
ATOM 2726 C C . LEU B 1 71 ? -6.711 30.312 8.555 1 96.44 71 LEU B C 1
ATOM 2728 O O . LEU B 1 71 ? -6.18 31.219 7.898 1 96.44 71 LEU B O 1
ATOM 2732 N N . GLY B 1 72 ? -7.316 29.297 8 1 93.25 72 GLY B N 1
ATOM 2733 C CA . GLY B 1 72 ? -7.625 29.281 6.578 1 93.25 72 GLY B CA 1
ATOM 2734 C C . GLY B 1 72 ? -6.441 28.906 5.711 1 93.25 72 GLY B C 1
ATOM 2735 O O . GLY B 1 72 ? -6.391 29.25 4.531 1 93.25 72 GLY B O 1
ATOM 2736 N N . LEU B 1 73 ? -5.488 28.234 6.242 1 92.38 73 LEU B N 1
ATOM 2737 C CA . LEU B 1 73 ? -4.289 27.859 5.496 1 92.38 73 LEU B CA 1
ATOM 2738 C C . LEU B 1 73 ? -4.473 26.516 4.82 1 92.38 73 LEU B C 1
ATOM 2740 O O . LEU B 1 73 ? -3.68 26.141 3.953 1 92.38 73 LEU B O 1
ATOM 2744 N N . THR B 1 74 ? -5.461 25.797 5.281 1 86.38 74 THR B N 1
ATOM 2745 C CA . THR B 1 74 ? -5.82 24.5 4.707 1 86.38 74 THR B CA 1
ATOM 2746 C C . THR B 1 74 ? -7.32 24.25 4.828 1 86.38 74 THR B C 1
ATOM 2748 O O . THR B 1 74 ? -7.992 24.859 5.664 1 86.38 74 THR B O 1
ATOM 2751 N N . ASP B 1 75 ? -7.789 23.406 4.047 1 81.94 75 ASP B N 1
ATOM 2752 C CA . ASP B 1 75 ? -9.203 23.062 4.133 1 81.94 75 ASP B CA 1
ATOM 2753 C C . ASP B 1 75 ? -9.406 21.781 4.953 1 81.94 75 ASP B C 1
ATOM 2755 O O . ASP B 1 75 ? -10.531 21.328 5.133 1 81.94 75 ASP B O 1
ATOM 2759 N N . ARG B 1 76 ? -8.375 21.25 5.512 1 75.69 76 ARG B N 1
ATOM 2760 C CA . ARG B 1 76 ? -8.445 20.078 6.359 1 75.69 76 ARG B CA 1
ATOM 2761 C C . ARG B 1 76 ? -8.422 20.453 7.836 1 75.69 76 ARG B C 1
ATOM 2763 O O . ARG B 1 76 ? -7.461 21.047 8.312 1 75.69 76 ARG B O 1
ATOM 2770 N N . PRO B 1 77 ? -9.461 20.094 8.547 1 86.31 77 PRO B N 1
ATOM 2771 C CA . PRO B 1 77 ? -9.5 20.469 9.961 1 86.31 77 PRO B CA 1
ATOM 2772 C C . PRO B 1 77 ? -8.594 19.609 10.836 1 86.31 77 PRO B C 1
ATOM 2774 O O . PRO B 1 77 ? -8.281 19.984 11.961 1 86.31 77 PRO B O 1
ATOM 2777 N N . GLU B 1 78 ? -8.188 18.391 10.211 1 80.56 78 GLU B N 1
ATOM 2778 C CA . GLU B 1 78 ? -7.445 17.406 11.008 1 80.56 78 GLU B CA 1
ATOM 2779 C C . GLU B 1 78 ? -6.078 17.953 11.414 1 80.56 78 GLU B C 1
ATOM 2781 O O . GLU B 1 78 ? -5.449 18.688 10.656 1 80.56 78 GLU B O 1
ATOM 2786 N N . ARG B 1 79 ? -5.57 17.656 12.531 1 82.25 79 ARG B N 1
ATOM 2787 C CA . ARG B 1 79 ? -4.199 17.922 12.953 1 82.25 79 ARG B CA 1
ATOM 2788 C C . ARG B 1 79 ? -3.209 17.078 12.164 1 82.25 79 ARG B C 1
ATOM 2790 O O . ARG B 1 79 ? -3.568 16.031 11.625 1 82.25 79 ARG B O 1
ATOM 2797 N N . PRO B 1 80 ? -2.045 17.609 11.984 1 67.62 80 PRO B N 1
ATOM 2798 C CA . PRO B 1 80 ? -1.065 16.906 11.164 1 67.62 80 PRO B CA 1
ATOM 2799 C C . PRO B 1 80 ? -0.971 15.414 11.516 1 67.62 80 PRO B C 1
ATOM 2801 O O . PRO B 1 80 ? -0.927 14.57 10.625 1 67.62 80 PRO B O 1
ATOM 2804 N N . GLY B 1 81 ? -0.871 15.133 12.805 1 63.12 81 GLY B N 1
ATOM 2805 C CA . GLY B 1 81 ? -0.825 13.742 13.234 1 63.12 81 GLY B CA 1
ATOM 2806 C C . GLY B 1 81 ? -2.035 12.938 12.789 1 63.12 81 GLY B C 1
ATOM 2807 O O . GLY B 1 81 ? -1.91 11.781 12.398 1 63.12 81 GLY B O 1
ATOM 2808 N N . ASP B 1 82 ? -3.174 13.602 12.852 1 64.56 82 ASP B N 1
ATOM 2809 C CA . ASP B 1 82 ? -4.426 12.961 12.469 1 64.56 82 ASP B CA 1
ATOM 2810 C C . ASP B 1 82 ? -4.496 12.75 10.953 1 64.56 82 ASP B C 1
ATOM 2812 O O . ASP B 1 82 ? -5.094 11.781 10.484 1 64.56 82 ASP B O 1
ATOM 2816 N N . ILE B 1 83 ? -3.861 13.727 10.297 1 61.59 83 ILE B N 1
ATOM 2817 C CA . ILE B 1 83 ? -3.83 13.625 8.844 1 61.59 83 ILE B CA 1
ATOM 2818 C C . ILE B 1 83 ? -3.068 12.367 8.438 1 61.59 83 ILE B C 1
ATOM 2820 O O . ILE B 1 83 ? -3.512 11.625 7.555 1 61.59 83 ILE B O 1
ATOM 2824 N N . VAL B 1 84 ? -2.027 12.281 9.062 1 58.16 84 VAL B N 1
ATOM 2825 C CA . VAL B 1 84 ? -1.199 11.117 8.758 1 58.16 84 VAL B CA 1
ATOM 2826 C C . VAL B 1 84 ? -1.979 9.836 9.055 1 58.16 84 VAL B C 1
ATOM 2828 O O . VAL B 1 84 ? -1.997 8.914 8.242 1 58.16 84 VAL B O 1
ATOM 2831 N N . ALA B 1 85 ? -2.578 9.852 10.266 1 55.25 85 ALA B N 1
ATOM 2832 C CA . ALA B 1 85 ? -3.361 8.688 10.688 1 55.25 85 ALA B CA 1
ATOM 2833 C C . ALA B 1 85 ? -4.527 8.445 9.734 1 55.25 85 ALA B C 1
ATOM 2835 O O . ALA B 1 85 ? -4.852 7.297 9.422 1 55.25 85 ALA B O 1
ATOM 2836 N N . ALA B 1 86 ? -5.121 9.609 9.461 1 52.28 86 ALA B N 1
ATOM 2837 C CA . ALA B 1 86 ? -6.301 9.523 8.609 1 52.28 86 ALA B CA 1
ATOM 2838 C C . ALA B 1 86 ? -5.922 9.109 7.188 1 52.28 86 ALA B C 1
ATOM 2840 O O . ALA B 1 86 ? -6.727 8.508 6.473 1 52.28 86 ALA B O 1
ATOM 2841 N N . SER B 1 87 ? -4.719 9.617 6.832 1 55.91 87 SER B N 1
ATOM 2842 C CA . SER B 1 87 ? -4.352 9.383 5.438 1 55.91 87 SER B CA 1
ATOM 2843 C C . SER B 1 87 ? -4.031 7.914 5.191 1 55.91 87 SER B C 1
ATOM 2845 O O . SER B 1 87 ? -4.207 7.414 4.074 1 55.91 87 SER B O 1
ATOM 2847 N N . MET B 1 88 ? -3.504 7.242 6.27 1 59.16 88 MET B N 1
ATOM 2848 C CA . MET B 1 88 ? -3.195 5.828 6.066 1 59.16 88 MET B CA 1
ATOM 2849 C C . MET B 1 88 ? -3.469 5.027 7.336 1 59.16 88 MET B C 1
ATOM 2851 O O . MET B 1 88 ? -2.828 5.25 8.367 1 59.16 88 MET B O 1
ATOM 2855 N N . GLU B 1 89 ? -4.656 4.398 7.324 1 58.91 89 GLU B N 1
ATOM 2856 C CA . GLU B 1 89 ? -4.977 3.537 8.461 1 58.91 89 GLU B CA 1
ATOM 2857 C C . GLU B 1 89 ? -4.449 2.121 8.242 1 58.91 89 GLU B C 1
ATOM 2859 O O . GLU B 1 89 ? -4.512 1.592 7.129 1 58.91 89 GLU B O 1
ATOM 2864 N N . MET B 1 90 ? -3.641 1.712 9.195 1 56.31 90 MET B N 1
ATOM 2865 C CA . MET B 1 90 ? -3.232 0.31 9.203 1 56.31 90 MET B CA 1
ATOM 2866 C C . MET B 1 90 ? -4.195 -0.534 10.031 1 56.31 90 MET B C 1
ATOM 2868 O O . MET B 1 90 ? -4.582 -0.145 11.133 1 56.31 90 MET B O 1
ATOM 2872 N N . ALA B 1 91 ? -4.934 -1.479 9.398 1 51.91 91 ALA B N 1
ATOM 2873 C CA . ALA B 1 91 ? -5.781 -2.434 10.109 1 51.91 91 ALA B CA 1
ATOM 2874 C C . ALA B 1 91 ? -5.16 -3.83 10.102 1 51.91 91 ALA B C 1
ATOM 2876 O O . ALA B 1 91 ? -4.746 -4.324 9.047 1 51.91 91 ALA B O 1
ATOM 2877 N N . ARG B 1 92 ? -4.941 -4.352 11.312 1 56.16 92 ARG B N 1
ATOM 2878 C CA . ARG B 1 92 ? -4.402 -5.707 11.391 1 56.16 92 ARG B CA 1
ATOM 2879 C C . ARG B 1 92 ? -5.277 -6.688 10.617 1 56.16 92 ARG B C 1
ATOM 2881 O O . ARG B 1 92 ? -6.504 -6.648 10.719 1 56.16 92 ARG B O 1
ATOM 2888 N N . ALA B 1 93 ? -4.715 -7.457 9.742 1 52.34 93 ALA B N 1
ATOM 2889 C CA . ALA B 1 93 ? -5.461 -8.414 8.93 1 52.34 93 ALA B CA 1
ATOM 2890 C C . ALA B 1 93 ? -5.82 -9.656 9.734 1 52.34 93 ALA B C 1
ATOM 2892 O O . ALA B 1 93 ? -6.848 -10.297 9.484 1 52.34 93 ALA B O 1
ATOM 2893 N N . ALA B 1 94 ? -4.812 -10.148 10.648 1 51.12 94 ALA B N 1
ATOM 2894 C CA . ALA B 1 94 ? -4.887 -11.391 11.414 1 51.12 94 ALA B CA 1
ATOM 2895 C C . ALA B 1 94 ? -6.043 -11.352 12.406 1 51.12 94 ALA B C 1
ATOM 2897 O O . ALA B 1 94 ? -6.391 -12.375 13.008 1 51.12 94 ALA B O 1
ATOM 2898 N N . ARG B 1 95 ? -7.348 -10.75 12.18 1 52.78 95 ARG B N 1
ATOM 2899 C CA . ARG B 1 95 ? -8.328 -10.93 13.25 1 52.78 95 ARG B CA 1
ATOM 2900 C C . ARG B 1 95 ? -9.727 -10.547 12.781 1 52.78 95 ARG B C 1
ATOM 2902 O O . ARG B 1 95 ? -9.883 -9.859 11.766 1 52.78 95 ARG B O 1
ATOM 2909 N N . ALA B 1 96 ? -10.766 -11.172 13.391 1 50.03 96 ALA B N 1
ATOM 2910 C CA . ALA B 1 96 ? -12.18 -10.82 13.305 1 50.03 96 ALA B CA 1
ATOM 2911 C C . ALA B 1 96 ? -12.359 -9.336 13.008 1 50.03 96 ALA B C 1
ATOM 2913 O O . ALA B 1 96 ? -13.273 -8.945 12.266 1 50.03 96 ALA B O 1
ATOM 2914 N N . VAL B 1 97 ? -11.336 -8.719 13.43 1 46.25 97 VAL B N 1
ATOM 2915 C CA . VAL B 1 97 ? -11.445 -7.266 13.391 1 46.25 97 VAL B CA 1
ATOM 2916 C C . VAL B 1 97 ? -11.281 -6.773 11.953 1 46.25 97 VAL B C 1
ATOM 2918 O O . VAL B 1 97 ? -11.984 -5.859 11.516 1 46.25 97 VAL B O 1
ATOM 2921 N N . SER B 1 98 ? -10.5 -7.473 11.164 1 61.34 98 SER B N 1
ATOM 2922 C CA . SER B 1 98 ? -10.258 -7.02 9.805 1 61.34 98 SER B CA 1
ATOM 2923 C C . SER B 1 98 ? -11.477 -7.262 8.914 1 61.34 98 SER B C 1
ATOM 2925 O O . SER B 1 98 ? -11.82 -6.418 8.086 1 61.34 98 SER B O 1
ATOM 2927 N N . ASP B 1 99 ? -12.188 -8.312 9.367 1 73.38 99 ASP B N 1
ATOM 2928 C CA . ASP B 1 99 ? -13.391 -8.578 8.578 1 73.38 99 ASP B CA 1
ATOM 2929 C C . ASP B 1 99 ? -14.484 -7.566 8.883 1 73.38 99 ASP B C 1
ATOM 2931 O O . ASP B 1 99 ? -15.203 -7.129 7.984 1 73.38 99 ASP B O 1
ATOM 2935 N N . ASP B 1 100 ? -14.43 -7.156 10.109 1 75.44 100 ASP B N 1
ATOM 2936 C CA . ASP B 1 100 ? -15.406 -6.141 10.492 1 75.44 100 ASP B CA 1
ATOM 2937 C C . ASP B 1 100 ? -15.102 -4.805 9.82 1 75.44 100 ASP B C 1
ATOM 2939 O O . ASP B 1 100 ? -16.016 -4.109 9.375 1 75.44 100 ASP B O 1
ATOM 2943 N N . GLN B 1 101 ? -13.836 -4.516 9.805 1 79.62 101 GLN B N 1
ATOM 2944 C CA . GLN B 1 101 ? -13.445 -3.26 9.172 1 79.62 101 GLN B CA 1
ATOM 2945 C C . GLN B 1 101 ? -13.734 -3.283 7.676 1 79.62 101 GLN B C 1
ATOM 2947 O O . GLN B 1 101 ? -14.203 -2.289 7.109 1 79.62 101 GLN B O 1
ATOM 2952 N N . LEU B 1 102 ? -13.461 -4.395 7.094 1 82.75 102 LEU B N 1
ATOM 2953 C CA . LEU B 1 102 ? -13.75 -4.531 5.672 1 82.75 102 LEU B CA 1
ATOM 2954 C C . LEU B 1 102 ? -15.25 -4.379 5.402 1 82.75 102 LEU B C 1
ATOM 2956 O O . LEU B 1 102 ? -15.648 -3.721 4.441 1 82.75 102 LEU B O 1
ATOM 2960 N N . LEU B 1 103 ? -16.031 -4.961 6.227 1 82.56 103 LEU B N 1
ATOM 2961 C CA . LEU B 1 103 ? -17.484 -4.848 6.098 1 82.56 103 LEU B CA 1
ATOM 2962 C C . LEU B 1 103 ? -17.938 -3.404 6.297 1 82.56 103 LEU B C 1
ATOM 2964 O O . LEU B 1 103 ? -18.828 -2.924 5.594 1 82.56 103 LEU B O 1
ATOM 2968 N N . ALA B 1 104 ? -17.359 -2.76 7.246 1 82.38 104 ALA B N 1
ATOM 2969 C CA . ALA B 1 104 ? -17.672 -1.356 7.496 1 82.38 104 ALA B CA 1
ATOM 2970 C C . ALA B 1 104 ? -17.359 -0.496 6.277 1 82.38 104 ALA B C 1
ATOM 2972 O O . ALA B 1 104 ? -18.125 0.406 5.93 1 82.38 104 ALA B O 1
ATOM 2973 N N . TRP B 1 105 ? -16.219 -0.761 5.656 1 84.5 105 TRP B N 1
ATOM 2974 C CA . TRP B 1 105 ? -15.844 -0.023 4.453 1 84.5 105 TRP B CA 1
ATOM 2975 C C . TRP B 1 105 ? -16.844 -0.287 3.33 1 84.5 105 TRP B C 1
ATOM 2977 O O . TRP B 1 105 ? -17.172 0.619 2.561 1 84.5 105 TRP B O 1
ATOM 2987 N N . HIS B 1 106 ? -17.359 -1.52 3.195 1 87 106 HIS B N 1
ATOM 2988 C CA . HIS B 1 106 ? -18.391 -1.847 2.213 1 87 106 HIS B CA 1
ATOM 2989 C C . HIS B 1 106 ? -19.656 -1.039 2.453 1 87 106 HIS B C 1
ATOM 2991 O O . HIS B 1 106 ? -20.234 -0.493 1.512 1 87 106 HIS B O 1
ATOM 2997 N N . ARG B 1 107 ? -20.016 -0.956 3.686 1 84.94 107 ARG B N 1
ATOM 2998 C CA . ARG B 1 107 ? -21.219 -0.21 4.031 1 84.94 107 ARG B CA 1
ATOM 2999 C C . ARG B 1 107 ? -21.047 1.273 3.717 1 84.94 107 ARG B C 1
ATOM 3001 O O . ARG B 1 107 ? -21.969 1.906 3.191 1 84.94 107 ARG B O 1
ATOM 3008 N N . GLU B 1 108 ? -19.906 1.728 4.035 1 81.31 108 GLU B N 1
ATOM 3009 C CA . GLU B 1 108 ? -19.609 3.131 3.758 1 81.31 108 GLU B CA 1
ATOM 3010 C C . GLU B 1 108 ? -19.688 3.424 2.262 1 81.31 108 GLU B C 1
ATOM 3012 O O . GLU B 1 108 ? -20.078 4.52 1.857 1 81.31 108 GLU B O 1
ATOM 3017 N N . ALA B 1 109 ? -19.359 2.43 1.521 1 85.94 109 ALA B N 1
ATOM 3018 C CA . ALA B 1 109 ? -19.266 2.633 0.077 1 85.94 109 ALA B CA 1
ATOM 3019 C C . ALA B 1 109 ? -20.531 2.148 -0.626 1 85.94 109 ALA B C 1
ATOM 3021 O O . ALA B 1 109 ? -20.516 1.894 -1.833 1 85.94 109 ALA B O 1
ATOM 3022 N N . SER B 1 110 ? -21.594 1.965 0.158 1 88.25 110 SER B N 1
ATOM 3023 C CA . SER B 1 110 ? -22.844 1.53 -0.437 1 88.25 110 SER B CA 1
ATOM 3024 C C . SER B 1 110 ? -23.266 2.439 -1.591 1 88.25 110 SER B C 1
ATOM 3026 O O . SER B 1 110 ? -23.188 3.664 -1.482 1 88.25 110 SER B O 1
ATOM 3028 N N . GLY B 1 111 ? -23.625 1.826 -2.691 1 88.69 111 GLY B N 1
ATOM 3029 C CA . GLY B 1 111 ? -24.047 2.576 -3.863 1 88.69 111 GLY B CA 1
ATOM 3030 C C . GLY B 1 111 ? -22.922 2.844 -4.84 1 88.69 111 GLY B C 1
ATOM 3031 O O . GLY B 1 111 ? -23.172 3.213 -5.992 1 88.69 111 GLY B O 1
ATOM 3032 N N . TYR B 1 112 ? -21.688 2.686 -4.395 1 90.88 112 TYR B N 1
ATOM 3033 C CA . TYR B 1 112 ? -20.531 2.855 -5.27 1 90.88 112 TYR B CA 1
ATOM 3034 C C . TYR B 1 112 ? -20.031 1.508 -5.781 1 90.88 112 TYR B C 1
ATOM 3036 O O . TYR B 1 112 ? -20.297 0.469 -5.176 1 90.88 112 TYR B O 1
ATOM 3044 N N . LYS B 1 113 ? -19.391 1.515 -6.859 1 94.25 113 LYS B N 1
ATOM 3045 C CA . LYS B 1 113 ? -18.734 0.326 -7.387 1 94.25 113 LYS B CA 1
ATOM 3046 C C . LYS B 1 113 ? -17.5 -0.029 -6.562 1 94.25 113 LYS B C 1
ATOM 3048 O O . LYS B 1 113 ? -16.734 0.854 -6.168 1 94.25 113 LYS B O 1
ATOM 3053 N N . ILE B 1 114 ? -17.391 -1.24 -6.289 1 95.06 114 ILE B N 1
ATOM 3054 C CA . ILE B 1 114 ? -16.203 -1.729 -5.594 1 95.06 114 ILE B CA 1
ATOM 3055 C C . ILE B 1 114 ? -15.281 -2.438 -6.586 1 95.06 114 ILE B C 1
ATOM 3057 O O . ILE B 1 114 ? -15.719 -3.32 -7.328 1 95.06 114 ILE B O 1
ATOM 3061 N N . ARG B 1 115 ? -14.047 -2.023 -6.707 1 97.56 115 ARG B N 1
ATOM 3062 C CA . ARG B 1 115 ? -13.031 -2.619 -7.57 1 97.56 115 ARG B CA 1
ATOM 3063 C C . ARG B 1 115 ? -12 -3.387 -6.75 1 97.56 115 ARG B C 1
ATOM 3065 O O . ARG B 1 115 ? -11.453 -2.859 -5.781 1 97.56 115 ARG B O 1
ATOM 3072 N N . HIS B 1 116 ? -11.734 -4.637 -7.117 1 96.75 116 HIS B N 1
ATOM 3073 C CA . HIS B 1 116 ? -10.984 -5.508 -6.223 1 96.75 116 HIS B CA 1
ATOM 3074 C C . HIS B 1 116 ? -10.008 -6.387 -6.996 1 96.75 116 HIS B C 1
ATOM 3076 O O . HIS B 1 116 ? -10.375 -6.988 -8.008 1 96.75 116 HIS B O 1
ATOM 3082 N N . VAL B 1 117 ? -8.758 -6.359 -6.621 1 97.94 117 VAL B N 1
ATOM 3083 C CA . VAL B 1 117 ? -7.758 -7.344 -7.023 1 97.94 117 VAL B CA 1
ATOM 3084 C C . VAL B 1 117 ? -7.387 -8.219 -5.832 1 97.94 117 VAL B C 1
ATOM 3086 O O . VAL B 1 117 ? -6.742 -7.758 -4.887 1 97.94 117 VAL B O 1
ATOM 3089 N N . PRO B 1 118 ? -7.785 -9.461 -5.801 1 96.12 118 PRO B N 1
ATOM 3090 C CA . PRO B 1 118 ? -7.5 -10.336 -4.66 1 96.12 118 PRO B CA 1
ATOM 3091 C C . PRO B 1 118 ? -6.074 -10.883 -4.676 1 96.12 118 PRO B C 1
ATOM 3093 O O . PRO B 1 118 ? -5.387 -10.797 -5.695 1 96.12 118 PRO B O 1
ATOM 3096 N N . ALA B 1 119 ? -5.574 -11.375 -3.549 1 94 119 ALA B N 1
ATOM 3097 C CA . ALA B 1 119 ? -4.262 -12.008 -3.434 1 94 119 ALA B CA 1
ATOM 3098 C C . ALA B 1 119 ? -4.246 -13.367 -4.133 1 94 119 ALA B C 1
ATOM 3100 O O . ALA B 1 119 ? -3.203 -13.805 -4.629 1 94 119 ALA B O 1
ATOM 3101 N N . THR B 1 120 ? -5.285 -14.102 -4.086 1 94.62 120 THR B N 1
ATOM 3102 C CA . THR B 1 120 ? -5.551 -15.359 -4.77 1 94.62 120 THR B CA 1
ATOM 3103 C C . THR B 1 120 ? -6.938 -15.352 -5.406 1 94.62 120 THR B C 1
ATOM 3105 O O . THR B 1 120 ? -7.336 -14.359 -6.027 1 94.62 120 THR B O 1
ATOM 3108 N N . LEU B 1 121 ? -7.664 -16.391 -5.359 1 95.75 121 LEU B N 1
ATOM 3109 C CA . LEU B 1 121 ? -9.078 -16.344 -5.715 1 95.75 121 LEU B CA 1
ATOM 3110 C C . LEU B 1 121 ? -9.875 -15.539 -4.695 1 95.75 121 LEU B C 1
ATOM 3112 O O . LEU B 1 121 ? -9.648 -15.656 -3.488 1 95.75 121 LEU B O 1
ATOM 3116 N N . PRO B 1 122 ? -10.734 -14.633 -5.184 1 94.94 122 PRO B N 1
ATOM 3117 C CA . PRO B 1 122 ? -11.492 -13.836 -4.219 1 94.94 122 PRO B CA 1
ATOM 3118 C C . PRO B 1 122 ? -12.297 -14.695 -3.244 1 94.94 122 PRO B C 1
ATOM 3120 O O . PRO B 1 122 ? -13.07 -15.555 -3.67 1 94.94 122 PRO B O 1
ATOM 3123 N N . ASP B 1 123 ? -12.203 -14.352 -2.029 1 91.94 123 ASP B N 1
ATOM 3124 C CA . ASP B 1 123 ? -12.812 -15.156 -0.978 1 91.94 123 ASP B CA 1
ATOM 3125 C C . ASP B 1 123 ? -14.32 -15.266 -1.175 1 91.94 123 ASP B C 1
ATOM 3127 O O . ASP B 1 123 ? -14.914 -16.328 -0.937 1 91.94 123 ASP B O 1
ATOM 3131 N N . MET B 1 124 ? -14.953 -14.227 -1.573 1 90.94 124 MET B N 1
ATOM 3132 C CA . MET B 1 124 ? -16.406 -14.188 -1.698 1 90.94 124 MET B CA 1
ATOM 3133 C C . MET B 1 124 ? -16.891 -15.172 -2.764 1 90.94 124 MET B C 1
ATOM 3135 O O . MET B 1 124 ? -18.078 -15.484 -2.83 1 90.94 124 MET B O 1
ATOM 3139 N N . LEU B 1 125 ? -15.922 -15.672 -3.592 1 94.69 125 LEU B N 1
ATOM 3140 C CA . LEU B 1 125 ? -16.312 -16.562 -4.676 1 94.69 125 LEU B CA 1
ATOM 3141 C C . LEU B 1 125 ? -15.734 -17.953 -4.469 1 94.69 125 LEU B C 1
ATOM 3143 O O . LEU B 1 125 ? -15.805 -18.797 -5.363 1 94.69 125 LEU B O 1
ATOM 3147 N N . LYS B 1 126 ? -15.133 -18.219 -3.352 1 96.81 126 LYS B N 1
ATOM 3148 C CA . LYS B 1 126 ? -14.625 -19.547 -3.023 1 96.81 126 LYS B CA 1
ATOM 3149 C C . LYS B 1 126 ? -15.719 -20.406 -2.406 1 96.81 126 LYS B C 1
ATOM 3151 O O . LYS B 1 126 ? -16.578 -19.922 -1.67 1 96.81 126 LYS B O 1
ATOM 3156 N N . THR B 1 127 ? -15.68 -21.672 -2.748 1 97.19 127 THR B N 1
ATOM 3157 C CA . THR B 1 127 ? -16.531 -22.625 -2.053 1 97.19 127 THR B CA 1
ATOM 3158 C C . THR B 1 127 ? -16.047 -22.828 -0.617 1 97.19 127 THR B C 1
ATOM 3160 O O . THR B 1 127 ? -14.914 -22.5 -0.281 1 97.19 127 THR B O 1
ATOM 3163 N N . ARG B 1 128 ? -16.906 -23.422 0.208 1 96.88 128 ARG B N 1
ATOM 3164 C CA . ARG B 1 128 ? -16.547 -23.719 1.593 1 96.88 128 ARG B CA 1
ATOM 3165 C C . ARG B 1 128 ? -15.367 -24.672 1.663 1 96.88 128 ARG B C 1
ATOM 3167 O O . ARG B 1 128 ? -14.5 -24.531 2.531 1 96.88 128 ARG B O 1
ATOM 3174 N N . GLU B 1 129 ? -15.328 -25.625 0.781 1 97.31 129 GLU B N 1
ATOM 3175 C CA . GLU B 1 129 ? -14.25 -26.625 0.759 1 97.31 129 GLU B CA 1
ATOM 3176 C C . GLU B 1 129 ? -12.898 -25.953 0.49 1 97.31 129 GLU B C 1
ATOM 3178 O O . GLU B 1 129 ? -11.906 -26.266 1.149 1 97.31 129 GLU B O 1
ATOM 3183 N N . VAL B 1 130 ? -12.859 -25.047 -0.474 1 97.31 130 VAL B N 1
ATOM 3184 C CA . VAL B 1 130 ? -11.625 -24.359 -0.82 1 97.31 130 VAL B CA 1
ATOM 3185 C C . VAL B 1 130 ? -11.203 -23.438 0.328 1 97.31 130 VAL B C 1
ATOM 3187 O O . VAL B 1 130 ? -10.016 -23.344 0.654 1 97.31 130 VAL B O 1
ATOM 3190 N N . LEU B 1 131 ? -12.195 -22.75 0.977 1 96 131 LEU B N 1
ATOM 3191 C CA . LEU B 1 131 ? -11.891 -21.891 2.115 1 96 131 LEU B CA 1
ATOM 3192 C C . LEU B 1 131 ? -11.312 -22.703 3.271 1 96 131 LEU B C 1
ATOM 3194 O O . LEU B 1 131 ? -10.359 -22.266 3.926 1 96 131 LEU B O 1
ATOM 3198 N N . ARG B 1 132 ? -11.883 -23.891 3.535 1 96.31 132 ARG B N 1
ATOM 3199 C CA . ARG B 1 132 ? -11.375 -24.75 4.602 1 96.31 132 ARG B CA 1
ATOM 3200 C C . ARG B 1 132 ? -9.945 -25.203 4.316 1 96.31 132 ARG B C 1
ATOM 3202 O O . ARG B 1 132 ? -9.094 -25.188 5.211 1 96.31 132 ARG B O 1
ATOM 3209 N N . TRP B 1 133 ? -9.734 -25.562 3.105 1 96.62 133 TRP B N 1
ATOM 3210 C CA . TRP B 1 133 ? -8.406 -26 2.695 1 96.62 133 TRP B CA 1
ATOM 3211 C C . TRP B 1 133 ? -7.402 -24.844 2.822 1 96.62 133 TRP B C 1
ATOM 3213 O O . TRP B 1 133 ? -6.312 -25.031 3.367 1 96.62 133 TRP B O 1
ATOM 3223 N N . GLU B 1 134 ? -7.734 -23.625 2.293 1 94.44 134 GLU B N 1
ATOM 3224 C CA . GLU B 1 134 ? -6.832 -22.484 2.219 1 94.44 134 GLU B CA 1
ATOM 3225 C C . GLU B 1 134 ? -6.52 -21.922 3.609 1 94.44 134 GLU B C 1
ATOM 3227 O O . GLU B 1 134 ? -5.379 -21.562 3.895 1 94.44 134 GLU B O 1
ATOM 3232 N N . TYR B 1 135 ? -7.512 -21.906 4.48 1 92.19 135 TYR B N 1
ATOM 3233 C CA . TYR B 1 135 ? -7.344 -21.172 5.734 1 92.19 135 TYR B CA 1
ATOM 3234 C C . TYR B 1 135 ? -6.992 -22.141 6.871 1 92.19 135 TYR B C 1
ATOM 3236 O O . TYR B 1 135 ? -6.742 -21.703 8 1 92.19 135 TYR B O 1
ATOM 3244 N N . ALA B 1 136 ? -6.961 -23.438 6.59 1 93 136 ALA B N 1
ATOM 3245 C CA . ALA B 1 136 ? -6.578 -24.406 7.613 1 93 136 ALA B CA 1
ATOM 3246 C C . ALA B 1 136 ? -5.215 -24.062 8.203 1 93 136 ALA B C 1
ATOM 3248 O O . ALA B 1 136 ? -5.07 -23.969 9.43 1 93 136 ALA B O 1
ATOM 3249 N N . PRO B 1 137 ? -4.172 -23.781 7.426 1 89.56 137 PRO B N 1
ATOM 3250 C CA . PRO B 1 137 ? -2.857 -23.469 7.996 1 89.56 137 PRO B CA 1
ATOM 3251 C C . PRO B 1 137 ? -2.658 -21.969 8.242 1 89.56 137 PRO B C 1
ATOM 3253 O O . PRO B 1 137 ? -1.63 -21.562 8.789 1 89.56 137 PRO B O 1
ATOM 3256 N N . PHE B 1 138 ? -3.643 -21.156 7.867 1 87.88 138 PHE B N 1
ATOM 3257 C CA . PHE B 1 138 ? -3.459 -19.703 7.859 1 87.88 138 PHE B CA 1
ATOM 3258 C C . PHE B 1 138 ? -3.387 -19.156 9.281 1 87.88 138 PHE B C 1
ATOM 3260 O O . PHE B 1 138 ? -4.207 -19.516 10.133 1 87.88 138 PHE B O 1
ATOM 3267 N N . LEU B 1 139 ? -2.52 -18.312 9.625 1 80.88 139 LEU B N 1
ATOM 3268 C CA . LEU B 1 139 ? -2.246 -17.859 10.984 1 80.88 139 LEU B CA 1
ATOM 3269 C C . LEU B 1 139 ? -3.197 -16.734 11.375 1 80.88 139 LEU B C 1
ATOM 3271 O O . LEU B 1 139 ? -3.51 -16.562 12.555 1 80.88 139 LEU B O 1
ATOM 3275 N N . GLY B 1 140 ? -3.803 -16.062 10.547 1 76.31 140 GLY B N 1
ATOM 3276 C CA . GLY B 1 140 ? -4.5 -14.828 10.883 1 76.31 140 GLY B CA 1
ATOM 3277 C C . GLY B 1 140 ? -6.004 -15 10.977 1 76.31 140 GLY B C 1
ATOM 3278 O O . GLY B 1 140 ? -6.699 -14.148 11.531 1 76.31 140 GLY B O 1
ATOM 3279 N N . LYS B 1 141 ? -6.547 -16.172 10.516 1 85.25 141 LYS B N 1
ATOM 3280 C CA . LYS B 1 141 ? -7.984 -16.391 10.383 1 85.25 141 LYS B CA 1
ATOM 3281 C C . LYS B 1 141 ? -8.305 -17.891 10.32 1 85.25 141 LYS B C 1
ATOM 3283 O O . LYS B 1 141 ? -7.633 -18.656 9.625 1 85.25 141 LYS B O 1
ATOM 3288 N N . THR B 1 142 ? -9.336 -18.234 11.078 1 88.44 142 THR B N 1
ATOM 3289 C CA . THR B 1 142 ? -9.766 -19.641 11.008 1 88.44 142 THR B CA 1
ATOM 3290 C C . THR B 1 142 ? -10.633 -19.875 9.773 1 88.44 142 THR B C 1
ATOM 3292 O O . THR B 1 142 ? -11.203 -18.922 9.219 1 88.44 142 THR B O 1
ATOM 3295 N N . PRO B 1 143 ? -10.727 -21.109 9.398 1 92.19 143 PRO B N 1
ATOM 3296 C CA . PRO B 1 143 ? -11.609 -21.422 8.273 1 92.19 143 PRO B CA 1
ATOM 3297 C C . PRO B 1 143 ? -13.047 -20.969 8.508 1 92.19 143 PRO B C 1
ATOM 3299 O O . PRO B 1 143 ? -13.68 -20.422 7.605 1 92.19 143 PRO B O 1
ATOM 3302 N N . ASP B 1 144 ? -13.531 -21.141 9.688 1 91.38 144 ASP B N 1
ATOM 3303 C CA . ASP B 1 144 ? -14.906 -20.75 9.992 1 91.38 144 ASP B CA 1
ATOM 3304 C C . ASP B 1 144 ? -15.094 -19.234 9.898 1 91.38 144 ASP B C 1
ATOM 3306 O O . ASP B 1 144 ? -16.125 -18.75 9.43 1 91.38 144 ASP B O 1
ATOM 3310 N N . GLN B 1 145 ? -14.117 -18.516 10.336 1 87.62 145 GLN B N 1
ATOM 3311 C CA . GLN B 1 145 ? -14.148 -17.062 10.219 1 87.62 145 GLN B CA 1
ATOM 3312 C C . GLN B 1 145 ? -14.133 -16.625 8.758 1 87.62 145 GLN B C 1
ATOM 3314 O O . GLN B 1 145 ? -14.875 -15.719 8.367 1 87.62 145 GLN B O 1
ATOM 3319 N N . ALA B 1 146 ? -13.297 -17.312 8.008 1 90.44 146 ALA B N 1
ATOM 3320 C CA . ALA B 1 146 ? -13.219 -17.016 6.586 1 90.44 146 ALA B CA 1
ATOM 3321 C C . ALA B 1 146 ? -14.547 -17.297 5.887 1 90.44 146 ALA B C 1
ATOM 3323 O O . ALA B 1 146 ? -15 -16.5 5.059 1 90.44 146 ALA B O 1
ATOM 3324 N N . ILE B 1 147 ? -15.156 -18.375 6.25 1 92.44 147 ILE B N 1
ATOM 3325 C CA . ILE B 1 147 ? -16.438 -18.781 5.668 1 92.44 147 ILE B CA 1
ATOM 3326 C C . ILE B 1 147 ? -17.516 -17.766 6.059 1 92.44 147 ILE B C 1
ATOM 3328 O O . ILE B 1 147 ? -18.312 -17.344 5.215 1 92.44 147 ILE B O 1
ATOM 3332 N N . GLY B 1 148 ? -17.547 -17.422 7.312 1 89.19 148 GLY B N 1
ATOM 3333 C CA . GLY B 1 148 ? -18.484 -16.391 7.754 1 89.19 148 GLY B CA 1
ATOM 3334 C C . GLY B 1 148 ? -18.344 -15.086 7.004 1 89.19 148 GLY B C 1
ATOM 3335 O O . GLY B 1 148 ? -19.344 -14.5 6.566 1 89.19 148 GLY B O 1
ATOM 3336 N N . ALA B 1 149 ? -17.109 -14.617 6.859 1 87.19 149 ALA B N 1
ATOM 3337 C CA . ALA B 1 149 ? -16.828 -13.383 6.141 1 87.19 149 ALA B CA 1
ATOM 3338 C C . ALA B 1 149 ? -17.281 -13.477 4.688 1 87.19 149 ALA B C 1
ATOM 3340 O O . ALA B 1 149 ? -17.828 -12.516 4.137 1 87.19 149 ALA B O 1
ATOM 3341 N N . MET B 1 150 ? -16.969 -14.586 4.102 1 88.25 150 MET B N 1
ATOM 3342 C CA . MET B 1 150 ? -17.406 -14.836 2.732 1 88.25 150 MET B CA 1
ATOM 3343 C C . MET B 1 150 ? -18.922 -14.742 2.617 1 88.25 150 MET B C 1
ATOM 3345 O O . MET B 1 150 ? -19.438 -14.102 1.702 1 88.25 150 MET B O 1
ATOM 3349 N N . GLU B 1 151 ? -19.641 -15.352 3.453 1 89.31 151 GLU B N 1
ATOM 3350 C CA . GLU B 1 151 ? -21.094 -15.344 3.43 1 89.31 151 GLU B CA 1
ATOM 3351 C C . GLU B 1 151 ? -21.641 -13.93 3.592 1 89.31 151 GLU B C 1
ATOM 3353 O O . GLU B 1 151 ? -22.594 -13.539 2.91 1 89.31 151 GLU B O 1
ATOM 3358 N N . ASP B 1 152 ? -21 -13.188 4.438 1 84.25 152 ASP B N 1
ATOM 3359 C CA . ASP B 1 152 ? -21.391 -11.797 4.629 1 84.25 152 ASP B CA 1
ATOM 3360 C C . ASP B 1 152 ? -21.203 -10.992 3.346 1 84.25 152 ASP B C 1
ATOM 3362 O O . ASP B 1 152 ? -22.078 -10.203 2.967 1 84.25 152 ASP B O 1
ATOM 3366 N N . ARG B 1 153 ? -20.125 -11.219 2.686 1 84.25 153 ARG B N 1
ATOM 3367 C CA . ARG B 1 153 ? -19.797 -10.445 1.494 1 84.25 153 ARG B CA 1
ATOM 3368 C C . ARG B 1 153 ? -20.719 -10.797 0.331 1 84.25 153 ARG B C 1
ATOM 3370 O O . ARG B 1 153 ? -21.172 -9.914 -0.4 1 84.25 153 ARG B O 1
ATOM 3377 N N . ILE B 1 154 ? -20.938 -12.07 0.176 1 83.88 154 ILE B N 1
ATOM 3378 C CA . ILE B 1 154 ? -21.797 -12.477 -0.933 1 83.88 154 ILE B CA 1
ATOM 3379 C C . ILE B 1 154 ? -23.219 -12.023 -0.671 1 83.88 154 ILE B C 1
ATOM 3381 O O . ILE B 1 154 ? -23.938 -11.641 -1.6 1 83.88 154 ILE B O 1
ATOM 3385 N N . ALA B 1 155 ? -23.641 -12.086 0.59 1 84.44 155 ALA B N 1
ATOM 3386 C CA . ALA B 1 155 ? -24.969 -11.57 0.948 1 84.44 155 ALA B CA 1
ATOM 3387 C C . ALA B 1 155 ? -25.078 -10.078 0.635 1 84.44 155 ALA B C 1
ATOM 3389 O O . ALA B 1 155 ? -26.109 -9.625 0.131 1 84.44 155 ALA B O 1
ATOM 3390 N N . TRP B 1 156 ? -24.047 -9.375 0.94 1 81.62 156 TRP B N 1
ATOM 3391 C CA . TRP B 1 156 ? -24.016 -7.953 0.627 1 81.62 156 TRP B CA 1
ATOM 3392 C C . TRP B 1 156 ? -24.156 -7.719 -0.873 1 81.62 156 TRP B C 1
ATOM 3394 O O . TRP B 1 156 ? -24.953 -6.883 -1.304 1 81.62 156 TRP B O 1
ATOM 3404 N N . MET B 1 157 ? -23.391 -8.406 -1.638 1 82 157 MET B N 1
ATOM 3405 C CA . MET B 1 157 ? -23.438 -8.273 -3.092 1 82 157 MET B CA 1
ATOM 3406 C C . MET B 1 157 ? -24.828 -8.57 -3.627 1 82 157 MET B C 1
ATOM 3408 O O . MET B 1 157 ? -25.344 -7.836 -4.473 1 82 157 MET B O 1
ATOM 3412 N N . ARG B 1 158 ? -25.422 -9.539 -3.143 1 83.44 158 ARG B N 1
ATOM 3413 C CA . ARG B 1 158 ? -26.734 -9.984 -3.633 1 83.44 158 ARG B CA 1
ATOM 3414 C C . ARG B 1 158 ? -27.828 -9.023 -3.213 1 83.44 158 ARG B C 1
ATOM 3416 O O . ARG B 1 158 ? -28.891 -8.969 -3.842 1 83.44 158 ARG B O 1
ATOM 3423 N N . SER B 1 159 ? -27.562 -8.273 -2.178 1 83.25 159 SER B N 1
ATOM 3424 C CA . SER B 1 159 ? -28.562 -7.309 -1.711 1 83.25 159 SER B CA 1
ATOM 3425 C C . SER B 1 159 ? -28.594 -6.078 -2.609 1 83.25 159 SER B C 1
ATOM 3427 O O . SER B 1 159 ? -29.469 -5.227 -2.471 1 83.25 159 SER B O 1
ATOM 3429 N N . GLY B 1 160 ? -27.719 -6.039 -3.584 1 78.81 160 GLY B N 1
ATOM 3430 C CA . GLY B 1 160 ? -27.672 -4.906 -4.492 1 78.81 160 GLY B CA 1
ATOM 3431 C C . GLY B 1 160 ? -26.953 -3.707 -3.904 1 78.81 160 GLY B C 1
ATOM 3432 O O . GLY B 1 160 ? -27.125 -2.578 -4.363 1 78.81 160 GLY B O 1
ATOM 3433 N N . GLY B 1 161 ? -26.219 -3.965 -2.938 1 74.94 161 GLY B N 1
ATOM 3434 C CA . GLY B 1 161 ? -25.516 -2.869 -2.283 1 74.94 161 GLY B CA 1
ATOM 3435 C C . GLY B 1 161 ? -24.484 -2.207 -3.168 1 74.94 161 GLY B C 1
ATOM 3436 O O . GLY B 1 161 ? -24.297 -0.988 -3.117 1 74.94 161 GLY B O 1
ATOM 3437 N N . SER B 1 162 ? -23.703 -2.941 -3.875 1 84.06 162 SER B N 1
ATOM 3438 C CA . SER B 1 162 ? -22.672 -2.395 -4.746 1 84.06 162 SER B CA 1
ATOM 3439 C C . SER B 1 162 ? -22.328 -3.361 -5.875 1 84.06 162 SER B C 1
ATOM 3441 O O . SER B 1 162 ? -22.438 -4.578 -5.711 1 84.06 162 SER B O 1
ATOM 3443 N N . ASP B 1 163 ? -22.016 -2.836 -7.012 1 92.19 163 ASP B N 1
ATOM 3444 C CA . ASP B 1 163 ? -21.453 -3.635 -8.094 1 92.19 163 ASP B CA 1
ATOM 3445 C C . ASP B 1 163 ? -19.969 -3.912 -7.852 1 92.19 163 ASP B C 1
ATOM 3447 O O . ASP B 1 163 ? -19.266 -3.094 -7.25 1 92.19 163 ASP B O 1
ATOM 3451 N N . TYR B 1 164 ? -19.578 -5.066 -8.266 1 94.75 164 TYR B N 1
ATOM 3452 C CA . TYR B 1 164 ? -18.188 -5.465 -8.109 1 94.75 164 TYR B CA 1
ATOM 3453 C C . TYR B 1 164 ? -17.5 -5.633 -9.461 1 94.75 164 TYR B C 1
ATOM 3455 O O . TYR B 1 164 ? -18.062 -6.234 -10.375 1 94.75 164 TYR B O 1
ATOM 3463 N N . GLU B 1 165 ? -16.359 -5.09 -9.594 1 97.12 165 GLU B N 1
ATOM 3464 C CA . GLU B 1 165 ? -15.398 -5.438 -10.633 1 97.12 165 GLU B CA 1
ATOM 3465 C C . GLU B 1 165 ? -14.141 -6.066 -10.031 1 97.12 165 GLU B C 1
ATOM 3467 O O . GLU B 1 165 ? -13.477 -5.457 -9.195 1 97.12 165 GLU B O 1
ATOM 3472 N N . ILE B 1 166 ? -13.844 -7.27 -10.406 1 97.69 166 ILE B N 1
ATOM 3473 C CA . ILE B 1 166 ? -12.711 -8 -9.859 1 97.69 166 ILE B CA 1
ATOM 3474 C C . ILE B 1 166 ? -11.742 -8.375 -10.977 1 97.69 166 ILE B C 1
ATOM 3476 O O . ILE B 1 166 ? -12.164 -8.883 -12.023 1 97.69 166 ILE B O 1
ATOM 3480 N N . ALA B 1 167 ? -10.508 -8.07 -10.852 1 98.12 167 ALA B N 1
ATOM 3481 C CA . ALA B 1 167 ? -9.469 -8.445 -11.812 1 98.12 167 ALA B CA 1
ATOM 3482 C C . ALA B 1 167 ? -8.523 -9.484 -11.219 1 98.12 167 ALA B C 1
ATOM 3484 O O . ALA B 1 167 ? -8.023 -9.312 -10.102 1 98.12 167 ALA B O 1
ATOM 3485 N N . LEU B 1 168 ? -8.32 -10.57 -11.938 1 96.44 168 LEU B N 1
ATOM 3486 C CA . LEU B 1 168 ? -7.418 -11.648 -11.547 1 96.44 168 LEU B CA 1
ATOM 3487 C C . LEU B 1 168 ? -6.387 -11.914 -12.633 1 96.44 168 LEU B C 1
ATOM 3489 O O . LEU B 1 168 ? -6.672 -11.742 -13.82 1 96.44 168 LEU B O 1
ATOM 3493 N N . PRO B 1 169 ? -5.184 -12.398 -12.18 1 95.94 169 PRO B N 1
ATOM 3494 C CA . PRO B 1 169 ? -4.262 -12.875 -13.219 1 95.94 169 PRO B CA 1
ATOM 3495 C C . PRO B 1 169 ? -4.77 -14.125 -13.93 1 95.94 169 PRO B C 1
ATOM 3497 O O . PRO B 1 169 ? -5.336 -15.016 -13.289 1 95.94 169 PRO B O 1
ATOM 3500 N N . LEU B 1 170 ? -4.539 -14.164 -15.188 1 95.38 170 LEU B N 1
ATOM 3501 C CA . LEU B 1 170 ? -4.934 -15.305 -16 1 95.38 170 LEU B CA 1
ATOM 3502 C C . LEU B 1 170 ? -4.398 -16.609 -15.414 1 95.38 170 LEU B C 1
ATOM 3504 O O . LEU B 1 170 ? -5.121 -17.609 -15.344 1 95.38 170 LEU B O 1
ATOM 3508 N N . HIS B 1 171 ? -3.188 -16.609 -14.984 1 94.94 171 HIS B N 1
ATOM 3509 C CA . HIS B 1 171 ? -2.531 -17.828 -14.562 1 94.94 171 HIS B CA 1
ATOM 3510 C C . HIS B 1 171 ? -3.088 -18.312 -13.227 1 94.94 171 HIS B C 1
ATOM 3512 O O . HIS B 1 171 ? -2.857 -19.469 -12.828 1 94.94 171 HIS B O 1
ATOM 3518 N N . GLU B 1 172 ? -3.756 -17.422 -12.484 1 95.94 172 GLU B N 1
ATOM 3519 C CA . GLU B 1 172 ? -4.355 -17.828 -11.219 1 95.94 172 GLU B CA 1
ATOM 3520 C C . GLU B 1 172 ? -5.391 -18.938 -11.414 1 95.94 172 GLU B C 1
ATOM 3522 O O . GLU B 1 172 ? -5.355 -19.953 -10.727 1 95.94 172 GLU B O 1
ATOM 3527 N N . LEU B 1 173 ? -6.273 -18.734 -12.391 1 96.88 173 LEU B N 1
ATOM 3528 C CA . LEU B 1 173 ? -7.312 -19.734 -12.648 1 96.88 173 LEU B CA 1
ATOM 3529 C C . LEU B 1 173 ? -6.723 -20.984 -13.297 1 96.88 173 LEU B C 1
ATOM 3531 O O . LEU B 1 173 ? -7.184 -22.094 -13.047 1 96.88 173 LEU B O 1
ATOM 3535 N N . GLU B 1 174 ? -5.723 -20.797 -14.109 1 96.44 174 GLU B N 1
ATOM 3536 C CA . GLU B 1 174 ? -5.043 -21.938 -14.711 1 96.44 174 GLU B CA 1
ATOM 3537 C C . GLU B 1 174 ? -4.363 -22.797 -13.656 1 96.44 174 GLU B C 1
ATOM 3539 O O . GLU B 1 174 ? -4.422 -24.016 -13.719 1 96.44 174 GLU B O 1
ATOM 3544 N N . ALA B 1 175 ? -3.705 -22.094 -12.758 1 96.5 175 ALA B N 1
ATOM 3545 C CA . ALA B 1 175 ? -3.055 -22.812 -11.656 1 96.5 175 ALA B CA 1
ATOM 3546 C C . ALA B 1 175 ? -4.074 -23.578 -10.828 1 96.5 175 ALA B C 1
ATOM 3548 O O . ALA B 1 175 ? -3.807 -24.719 -10.398 1 96.5 175 ALA B O 1
ATOM 3549 N N . LEU B 1 176 ? -5.211 -22.969 -10.586 1 97.69 176 LEU B N 1
ATOM 3550 C CA . LEU B 1 176 ? -6.277 -23.656 -9.867 1 97.69 176 LEU B CA 1
ATOM 3551 C C . LEU B 1 176 ? -6.73 -24.891 -10.641 1 97.69 176 LEU B C 1
ATOM 3553 O O . LEU B 1 176 ? -6.844 -25.984 -10.062 1 97.69 176 LEU B O 1
ATOM 3557 N N . ALA B 1 177 ? -6.953 -24.766 -11.93 1 98.06 177 ALA B N 1
ATOM 3558 C CA . ALA B 1 177 ? -7.426 -25.875 -12.758 1 98.06 177 ALA B CA 1
ATOM 3559 C C . ALA B 1 177 ? -6.414 -27.031 -12.766 1 98.06 177 ALA B C 1
ATOM 3561 O O . ALA B 1 177 ? -6.797 -28.203 -12.688 1 98.06 177 ALA B O 1
ATOM 3562 N N . ARG B 1 178 ? -5.133 -26.703 -12.773 1 96.94 178 ARG B N 1
ATOM 3563 C CA . ARG B 1 178 ? -4.078 -27.703 -12.938 1 96.94 178 ARG B CA 1
ATOM 3564 C C . ARG B 1 178 ? -3.576 -28.188 -11.578 1 96.94 178 ARG B C 1
ATOM 3566 O O . ARG B 1 178 ? -2.799 -29.141 -11.508 1 96.94 178 ARG B O 1
ATOM 3573 N N . GLY B 1 179 ? -4.066 -27.531 -10.5 1 96.69 179 GLY B N 1
ATOM 3574 C CA . GLY B 1 179 ? -3.566 -27.891 -9.18 1 96.69 179 GLY B CA 1
ATOM 3575 C C . GLY B 1 179 ? -2.084 -27.609 -9.016 1 96.69 179 GLY B C 1
ATOM 3576 O O . GLY B 1 179 ? -1.339 -28.484 -8.547 1 96.69 179 GLY B O 1
ATOM 3577 N N . GLU B 1 180 ? -1.603 -26.453 -9.5 1 95.62 180 GLU B N 1
ATOM 3578 C CA . GLU B 1 180 ? -0.193 -26.078 -9.5 1 95.62 180 GLU B CA 1
ATOM 3579 C C . GLU B 1 180 ? 0.05 -24.844 -8.617 1 95.62 180 GLU B C 1
ATOM 3581 O O . GLU B 1 180 ? -0.887 -24.109 -8.297 1 95.62 180 GLU B O 1
ATOM 3586 N N . GLY B 1 181 ? 1.323 -24.641 -8.195 1 93.44 181 GLY B N 1
ATOM 3587 C CA . GLY B 1 181 ? 1.676 -23.469 -7.418 1 93.44 181 GLY B CA 1
ATOM 3588 C C . GLY B 1 181 ? 0.969 -23.406 -6.074 1 93.44 181 GLY B C 1
ATOM 3589 O O . GLY B 1 181 ? 1.006 -24.359 -5.305 1 93.44 181 GLY B O 1
ATOM 3590 N N . TYR B 1 182 ? 0.254 -22.328 -5.883 1 93.69 182 TYR B N 1
ATOM 3591 C CA . TYR B 1 182 ? -0.463 -22.109 -4.633 1 93.69 182 TYR B CA 1
ATOM 3592 C C . TYR B 1 182 ? -1.491 -23.203 -4.391 1 93.69 182 TYR B C 1
ATOM 3594 O O . TYR B 1 182 ? -1.781 -23.547 -3.242 1 93.69 182 TYR B O 1
ATOM 3602 N N . TYR B 1 183 ? -1.971 -23.828 -5.434 1 96.62 183 TYR B N 1
ATOM 3603 C CA . TYR B 1 183 ? -3.076 -24.781 -5.344 1 96.62 183 TYR B CA 1
ATOM 3604 C C . TYR B 1 183 ? -2.566 -26.219 -5.359 1 96.62 183 TYR B C 1
ATOM 3606 O O . TYR B 1 183 ? -3.354 -27.156 -5.469 1 96.62 183 TYR B O 1
ATOM 3614 N N . ALA B 1 184 ? -1.263 -26.375 -5.297 1 95.25 184 ALA B N 1
ATOM 3615 C CA . ALA B 1 184 ? -0.701 -27.719 -5.223 1 95.25 184 ALA B CA 1
ATOM 3616 C C . ALA B 1 184 ? -1.244 -28.469 -4.016 1 95.25 184 ALA B C 1
ATOM 3618 O O . ALA B 1 184 ? -1.28 -27.938 -2.904 1 95.25 184 ALA B O 1
ATOM 3619 N N . GLY B 1 185 ? -1.727 -29.672 -4.234 1 94.44 185 GLY B N 1
ATOM 3620 C CA . GLY B 1 185 ? -2.229 -30.5 -3.154 1 94.44 185 GLY B CA 1
ATOM 3621 C C . GLY B 1 185 ? -3.738 -30.453 -3.016 1 94.44 185 GLY B C 1
ATOM 3622 O O . GLY B 1 185 ? -4.328 -31.281 -2.314 1 94.44 185 GLY B O 1
ATOM 3623 N N . LEU B 1 186 ? -4.391 -29.469 -3.641 1 96.88 186 LEU B N 1
ATOM 3624 C CA . LEU B 1 186 ? -5.848 -29.391 -3.619 1 96.88 186 LEU B CA 1
ATOM 3625 C C . LEU B 1 186 ? -6.453 -30.469 -4.516 1 96.88 186 LEU B C 1
ATOM 3627 O O . LEU B 1 186 ? -6.074 -30.609 -5.68 1 96.88 186 LEU B O 1
ATOM 3631 N N . ASP B 1 187 ? -7.395 -31.141 -4.059 1 98 187 ASP B N 1
ATOM 3632 C CA . ASP B 1 187 ? -8.016 -32.281 -4.738 1 98 187 ASP B CA 1
ATOM 3633 C C . ASP B 1 187 ? -8.664 -31.844 -6.051 1 98 187 ASP B C 1
ATOM 3635 O O . ASP B 1 187 ? -9.305 -30.797 -6.117 1 98 187 ASP B O 1
ATOM 3639 N N . ALA B 1 188 ? -8.555 -32.719 -7.086 1 98.19 188 ALA B N 1
ATOM 3640 C CA . ALA B 1 188 ? -9.047 -32.406 -8.43 1 98.19 188 ALA B CA 1
ATOM 3641 C C . ALA B 1 188 ? -10.547 -32.156 -8.414 1 98.19 188 ALA B C 1
ATOM 3643 O O . ALA B 1 188 ? -11.031 -31.234 -9.094 1 98.19 188 ALA B O 1
ATOM 3644 N N . ASP B 1 189 ? -11.305 -32.938 -7.684 1 98.25 189 ASP B N 1
ATOM 3645 C CA . ASP B 1 189 ? -12.75 -32.781 -7.633 1 98.25 189 ASP B CA 1
ATOM 3646 C C . ASP B 1 189 ? -13.125 -31.438 -6.984 1 98.25 189 ASP B C 1
ATOM 3648 O O . ASP B 1 189 ? -14.078 -30.781 -7.418 1 98.25 189 ASP B O 1
ATOM 3652 N N . VAL B 1 190 ? -12.414 -31.078 -5.961 1 98.38 190 VAL B N 1
ATOM 3653 C CA . VAL B 1 190 ? -12.648 -29.812 -5.266 1 98.38 190 VAL B CA 1
ATOM 3654 C C . VAL B 1 190 ? -12.352 -28.641 -6.195 1 98.38 190 VAL B C 1
ATOM 3656 O O . VAL B 1 190 ? -13.109 -27.672 -6.25 1 98.38 190 VAL B O 1
ATOM 3659 N N . ARG B 1 191 ? -11.234 -28.766 -6.957 1 98.62 191 ARG B N 1
ATOM 3660 C CA . ARG B 1 191 ? -10.859 -27.719 -7.902 1 98.62 191 ARG B CA 1
ATOM 3661 C C . ARG B 1 191 ? -11.914 -27.562 -8.992 1 98.62 191 ARG B C 1
ATOM 3663 O O . ARG B 1 191 ? -12.289 -26.453 -9.359 1 98.62 191 ARG B O 1
ATOM 3670 N N . ARG B 1 192 ? -12.406 -28.703 -9.516 1 98.44 192 ARG B N 1
ATOM 3671 C CA . ARG B 1 192 ? -13.445 -28.688 -10.539 1 98.44 192 ARG B CA 1
ATOM 3672 C C . ARG B 1 192 ? -14.719 -28.016 -10.023 1 98.44 192 ARG B C 1
ATOM 3674 O O . ARG B 1 192 ? -15.297 -27.172 -10.695 1 98.44 192 ARG B O 1
ATOM 3681 N N . ARG B 1 193 ? -15.188 -28.375 -8.852 1 98.31 193 ARG B N 1
ATOM 3682 C CA . ARG B 1 193 ? -16.391 -27.797 -8.266 1 98.31 193 ARG B CA 1
ATOM 3683 C C . ARG B 1 193 ? -16.219 -26.297 -8.031 1 98.31 193 ARG B C 1
ATOM 3685 O O . ARG B 1 193 ? -17.172 -25.531 -8.211 1 98.31 193 ARG B O 1
ATOM 3692 N N . GLN B 1 194 ? -15.047 -25.922 -7.586 1 98.56 194 GLN B N 1
ATOM 3693 C CA . GLN B 1 194 ? -14.75 -24.5 -7.379 1 98.56 194 GLN B CA 1
ATOM 3694 C C . GLN B 1 194 ? -14.875 -23.719 -8.68 1 98.56 194 GLN B C 1
ATOM 3696 O O . GLN B 1 194 ? -15.461 -22.625 -8.703 1 98.56 194 GLN B O 1
ATOM 3701 N N . LEU B 1 195 ? -14.258 -24.266 -9.742 1 98.56 195 LEU B N 1
ATOM 3702 C CA . LEU B 1 195 ? -14.312 -23.594 -11.039 1 98.56 195 LEU B CA 1
ATOM 3703 C C . LEU B 1 195 ? -15.75 -23.531 -11.555 1 98.56 195 LEU B C 1
ATOM 3705 O O . LEU B 1 195 ? -16.172 -22.5 -12.078 1 98.56 195 LEU B O 1
ATOM 3709 N N . ASP B 1 196 ? -16.5 -24.641 -11.383 1 98.31 196 ASP B N 1
ATOM 3710 C CA . ASP B 1 196 ? -17.906 -24.641 -11.773 1 98.31 196 ASP B CA 1
ATOM 3711 C C . ASP B 1 196 ? -18.703 -23.594 -11 1 98.31 196 ASP B C 1
ATOM 3713 O O . ASP B 1 196 ? -19.531 -22.891 -11.578 1 98.31 196 ASP B O 1
ATOM 3717 N N . TRP B 1 197 ? -18.453 -23.547 -9.727 1 97.62 197 TRP B N 1
ATOM 3718 C CA . TRP B 1 197 ? -19.094 -22.547 -8.875 1 97.62 197 TRP B CA 1
ATOM 3719 C C . TRP B 1 197 ? -18.781 -21.141 -9.352 1 97.62 197 TRP B C 1
ATOM 3721 O O . TRP B 1 197 ? -19.688 -20.297 -9.453 1 97.62 197 TRP B O 1
ATOM 3731 N N . LEU B 1 198 ? -17.516 -20.875 -9.648 1 97.31 198 LEU B N 1
ATOM 3732 C CA . LEU B 1 198 ? -17.078 -19.562 -10.109 1 97.31 198 LEU B CA 1
ATOM 3733 C C . LEU B 1 198 ? -17.781 -19.188 -11.414 1 97.31 198 LEU B C 1
ATOM 3735 O O . LEU B 1 198 ? -18.234 -18.062 -11.586 1 97.31 198 LEU B O 1
ATOM 3739 N N . ALA B 1 199 ? -17.828 -20.125 -12.336 1 97.75 199 ALA B N 1
ATOM 3740 C CA . ALA B 1 199 ? -18.484 -19.906 -13.617 1 97.75 199 ALA B CA 1
ATOM 3741 C C . ALA B 1 199 ? -19.953 -19.562 -13.414 1 97.75 199 ALA B C 1
ATOM 3743 O O . ALA B 1 199 ? -20.469 -18.625 -14.039 1 97.75 199 ALA B O 1
ATOM 3744 N N . ARG B 1 200 ? -20.641 -20.281 -12.57 1 96.44 200 ARG B N 1
ATOM 3745 C CA . ARG B 1 200 ? -22.062 -20.062 -12.297 1 96.44 200 ARG B CA 1
ATOM 3746 C C . ARG B 1 200 ? -22.281 -18.672 -11.688 1 96.44 200 ARG B C 1
ATOM 3748 O O . ARG B 1 200 ? -23.219 -17.969 -12.078 1 96.44 200 ARG B O 1
ATOM 3755 N N . GLN B 1 201 ? -21.438 -18.328 -10.703 1 94.25 201 GLN B N 1
ATOM 3756 C CA . GLN B 1 201 ? -21.562 -17.016 -10.062 1 94.25 201 GLN B CA 1
ATOM 3757 C C . GLN B 1 201 ? -21.344 -15.891 -11.062 1 94.25 201 GLN B C 1
ATOM 3759 O O . GLN B 1 201 ? -22.078 -14.891 -11.055 1 94.25 201 GLN B O 1
ATOM 3764 N N . ALA B 1 202 ? -20.281 -16.047 -11.898 1 94.88 202 ALA B N 1
ATOM 3765 C CA . ALA B 1 202 ? -19.969 -15.031 -12.906 1 94.88 202 ALA B CA 1
ATOM 3766 C C . ALA B 1 202 ? -21.141 -14.828 -13.859 1 94.88 202 ALA B C 1
ATOM 3768 O O . ALA B 1 202 ? -21.422 -13.703 -14.289 1 94.88 202 ALA B O 1
ATOM 3769 N N . ASP B 1 203 ? -21.844 -15.875 -14.156 1 94.75 203 ASP B N 1
ATOM 3770 C CA . ASP B 1 203 ? -22.984 -15.828 -15.07 1 94.75 203 ASP B CA 1
ATOM 3771 C C . ASP B 1 203 ? -24.219 -15.258 -14.375 1 94.75 203 ASP B C 1
ATOM 3773 O O . ASP B 1 203 ? -24.844 -14.32 -14.875 1 94.75 203 ASP B O 1
ATOM 3777 N N . GLU B 1 204 ? -24.531 -15.719 -13.195 1 92.69 204 GLU B N 1
ATOM 3778 C CA . GLU B 1 204 ? -25.766 -15.391 -12.484 1 92.69 204 GLU B CA 1
ATOM 3779 C C . GLU B 1 204 ? -25.734 -13.953 -11.969 1 92.69 204 GLU B C 1
ATOM 3781 O O . GLU B 1 204 ? -26.781 -13.297 -11.898 1 92.69 204 GLU B O 1
ATOM 3786 N N . LEU B 1 205 ? -24.594 -13.492 -11.656 1 91.19 205 LEU B N 1
ATOM 3787 C CA . LEU B 1 205 ? -24.516 -12.195 -11 1 91.19 205 LEU B CA 1
ATOM 3788 C C . LEU B 1 205 ? -24.141 -11.102 -11.992 1 91.19 205 LEU B C 1
ATOM 3790 O O . LEU B 1 205 ? -24.031 -9.93 -11.617 1 91.19 205 LEU B O 1
ATOM 3794 N N . TYR B 1 206 ? -23.969 -11.531 -13.203 1 91.12 206 TYR B N 1
ATOM 3795 C CA . TYR B 1 206 ? -23.719 -10.531 -14.234 1 91.12 206 TYR B CA 1
ATOM 3796 C C . TYR B 1 206 ? -24.938 -9.664 -14.469 1 91.12 206 TYR B C 1
ATOM 3798 O O . TYR B 1 206 ? -26.062 -10.172 -14.578 1 91.12 206 TYR B O 1
ATOM 3806 N N . PRO B 1 207 ? -24.75 -8.289 -14.484 1 90.94 207 PRO B N 1
ATOM 3807 C CA . PRO B 1 207 ? -23.5 -7.535 -14.586 1 90.94 207 PRO B CA 1
ATOM 3808 C C . PRO B 1 207 ? -23.078 -6.934 -13.25 1 90.94 207 PRO B C 1
ATOM 3810 O O . PRO B 1 207 ? -22.125 -6.141 -13.195 1 90.94 207 PRO B O 1
ATOM 3813 N N . SER B 1 208 ? -23.812 -7.293 -12.195 1 92.06 208 SER B N 1
ATOM 3814 C CA . SER B 1 208 ? -23.453 -6.746 -10.891 1 92.06 208 SER B CA 1
ATOM 3815 C C . SER B 1 208 ? -22.047 -7.188 -10.469 1 92.06 208 SER B C 1
ATOM 3817 O O . SER B 1 208 ? -21.359 -6.469 -9.75 1 92.06 208 SER B O 1
ATOM 3819 N N . LEU B 1 209 ? -21.672 -8.328 -10.883 1 94.56 209 LEU B N 1
ATOM 3820 C CA . LEU B 1 209 ? -20.312 -8.844 -10.711 1 94.56 209 LEU B CA 1
ATOM 3821 C C . LEU B 1 209 ? -19.609 -9 -12.062 1 94.56 209 LEU B C 1
ATOM 3823 O O . LEU B 1 209 ? -20.109 -9.711 -12.945 1 94.56 209 LEU B O 1
ATOM 3827 N N . ARG B 1 210 ? -18.562 -8.328 -12.273 1 96.69 210 ARG B N 1
ATOM 3828 C CA . ARG B 1 210 ? -17.75 -8.445 -13.469 1 96.69 210 ARG B CA 1
ATOM 3829 C C . ARG B 1 210 ? -16.328 -8.906 -13.125 1 96.69 210 ARG B C 1
ATOM 3831 O O . ARG B 1 210 ? -15.656 -8.273 -12.312 1 96.69 210 ARG B O 1
ATOM 3838 N N . LEU B 1 211 ? -15.938 -10.008 -13.672 1 97.38 211 LEU B N 1
ATOM 3839 C CA . LEU B 1 211 ? -14.602 -10.547 -13.492 1 97.38 211 LEU B CA 1
ATOM 3840 C C . LEU B 1 211 ? -13.758 -10.344 -14.75 1 97.38 211 LEU B C 1
ATOM 3842 O O . LEU B 1 211 ? -14.25 -10.531 -15.867 1 97.38 211 LEU B O 1
ATOM 3846 N N . PHE B 1 212 ? -12.555 -9.898 -14.586 1 97.94 212 PHE B N 1
ATOM 3847 C CA . PHE B 1 212 ? -11.594 -9.711 -15.664 1 97.94 212 PHE B CA 1
ATOM 3848 C C . PHE B 1 212 ? -10.32 -10.516 -15.391 1 97.94 212 PHE B C 1
ATOM 3850 O O . PHE B 1 212 ? -9.898 -10.656 -14.242 1 97.94 212 PHE B O 1
ATOM 3857 N N . LEU B 1 213 ? -9.789 -11.086 -16.406 1 98.06 213 LEU B N 1
ATOM 3858 C CA . LEU B 1 213 ? -8.5 -11.758 -16.281 1 98.06 213 LEU B CA 1
ATOM 3859 C C . LEU B 1 213 ? -7.418 -11.008 -17.047 1 98.06 213 LEU B C 1
ATOM 3861 O O . LEU B 1 213 ? -7.516 -10.836 -18.266 1 98.06 213 LEU B O 1
ATOM 3865 N N . PHE B 1 214 ? -6.457 -10.555 -16.359 1 96.62 214 PHE B N 1
ATOM 3866 C CA . PHE B 1 214 ? -5.359 -9.844 -17 1 96.62 214 PHE B CA 1
ATOM 3867 C C . PHE B 1 214 ? -4.109 -10.719 -17.062 1 96.62 214 PHE B C 1
ATOM 3869 O O . PHE B 1 214 ? -3.996 -11.695 -16.328 1 96.62 214 PHE B O 1
ATOM 3876 N N . ASP B 1 215 ? -3.246 -10.445 -17.953 1 94.19 215 ASP B N 1
ATOM 3877 C CA . ASP B 1 215 ? -1.962 -11.125 -18.094 1 94.19 215 ASP B CA 1
ATOM 3878 C C . ASP B 1 215 ? -0.912 -10.5 -17.172 1 94.19 215 ASP B C 1
ATOM 3880 O O . ASP B 1 215 ? -0.457 -9.383 -17.422 1 94.19 215 ASP B O 1
ATOM 3884 N N . ALA B 1 216 ? -0.524 -11.266 -16.188 1 93.06 216 ALA B N 1
ATOM 3885 C CA . ALA B 1 216 ? 0.409 -10.758 -15.188 1 93.06 216 ALA B CA 1
ATOM 3886 C C . ALA B 1 216 ? 1.771 -10.461 -15.805 1 93.06 216 ALA B C 1
ATOM 3888 O O . ALA B 1 216 ? 2.594 -9.766 -15.203 1 93.06 216 ALA B O 1
ATOM 3889 N N . HIS B 1 217 ? 2.113 -10.984 -16.984 1 91.31 217 HIS B N 1
ATOM 3890 C CA . HIS B 1 217 ? 3.354 -10.656 -17.672 1 91.31 217 HIS B CA 1
ATOM 3891 C C . HIS B 1 217 ? 3.305 -9.25 -18.266 1 91.31 217 HIS B C 1
ATOM 3893 O O . HIS B 1 217 ? 4.348 -8.641 -18.5 1 91.31 217 HIS B O 1
ATOM 3899 N N . ARG B 1 218 ? 2.117 -8.789 -18.484 1 92.25 218 ARG B N 1
ATOM 3900 C CA . ARG B 1 218 ? 1.948 -7.457 -19.062 1 92.25 218 ARG B CA 1
ATOM 3901 C C . ARG B 1 218 ? 1.82 -6.398 -17.969 1 92.25 218 ARG B C 1
ATOM 3903 O O . ARG B 1 218 ? 2.314 -5.281 -18.125 1 92.25 218 ARG B O 1
ATOM 3910 N N . ILE B 1 219 ? 1.129 -6.766 -16.969 1 91.75 219 ILE B N 1
ATOM 3911 C CA . ILE B 1 219 ? 0.929 -5.828 -15.875 1 91.75 219 ILE B CA 1
ATOM 3912 C C . ILE B 1 219 ? 0.742 -6.598 -14.57 1 91.75 219 ILE B C 1
ATOM 3914 O O . ILE B 1 219 ? 0.019 -7.598 -14.523 1 91.75 219 ILE B O 1
ATOM 3918 N N . PHE B 1 220 ? 1.377 -6.156 -13.578 1 91.69 220 PHE B N 1
ATOM 3919 C CA . PHE B 1 220 ? 1.231 -6.707 -12.234 1 91.69 220 PHE B CA 1
ATOM 3920 C C . PHE B 1 220 ? 0.264 -5.867 -11.406 1 91.69 220 PHE B C 1
ATOM 3922 O O . PHE B 1 220 ? 0.127 -4.664 -11.633 1 91.69 220 PHE B O 1
ATOM 3929 N N . SER B 1 221 ? -0.316 -6.527 -10.43 1 95.56 221 SER B N 1
ATOM 3930 C CA . SER B 1 221 ? -1.039 -5.781 -9.406 1 95.56 221 SER B CA 1
ATOM 3931 C C . SER B 1 221 ? -0.893 -6.438 -8.039 1 95.56 221 SER B C 1
ATOM 3933 O O . SER B 1 221 ? -0.977 -7.66 -7.918 1 95.56 221 SER B O 1
ATOM 3935 N N . ALA B 1 222 ? -0.607 -5.629 -7.02 1 95.62 222 ALA B N 1
ATOM 3936 C CA . ALA B 1 222 ? -0.806 -6.055 -5.637 1 95.62 222 ALA B CA 1
ATOM 3937 C C . ALA B 1 222 ? -2.291 -6.184 -5.312 1 95.62 222 ALA B C 1
ATOM 3939 O O . ALA B 1 222 ? -3.145 -5.742 -6.086 1 95.62 222 ALA B O 1
ATOM 3940 N N . PRO B 1 223 ? -2.617 -6.887 -4.227 1 96.12 223 PRO B N 1
ATOM 3941 C CA . PRO B 1 223 ? -4.023 -6.91 -3.812 1 96.12 223 PRO B CA 1
ATOM 3942 C C . PRO B 1 223 ? -4.516 -5.547 -3.326 1 96.12 223 PRO B C 1
ATOM 3944 O O . PRO B 1 223 ? -3.979 -5.004 -2.357 1 96.12 223 PRO B O 1
ATOM 3947 N N . VAL B 1 224 ? -5.516 -5.039 -4.016 1 95.75 224 VAL B N 1
ATOM 3948 C CA . VAL B 1 224 ? -6.047 -3.723 -3.686 1 95.75 224 VAL B CA 1
ATOM 3949 C C . VAL B 1 224 ? -7.574 -3.75 -3.756 1 95.75 224 VAL B C 1
ATOM 3951 O O . VAL B 1 224 ? -8.156 -4.59 -4.445 1 95.75 224 VAL B O 1
ATOM 3954 N N . THR B 1 225 ? -8.242 -2.922 -2.99 1 94.69 225 THR B N 1
ATOM 3955 C CA . THR B 1 225 ? -9.68 -2.682 -3.068 1 94.69 225 THR B CA 1
ATOM 3956 C C . THR B 1 225 ? -9.977 -1.186 -3.078 1 94.69 225 THR B C 1
ATOM 3958 O O . THR B 1 225 ? -9.438 -0.434 -2.264 1 94.69 225 THR B O 1
ATOM 3961 N N . VAL B 1 226 ? -10.734 -0.764 -4.055 1 94.75 226 VAL B N 1
ATOM 3962 C CA . VAL B 1 226 ? -11.188 0.617 -4.148 1 94.75 226 VAL B CA 1
ATOM 3963 C C . VAL B 1 226 ? -12.688 0.686 -3.85 1 94.75 226 VAL B C 1
ATOM 3965 O O . VAL B 1 226 ? -13.5 0.123 -4.586 1 94.75 226 VAL B O 1
ATOM 3968 N N . PHE B 1 227 ? -13.039 1.29 -2.766 1 91.12 227 PHE B N 1
ATOM 3969 C CA . PHE B 1 227 ? -14.422 1.499 -2.369 1 91.12 227 PHE B CA 1
ATOM 3970 C C . PHE B 1 227 ? -14.938 2.844 -2.875 1 91.12 227 PHE B C 1
ATOM 3972 O O . PHE B 1 227 ? -15 3.812 -2.115 1 91.12 227 PHE B O 1
ATOM 3979 N N . GLY B 1 228 ? -15.336 2.801 -4.23 1 91.81 228 GLY B N 1
ATOM 3980 C CA . GLY B 1 228 ? -15.742 4.062 -4.828 1 91.81 228 GLY B CA 1
ATOM 3981 C C . GLY B 1 228 ? -14.688 5.148 -4.703 1 91.81 228 GLY B C 1
ATOM 3982 O O . GLY B 1 228 ? -13.492 4.887 -4.891 1 91.81 228 GLY B O 1
ATOM 3983 N N . PRO B 1 229 ? -15.117 6.34 -4.594 1 85.81 229 PRO B N 1
ATOM 3984 C CA . PRO B 1 229 ? -14.164 7.441 -4.414 1 85.81 229 PRO B CA 1
ATOM 3985 C C . PRO B 1 229 ? -13.828 7.695 -2.945 1 85.81 229 PRO B C 1
ATOM 3987 O O . PRO B 1 229 ? -13.32 8.766 -2.598 1 85.81 229 PRO B O 1
ATOM 3990 N N . LEU B 1 230 ? -14.18 6.766 -2.035 1 81.62 230 LEU B N 1
ATOM 3991 C CA . LEU B 1 230 ? -14.172 7.059 -0.607 1 81.62 230 LEU B CA 1
ATOM 3992 C C . LEU B 1 230 ? -12.922 6.504 0.059 1 81.62 230 LEU B C 1
ATOM 3994 O O . LEU B 1 230 ? -12.312 7.168 0.903 1 81.62 230 LEU B O 1
ATOM 3998 N N . ILE B 1 231 ? -12.562 5.246 -0.318 1 83.81 231 ILE B N 1
ATOM 3999 C CA . ILE B 1 231 ? -11.484 4.574 0.409 1 83.81 231 ILE B CA 1
ATOM 4000 C C . ILE B 1 231 ? -10.688 3.697 -0.547 1 83.81 231 ILE B C 1
ATOM 4002 O O . ILE B 1 231 ? -11.258 2.961 -1.354 1 83.81 231 ILE B O 1
ATOM 4006 N N . GLY B 1 232 ? -9.414 3.783 -0.572 1 89.69 232 GLY B N 1
ATOM 4007 C CA . GLY B 1 232 ? -8.492 2.82 -1.163 1 89.69 232 GLY B CA 1
ATOM 4008 C C . GLY B 1 232 ? -7.805 1.944 -0.136 1 89.69 232 GLY B C 1
ATOM 4009 O O . GLY B 1 232 ? -7.367 2.43 0.911 1 89.69 232 GLY B O 1
ATOM 4010 N N . VAL B 1 233 ? -7.789 0.655 -0.363 1 89.94 233 VAL B N 1
ATOM 4011 C CA . VAL B 1 233 ? -7.215 -0.286 0.594 1 89.94 233 VAL B CA 1
ATOM 4012 C C . VAL B 1 233 ? -6.203 -1.188 -0.11 1 89.94 233 VAL B C 1
ATOM 4014 O O . VAL B 1 233 ? -6.465 -1.688 -1.207 1 89.94 233 VAL B O 1
ATOM 4017 N N . ILE B 1 234 ? -5.039 -1.387 0.467 1 91.12 234 ILE B N 1
ATOM 4018 C CA . ILE B 1 234 ? -4.035 -2.346 0.022 1 91.12 234 ILE B CA 1
ATOM 4019 C C . ILE B 1 234 ? -3.871 -3.443 1.07 1 91.12 234 ILE B C 1
ATOM 4021 O O . ILE B 1 234 ? -3.695 -3.156 2.256 1 91.12 234 ILE B O 1
ATOM 4025 N N . TYR B 1 235 ? -3.992 -4.641 0.629 1 91.5 235 TYR B N 1
ATOM 4026 C CA . TYR B 1 235 ? -3.74 -5.766 1.521 1 91.5 235 TYR B CA 1
ATOM 4027 C C . TYR B 1 235 ? -2.262 -6.137 1.524 1 91.5 235 TYR B C 1
ATOM 4029 O O . TYR B 1 235 ? -1.72 -6.559 0.499 1 91.5 235 TYR B O 1
ATOM 4037 N N . ILE B 1 236 ? -1.608 -6.074 2.617 1 90.44 236 ILE B N 1
ATOM 4038 C CA . ILE B 1 236 ? -0.173 -6.312 2.723 1 90.44 236 ILE B CA 1
ATOM 4039 C C . ILE B 1 236 ? 0.079 -7.762 3.139 1 90.44 236 ILE B C 1
ATOM 4041 O O . ILE B 1 236 ? 1.053 -8.375 2.699 1 90.44 236 ILE B O 1
ATOM 4045 N N . GLY B 1 237 ? -0.681 -8.352 3.889 1 90.12 237 GLY B N 1
ATOM 4046 C CA . GLY B 1 237 ? -0.549 -9.68 4.469 1 90.12 237 GLY B CA 1
ATOM 4047 C C . GLY B 1 237 ? -0.971 -9.742 5.926 1 90.12 237 GLY B C 1
ATOM 4048 O O . GLY B 1 237 ? -2.076 -10.188 6.238 1 90.12 237 GLY B O 1
ATOM 4049 N N . SER B 1 238 ? -0.29 -9.039 6.805 1 87.12 238 SER B N 1
ATOM 4050 C CA . SER B 1 238 ? -0.608 -9.023 8.227 1 87.12 238 SER B CA 1
ATOM 4051 C C . SER B 1 238 ? -1.483 -7.832 8.594 1 87.12 238 SER B C 1
ATOM 4053 O O . SER B 1 238 ? -2.049 -7.773 9.688 1 87.12 238 SER B O 1
ATOM 4055 N N . PHE B 1 239 ? -1.605 -6.883 7.59 1 84.56 239 PHE B N 1
ATOM 4056 C CA . PHE B 1 239 ? -2.471 -5.73 7.828 1 84.56 239 PHE B CA 1
ATOM 4057 C C . PHE B 1 239 ? -2.939 -5.125 6.512 1 84.56 239 PHE B C 1
ATOM 4059 O O . PHE B 1 239 ? -2.451 -5.496 5.441 1 84.56 239 PHE B O 1
ATOM 4066 N N . TYR B 1 240 ? -3.938 -4.312 6.605 1 86.56 240 TYR B N 1
ATOM 4067 C CA . TYR B 1 240 ? -4.422 -3.49 5.5 1 86.56 240 TYR B CA 1
ATOM 4068 C C . TYR B 1 240 ? -3.918 -2.057 5.625 1 86.56 240 TYR B C 1
ATOM 4070 O O . TYR B 1 240 ? -3.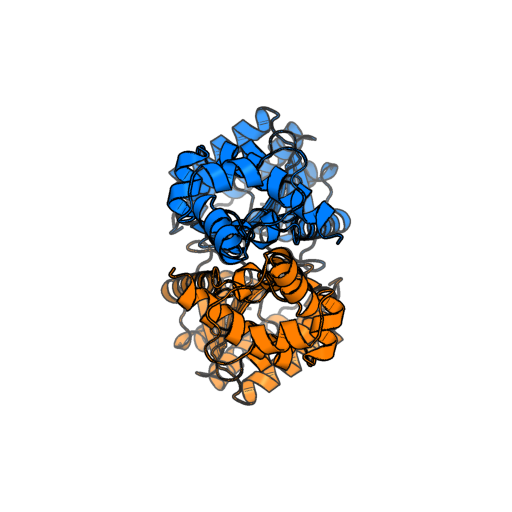859 -1.507 6.727 1 86.56 240 TYR B O 1
ATOM 4078 N N . LEU B 1 241 ? -3.541 -1.479 4.566 1 84.69 241 LEU B N 1
ATOM 4079 C CA . LEU B 1 241 ? -3.293 -0.044 4.473 1 84.69 241 LEU B CA 1
ATOM 4080 C C . LEU B 1 241 ? -4.445 0.662 3.762 1 84.69 241 LEU B C 1
ATOM 4082 O O . LEU B 1 241 ? -4.73 0.375 2.598 1 84.69 241 LEU B O 1
ATOM 4086 N N . ALA B 1 242 ? -5.109 1.512 4.508 1 83.81 242 ALA B N 1
ATOM 4087 C CA . ALA B 1 242 ? -6.266 2.219 3.961 1 83.81 242 ALA B CA 1
ATOM 4088 C C . ALA B 1 242 ? -5.996 3.717 3.857 1 83.81 242 ALA B C 1
ATOM 4090 O O . ALA B 1 242 ? -5.32 4.293 4.715 1 83.81 242 ALA B O 1
ATOM 4091 N N . PHE B 1 243 ? -6.43 4.332 2.783 1 77.88 243 PHE B N 1
ATOM 4092 C CA . PHE B 1 243 ? -6.297 5.773 2.625 1 77.88 243 PHE B CA 1
ATOM 4093 C C . PHE B 1 243 ? -7.566 6.371 2.023 1 77.88 243 PHE B C 1
ATOM 4095 O O . PHE B 1 243 ? -8.297 5.688 1.305 1 77.88 243 PHE B O 1
ATOM 4102 N N . ARG B 1 244 ? -7.82 7.621 2.285 1 73.81 244 ARG B N 1
ATOM 4103 C CA . ARG B 1 244 ? -9.047 8.297 1.873 1 73.81 244 ARG B CA 1
ATOM 4104 C C . ARG B 1 244 ? -8.734 9.508 0.994 1 73.81 244 ARG B C 1
ATOM 4106 O O . ARG B 1 244 ? -9.641 10.18 0.516 1 73.81 244 ARG B O 1
ATOM 4113 N N . GLU B 1 245 ? -7.438 9.719 0.779 1 71.38 245 GLU B N 1
ATOM 4114 C CA . GLU B 1 245 ? -7.055 10.867 -0.042 1 71.38 245 GLU B CA 1
ATOM 4115 C C . GLU B 1 245 ? -7.453 10.656 -1.501 1 71.38 245 GLU B C 1
ATOM 4117 O O . GLU B 1 245 ? -7.113 9.633 -2.102 1 71.38 245 GLU B O 1
ATOM 4122 N N . SER B 1 246 ? -8.062 11.656 -2.08 1 73.75 246 SER B N 1
ATOM 4123 C CA . SER B 1 246 ? -8.68 11.547 -3.398 1 73.75 246 SER B CA 1
ATOM 4124 C C . SER B 1 246 ? -7.633 11.258 -4.473 1 73.75 246 SER B C 1
ATOM 4126 O O . SER B 1 246 ? -7.887 10.492 -5.402 1 73.75 246 SER B O 1
ATOM 4128 N N . SER B 1 247 ? -6.473 11.906 -4.434 1 74.94 247 SER B N 1
ATOM 4129 C CA . SER B 1 247 ? -5.453 11.703 -5.461 1 74.94 247 SER B CA 1
ATOM 4130 C C . SER B 1 247 ? -4.949 10.266 -5.469 1 74.94 247 SER B C 1
ATOM 4132 O O . SER B 1 247 ? -4.707 9.695 -6.535 1 74.94 247 SER B O 1
ATOM 4134 N N . ARG B 1 248 ? -4.844 9.625 -4.309 1 80.75 248 ARG B N 1
ATOM 4135 C CA . ARG B 1 248 ? -4.367 8.25 -4.199 1 80.75 248 ARG B CA 1
ATOM 4136 C C . ARG B 1 248 ? -5.449 7.258 -4.629 1 80.75 248 ARG B C 1
ATOM 4138 O O . ARG B 1 248 ? -5.156 6.258 -5.285 1 80.75 248 ARG B O 1
ATOM 4145 N N . ILE B 1 249 ? -6.652 7.594 -4.223 1 84.25 249 ILE B N 1
ATOM 4146 C CA . ILE B 1 249 ? -7.766 6.758 -4.652 1 84.25 249 ILE B CA 1
ATOM 4147 C C . ILE B 1 249 ? -7.879 6.789 -6.176 1 84.25 249 ILE B C 1
ATOM 4149 O O . ILE B 1 249 ? -8.094 5.758 -6.812 1 84.25 249 ILE B O 1
ATOM 4153 N N . ARG B 1 250 ? -7.672 7.949 -6.734 1 84.81 250 ARG B N 1
ATOM 4154 C CA . ARG B 1 250 ? -7.711 8.094 -8.188 1 84.81 250 ARG B CA 1
ATOM 4155 C C . ARG B 1 250 ? -6.598 7.285 -8.844 1 84.81 250 ARG B C 1
ATOM 4157 O O . ARG B 1 250 ? -6.816 6.633 -9.867 1 84.81 250 ARG B O 1
ATOM 4164 N N . ALA B 1 251 ? -5.387 7.344 -8.258 1 86 251 ALA B N 1
ATOM 4165 C CA . ALA B 1 251 ? -4.266 6.574 -8.797 1 86 251 ALA B CA 1
ATOM 4166 C C . ALA B 1 251 ? -4.57 5.082 -8.797 1 86 251 ALA B C 1
ATOM 4168 O O . ALA B 1 251 ? -4.285 4.379 -9.766 1 86 251 ALA B O 1
ATOM 4169 N N . LEU B 1 252 ? -5.148 4.578 -7.699 1 91 252 LEU B N 1
ATOM 4170 C CA . LEU B 1 252 ? -5.531 3.174 -7.609 1 91 252 LEU B CA 1
ATOM 4171 C C . LEU B 1 252 ? -6.602 2.836 -8.641 1 91 252 LEU B C 1
ATOM 4173 O O . LEU B 1 252 ? -6.562 1.771 -9.258 1 91 252 LEU B O 1
ATOM 4177 N N . SER B 1 253 ? -7.527 3.744 -8.797 1 92.94 253 SER B N 1
ATOM 4178 C CA . SER B 1 253 ? -8.586 3.549 -9.781 1 92.94 253 SER B CA 1
ATOM 4179 C C . SER B 1 253 ? -8.023 3.498 -11.195 1 92.94 253 SER B C 1
ATOM 4181 O O . SER B 1 253 ? -8.438 2.664 -12.008 1 92.94 253 SER B O 1
ATOM 4183 N N . GLU B 1 254 ? -7.094 4.391 -11.477 1 92.06 254 GLU B N 1
ATOM 4184 C CA . GLU B 1 254 ? -6.445 4.391 -12.789 1 92.06 254 GLU B CA 1
ATOM 4185 C C . GLU B 1 254 ? -5.652 3.109 -13.016 1 92.06 254 GLU B C 1
ATOM 4187 O O . GLU B 1 254 ? -5.629 2.574 -14.125 1 92.06 254 GLU B O 1
ATOM 4192 N N . HIS B 1 255 ? -4.965 2.67 -11.953 1 93.62 255 HIS B N 1
ATOM 4193 C CA . HIS B 1 255 ? -4.281 1.383 -12.008 1 93.62 255 HIS B CA 1
ATOM 4194 C C . HIS B 1 255 ? -5.254 0.26 -12.367 1 93.62 255 HIS B C 1
ATOM 4196 O O . HIS B 1 255 ? -4.969 -0.557 -13.242 1 93.62 255 HIS B O 1
ATOM 4202 N N . PHE B 1 256 ? -6.398 0.256 -11.719 1 96.81 256 PHE B N 1
ATOM 4203 C CA . PHE B 1 256 ? -7.398 -0.771 -11.984 1 96.81 256 PHE B CA 1
ATOM 4204 C C . PHE B 1 256 ? -7.914 -0.664 -13.414 1 96.81 256 PHE B C 1
ATOM 4206 O O . PHE B 1 256 ? -8.117 -1.678 -14.086 1 96.81 256 PHE B O 1
ATOM 4213 N N . ASP B 1 257 ? -8.094 0.56 -13.906 1 95.25 257 ASP B N 1
ATOM 4214 C CA . ASP B 1 257 ? -8.516 0.768 -15.289 1 95.25 257 ASP B CA 1
ATOM 4215 C C . ASP B 1 257 ? -7.527 0.134 -16.266 1 95.25 257 ASP B C 1
ATOM 4217 O O . ASP B 1 257 ? -7.93 -0.431 -17.281 1 95.25 257 ASP B O 1
ATOM 4221 N N . LEU B 1 258 ? -6.285 0.252 -15.953 1 93 258 LEU B N 1
ATOM 4222 C CA . LEU B 1 258 ? -5.254 -0.334 -16.797 1 93 258 LEU B CA 1
ATOM 4223 C C . LEU B 1 258 ? -5.375 -1.854 -16.828 1 93 258 LEU B C 1
ATOM 4225 O O . LEU B 1 258 ? -5.176 -2.475 -17.875 1 93 258 LEU B O 1
ATOM 4229 N N . LEU B 1 259 ? -5.684 -2.496 -15.703 1 95.69 259 LEU B N 1
ATOM 4230 C CA . LEU B 1 259 ? -5.875 -3.941 -15.641 1 95.69 259 LEU B CA 1
ATOM 4231 C C . LEU B 1 259 ? -7.027 -4.375 -16.547 1 95.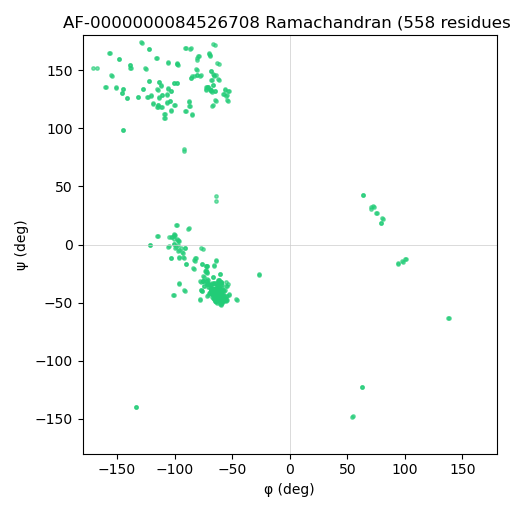69 259 LEU B C 1
ATOM 4233 O O . LEU B 1 259 ? -6.918 -5.367 -17.266 1 95.69 259 LEU B O 1
ATOM 4237 N N . ILE B 1 260 ? -8.094 -3.594 -16.5 1 95.5 260 ILE B N 1
ATOM 4238 C CA . ILE B 1 260 ? -9.281 -3.926 -17.281 1 95.5 260 ILE B CA 1
ATOM 4239 C C . ILE B 1 260 ? -8.977 -3.746 -18.766 1 95.5 260 ILE B C 1
ATOM 4241 O O . ILE B 1 260 ? -9.328 -4.602 -19.594 1 95.5 260 ILE B O 1
ATOM 4245 N N . ARG B 1 261 ? -8.266 -2.67 -19.078 1 92.88 261 ARG B N 1
ATOM 4246 C CA . ARG B 1 261 ? -7.957 -2.381 -20.484 1 92.88 261 ARG B CA 1
ATOM 4247 C C . ARG B 1 261 ? -7.023 -3.434 -21.062 1 92.88 261 ARG B C 1
ATOM 4249 O O . ARG B 1 261 ? -7.074 -3.723 -22.266 1 92.88 261 ARG B O 1
ATOM 4256 N N . SER B 1 262 ? -6.23 -4.023 -20.203 1 90.44 262 SER B N 1
ATOM 4257 C CA . SER B 1 262 ? -5.238 -4.988 -20.672 1 90.44 262 SER B CA 1
ATOM 4258 C C . SER B 1 262 ? -5.719 -6.418 -20.453 1 90.44 262 SER B C 1
ATOM 4260 O O . SER B 1 262 ? -4.938 -7.367 -20.562 1 90.44 262 SER B O 1
ATOM 4262 N N . ALA B 1 263 ? -6.98 -6.578 -20.062 1 94.94 263 ALA B N 1
ATOM 4263 C CA . ALA B 1 263 ? -7.5 -7.902 -19.719 1 94.94 263 ALA B CA 1
ATOM 4264 C C . ALA B 1 263 ? -7.512 -8.82 -20.938 1 94.94 263 ALA B C 1
ATOM 4266 O O . ALA B 1 263 ? -7.875 -8.391 -22.031 1 94.94 263 ALA B O 1
ATOM 4267 N N . ALA B 1 264 ? -7.039 -9.969 -20.828 1 95.19 264 ALA B N 1
ATOM 4268 C CA . ALA B 1 264 ? -7.059 -10.984 -21.875 1 95.19 264 ALA B CA 1
ATOM 4269 C C . ALA B 1 264 ? -8.453 -11.57 -22.047 1 95.19 264 ALA B C 1
ATOM 4271 O O . ALA B 1 264 ? -8.836 -11.969 -23.156 1 95.19 264 ALA B O 1
ATOM 4272 N N . ILE B 1 265 ? -9.211 -11.719 -20.953 1 96.19 265 ILE B N 1
ATOM 4273 C CA . ILE B 1 265 ? -10.586 -12.203 -20.938 1 96.19 265 ILE B CA 1
ATOM 4274 C C . ILE B 1 265 ? -11.492 -11.18 -20.266 1 96.19 265 ILE B C 1
ATOM 4276 O O . ILE B 1 265 ? -11.227 -10.75 -19.141 1 96.19 265 ILE B O 1
ATOM 4280 N N . ASP B 1 266 ? -12.539 -10.82 -20.953 1 94.81 266 ASP B N 1
ATOM 4281 C CA . ASP B 1 266 ? -13.477 -9.82 -20.438 1 94.81 266 ASP B CA 1
ATOM 4282 C C . ASP B 1 266 ? -14.602 -10.484 -19.641 1 94.81 266 ASP B C 1
ATOM 4284 O O . ASP B 1 266 ? -14.766 -11.703 -19.688 1 94.81 266 ASP B O 1
ATOM 4288 N N . ALA B 1 267 ? -15.344 -9.617 -18.969 1 94.88 267 ALA B N 1
ATOM 4289 C CA . ALA B 1 267 ? -16.375 -10.078 -18.047 1 94.88 267 ALA B CA 1
ATOM 4290 C C . ALA B 1 267 ? -17.406 -10.93 -18.766 1 94.88 267 ALA B C 1
ATOM 4292 O O . ALA B 1 267 ? -17.922 -11.906 -18.203 1 94.88 267 ALA B O 1
ATOM 4293 N N . ARG B 1 268 ? -17.703 -10.664 -20 1 93.56 268 ARG B N 1
ATOM 4294 C CA . ARG B 1 268 ? -18.734 -11.367 -20.75 1 93.56 268 ARG B CA 1
ATOM 4295 C C . ARG B 1 268 ? -18.297 -12.781 -21.094 1 93.56 268 ARG B C 1
ATOM 4297 O O . ARG B 1 268 ? -19.125 -13.672 -21.281 1 93.56 268 ARG B O 1
ATOM 4304 N N . ASP B 1 269 ? -17.016 -13 -21.156 1 96.25 269 ASP B N 1
ATOM 4305 C CA . ASP B 1 269 ? -16.484 -14.273 -21.641 1 96.25 269 ASP B CA 1
ATOM 4306 C C . ASP B 1 269 ? -15.969 -15.133 -20.5 1 96.25 269 ASP B C 1
ATOM 4308 O O . ASP B 1 269 ? -15.539 -16.266 -20.703 1 96.25 269 ASP B O 1
ATOM 4312 N N . ILE B 1 270 ? -16.031 -14.672 -19.281 1 96.44 270 ILE B N 1
ATOM 4313 C CA . ILE B 1 270 ? -15.383 -15.32 -18.141 1 96.44 270 ILE B CA 1
ATOM 4314 C C . ILE B 1 270 ? -16.062 -16.656 -17.859 1 96.44 270 ILE B C 1
ATOM 4316 O O . ILE B 1 270 ? -15.383 -17.656 -17.609 1 96.44 270 ILE B O 1
ATOM 4320 N N . ALA B 1 271 ? -17.406 -16.672 -17.859 1 96.75 271 ALA B N 1
ATOM 4321 C CA . ALA B 1 271 ? -18.125 -17.891 -17.516 1 96.75 271 ALA B CA 1
ATOM 4322 C C . ALA B 1 271 ? -17.75 -19.031 -18.453 1 96.75 271 ALA B C 1
ATOM 4324 O O . ALA B 1 271 ? -17.453 -20.141 -18.016 1 96.75 271 ALA B O 1
ATOM 4325 N N . ALA B 1 272 ? -17.719 -18.734 -19.734 1 97.12 272 ALA B N 1
ATOM 4326 C CA . ALA B 1 272 ? -17.359 -19.734 -20.75 1 97.12 272 ALA B CA 1
ATOM 4327 C C . ALA B 1 272 ? -15.914 -20.188 -20.578 1 97.12 272 ALA B C 1
ATOM 4329 O O . ALA B 1 272 ? -15.617 -21.391 -20.641 1 97.12 272 ALA B O 1
ATOM 4330 N N . HIS B 1 273 ? -15.023 -19.266 -20.344 1 97.75 273 HIS B N 1
ATOM 4331 C CA . HIS B 1 273 ? -13.602 -19.562 -20.172 1 97.75 273 HIS B CA 1
ATOM 4332 C C . HIS B 1 273 ? -13.375 -20.453 -18.969 1 97.75 273 HIS B C 1
ATOM 4334 O O . HIS B 1 273 ? -12.625 -21.438 -19.047 1 97.75 273 HIS B O 1
ATOM 4340 N N . VAL B 1 274 ? -14.047 -20.125 -17.844 1 98 274 VAL B N 1
ATOM 4341 C CA . VAL B 1 274 ? -13.867 -20.875 -16.609 1 98 274 VAL B CA 1
ATOM 4342 C C . VAL B 1 274 ? -14.453 -22.281 -16.75 1 98 274 VAL B C 1
ATOM 4344 O O . VAL B 1 274 ? -13.898 -23.25 -16.234 1 98 274 VAL B O 1
ATOM 4347 N N . LYS B 1 275 ? -15.523 -22.422 -17.469 1 97.31 275 LYS B N 1
ATOM 4348 C CA . LYS B 1 275 ? -16.094 -23.734 -17.75 1 97.31 275 LYS B CA 1
ATOM 4349 C C . LYS B 1 275 ? -15.125 -24.609 -18.531 1 97.31 275 LYS B C 1
ATOM 4351 O O . LYS B 1 275 ? -14.992 -25.812 -18.25 1 97.31 275 LYS B O 1
ATOM 4356 N N . GLU B 1 276 ? -14.492 -24.016 -19.484 1 97.56 276 GLU B N 1
ATOM 4357 C CA . GLU B 1 276 ? -13.5 -24.734 -20.266 1 97.56 276 GLU B CA 1
ATOM 4358 C C . GLU B 1 276 ? -12.352 -25.219 -19.375 1 97.56 276 GLU B C 1
ATOM 4360 O O . GLU B 1 276 ? -11.852 -26.328 -19.531 1 97.56 276 GLU B O 1
ATOM 4365 N N . LEU B 1 277 ? -11.938 -24.344 -18.469 1 97.5 277 LEU B N 1
ATOM 4366 C CA . LEU B 1 277 ? -10.891 -24.719 -17.531 1 97.5 277 LEU B CA 1
ATOM 4367 C C . LEU B 1 277 ? -11.336 -25.891 -16.641 1 97.5 277 LEU B C 1
ATOM 4369 O O . LEU B 1 277 ? -10.547 -26.797 -16.359 1 97.5 277 LEU B O 1
ATOM 4373 N N . ALA B 1 278 ? -12.586 -25.844 -16.203 1 97.69 278 ALA B N 1
ATOM 4374 C CA . ALA B 1 278 ? -13.125 -26.906 -15.352 1 97.69 278 ALA B CA 1
ATOM 4375 C C . ALA B 1 278 ? -13.078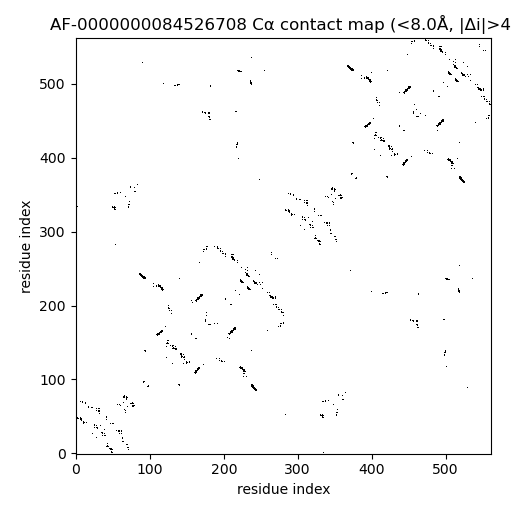 -28.25 -16.062 1 97.69 278 ALA B C 1
ATOM 4377 O O . ALA B 1 278 ? -12.797 -29.281 -15.445 1 97.69 278 ALA B O 1
ATOM 4378 N N . GLU B 1 279 ? -13.25 -28.25 -17.375 1 96.69 279 GLU B N 1
ATOM 4379 C CA . GLU B 1 279 ? -13.242 -29.469 -18.188 1 96.69 279 GLU B CA 1
ATOM 4380 C C . GLU B 1 279 ? -11.836 -30.047 -18.312 1 96.69 279 GLU B C 1
ATOM 4382 O O . GLU B 1 279 ? -11.672 -31.234 -18.594 1 96.69 279 GLU B O 1
ATOM 4387 N N . ARG B 1 280 ? -10.828 -29.188 -18.016 1 95.06 280 ARG B N 1
ATOM 4388 C CA . ARG B 1 280 ? -9.445 -29.594 -18.188 1 95.06 280 ARG B CA 1
ATOM 4389 C C . ARG B 1 280 ? -8.852 -30.078 -16.859 1 95.06 280 ARG B C 1
ATOM 4391 O O . ARG B 1 280 ? -7.695 -30.5 -16.812 1 95.06 280 ARG B O 1
ATOM 4398 N N . VAL B 1 281 ? -9.633 -29.938 -15.812 1 96.62 281 VAL B N 1
ATOM 4399 C CA . VAL B 1 281 ? -9.133 -30.375 -14.516 1 96.62 281 VAL B CA 1
ATOM 4400 C C . VAL B 1 281 ? -8.953 -31.891 -14.508 1 96.62 281 VAL B C 1
ATOM 4402 O O . VAL B 1 281 ? -9.867 -32.625 -14.883 1 96.62 281 VAL B O 1
#